Protein AF-0000000072435986 (afdb_homodimer)

Structure (mmCIF, N/CA/C/O backbone):
data_AF-0000000072435986-model_v1
#
loop_
_entity.id
_entity.type
_entity.pdbx_description
1 polymer '(raccoon dog) hypothetical protein'
#
loop_
_atom_site.group_PDB
_atom_site.id
_atom_site.type_symbol
_atom_site.label_atom_id
_atom_site.label_alt_id
_atom_site.label_comp_id
_atom_site.label_asym_id
_atom_site.label_entity_id
_atom_site.label_seq_id
_atom_site.pdbx_PDB_ins_code
_atom_site.Cartn_x
_atom_site.Cartn_y
_atom_site.Cartn_z
_atom_site.occupancy
_atom_site.B_iso_or_equiv
_atom_site.auth_seq_id
_atom_site.auth_comp_id
_atom_site.auth_asym_id
_atom_site.auth_atom_id
_atom_site.pdbx_PDB_model_num
ATOM 1 N N . MET A 1 1 ? -17.438 6.223 0.539 1 31.19 1 MET A N 1
ATOM 2 C CA . MET A 1 1 ? -16.438 7.23 0.202 1 31.19 1 MET A CA 1
ATOM 3 C C . MET A 1 1 ? -15.023 6.672 0.371 1 31.19 1 MET A C 1
ATOM 5 O O . MET A 1 1 ? -14.047 7.422 0.327 1 31.19 1 MET A O 1
ATOM 9 N N . LYS A 1 2 ? -14.875 5.578 1.225 1 42.78 2 LYS A N 1
ATOM 10 C CA . LYS A 1 2 ? -13.727 4.992 1.916 1 42.78 2 LYS A CA 1
ATOM 11 C C . LYS A 1 2 ? -12.797 4.285 0.936 1 42.78 2 LYS A C 1
ATOM 13 O O . LYS A 1 2 ? -11.617 4.082 1.229 1 42.78 2 LYS A O 1
ATOM 18 N N . PRO A 1 3 ? -13.461 3.576 -0.083 1 47.75 3 PRO A N 1
ATOM 19 C CA . PRO A 1 3 ? -12.664 2.635 -0.87 1 47.75 3 PRO A CA 1
ATOM 20 C C . PRO A 1 3 ? -11.68 3.332 -1.807 1 47.75 3 PRO A C 1
ATOM 22 O O . PRO A 1 3 ? -10.602 2.805 -2.078 1 47.75 3 PRO A O 1
ATOM 25 N N . ILE A 1 4 ? -11.969 4.602 -2.184 1 46.16 4 ILE A N 1
ATOM 26 C CA . ILE A 1 4 ? -11.289 5.328 -3.248 1 46.16 4 ILE A CA 1
ATOM 27 C C . ILE A 1 4 ? -9.906 5.773 -2.768 1 46.16 4 ILE A C 1
ATOM 29 O O . ILE A 1 4 ? -8.93 5.715 -3.52 1 46.16 4 ILE A O 1
ATOM 33 N N . PHE A 1 5 ? -9.828 5.969 -1.49 1 55.53 5 PHE A N 1
ATOM 34 C CA . PHE A 1 5 ? -8.594 6.555 -0.978 1 55.53 5 PHE A CA 1
ATOM 35 C C . PHE A 1 5 ? -7.48 5.52 -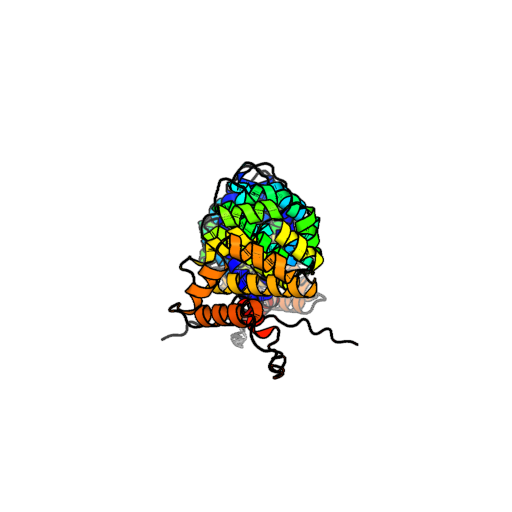0.934 1 55.53 5 PHE A C 1
ATOM 37 O O . PHE A 1 5 ? -6.324 5.828 -1.241 1 55.53 5 PHE A O 1
ATOM 44 N N . CYS A 1 6 ? -7.867 4.34 -0.837 1 69.44 6 CYS A N 1
ATOM 45 C CA . CYS A 1 6 ? -6.863 3.281 -0.776 1 69.44 6 CYS A CA 1
ATOM 46 C C . CYS A 1 6 ? -6.258 3.023 -2.15 1 69.44 6 CYS A C 1
ATOM 48 O O . CYS A 1 6 ? -5.043 2.889 -2.283 1 69.44 6 CYS A O 1
ATOM 50 N N . LYS A 1 7 ? -7.113 3.246 -3.098 1 76.5 7 LYS A N 1
ATOM 51 C CA . LYS A 1 7 ? -6.637 2.998 -4.457 1 76.5 7 LYS A CA 1
ATOM 52 C C . LYS A 1 7 ? -5.621 4.055 -4.883 1 76.5 7 LYS A C 1
ATOM 54 O O . LYS A 1 7 ? -4.625 3.738 -5.535 1 76.5 7 LYS A O 1
ATOM 59 N N . THR A 1 8 ? -5.91 5.195 -4.414 1 82.75 8 THR A N 1
ATOM 60 C CA . THR A 1 8 ? -5.031 6.297 -4.789 1 82.75 8 THR A CA 1
ATOM 61 C C . THR A 1 8 ? -3.674 6.168 -4.102 1 82.75 8 THR A C 1
ATOM 63 O O . THR A 1 8 ? -2.631 6.367 -4.727 1 82.75 8 THR A O 1
ATOM 66 N N . ALA A 1 9 ? -3.699 5.785 -2.879 1 85.81 9 ALA A N 1
ATOM 67 C CA . ALA A 1 9 ? -2.453 5.637 -2.135 1 85.81 9 ALA A CA 1
ATOM 68 C C . ALA A 1 9 ? -1.572 4.551 -2.75 1 85.81 9 ALA A C 1
ATOM 70 O O . ALA A 1 9 ? -0.362 4.738 -2.898 1 85.81 9 ALA A O 1
ATOM 71 N N . VAL A 1 10 ? -2.217 3.541 -3.146 1 85.31 10 VAL A N 1
ATOM 72 C CA . VAL A 1 10 ? -1.484 2.42 -3.725 1 85.31 10 VAL A CA 1
ATOM 73 C C . VAL A 1 10 ? -0.877 2.832 -5.062 1 85.31 10 VAL A C 1
ATOM 75 O O . VAL A 1 10 ? 0.292 2.547 -5.336 1 85.31 10 VAL A O 1
ATOM 78 N N . LYS A 1 11 ? -1.699 3.512 -5.758 1 87.62 11 LYS A N 1
ATOM 79 C CA . LYS A 1 11 ? -1.223 3.965 -7.062 1 87.62 11 LYS A CA 1
ATOM 80 C C . LYS A 1 11 ? -0.014 4.887 -6.918 1 87.62 11 LYS A C 1
ATOM 82 O O . LYS A 1 11 ? 0.936 4.801 -7.699 1 87.62 11 LYS A O 1
ATOM 87 N N . GLN A 1 12 ? -0.041 5.641 -5.965 1 90.69 12 GLN A N 1
ATOM 88 C CA . GLN A 1 12 ? 1.029 6.613 -5.766 1 90.69 12 GLN A CA 1
ATOM 89 C C . GLN A 1 12 ? 2.283 5.941 -5.215 1 90.69 12 GLN A C 1
ATOM 91 O O . GLN A 1 12 ? 3.398 6.414 -5.441 1 90.69 12 GLN A O 1
ATOM 96 N N . MET A 1 13 ? 2.117 4.816 -4.621 1 92.5 13 MET A N 1
ATOM 97 C CA . MET A 1 13 ? 3.24 4.133 -3.98 1 92.5 13 MET A CA 1
ATOM 98 C C . MET A 1 13 ? 4.004 3.277 -4.984 1 92.5 13 MET A C 1
ATOM 100 O O . MET A 1 13 ? 5.168 2.949 -4.766 1 92.5 13 MET A O 1
ATOM 104 N N . LEU A 1 14 ? 3.395 2.93 -6.02 1 94.44 14 LEU A N 1
ATOM 105 C CA . LEU A 1 14 ? 3.943 1.939 -6.941 1 94.44 14 LEU A CA 1
ATOM 106 C C . LEU A 1 14 ? 5.242 2.439 -7.566 1 9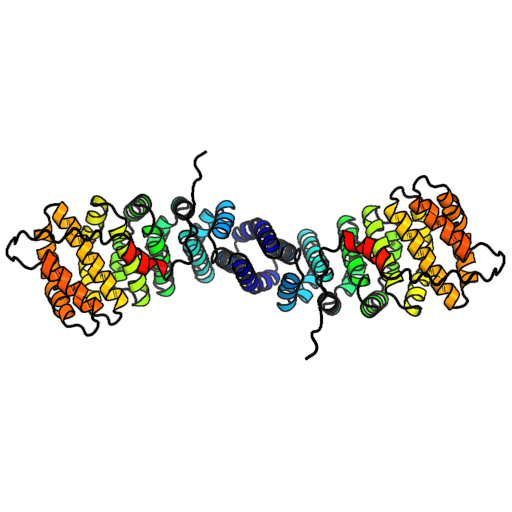4.44 14 LEU A C 1
ATOM 108 O O . LEU A 1 14 ? 6.219 1.692 -7.656 1 94.44 14 LEU A O 1
ATOM 112 N N . PRO A 1 15 ? 5.227 3.73 -7.984 1 94.31 15 PRO A N 1
ATOM 113 C CA . PRO A 1 15 ? 6.508 4.223 -8.5 1 94.31 15 PRO A CA 1
ATOM 114 C C . PRO A 1 15 ? 7.633 4.137 -7.469 1 94.31 15 PRO A C 1
ATOM 116 O O . PRO A 1 15 ? 8.781 3.861 -7.824 1 94.31 15 PRO A O 1
ATOM 119 N N . VAL A 1 16 ? 7.305 4.359 -6.242 1 94.62 16 VAL A N 1
ATOM 120 C CA . VAL A 1 16 ? 8.273 4.285 -5.148 1 94.62 16 VAL A CA 1
ATOM 121 C C . VAL A 1 16 ? 8.773 2.854 -5 1 94.62 16 VAL A C 1
ATOM 123 O O . VAL A 1 16 ? 9.984 2.621 -4.914 1 94.62 16 VAL A O 1
ATOM 126 N N . LEU A 1 17 ? 7.914 1.916 -5.027 1 95.69 17 LEU A N 1
ATOM 127 C CA . LEU A 1 17 ? 8.281 0.509 -4.918 1 95.69 17 LEU A CA 1
ATOM 128 C C . LEU A 1 17 ? 9.102 0.068 -6.125 1 95.69 17 LEU A C 1
ATOM 130 O O . LEU A 1 17 ? 10.047 -0.716 -5.988 1 95.69 17 LEU A O 1
ATOM 134 N N . SER A 1 18 ? 8.719 0.556 -7.309 1 96.38 18 SER A N 1
ATOM 135 C CA . SER A 1 18 ? 9.477 0.26 -8.516 1 96.38 18 SER A CA 1
ATOM 136 C C . SER A 1 18 ? 10.922 0.731 -8.398 1 96.38 18 SER A C 1
ATOM 138 O O . SER A 1 18 ? 11.844 0.037 -8.82 1 96.38 18 SER A O 1
ATOM 140 N N . HIS A 1 19 ? 11.062 1.858 -7.781 1 96.31 19 HIS A N 1
ATOM 141 C CA . HIS A 1 19 ? 12.406 2.389 -7.59 1 96.31 19 HIS A CA 1
ATOM 142 C C . HIS A 1 19 ? 13.195 1.546 -6.59 1 96.31 19 HIS A C 1
ATOM 144 O O . HIS A 1 19 ? 14.367 1.243 -6.812 1 96.31 19 HIS A O 1
ATOM 150 N N . LEU A 1 20 ? 12.594 1.167 -5.516 1 96.5 20 LEU A N 1
ATOM 151 C CA . LEU A 1 20 ? 13.227 0.346 -4.492 1 96.5 20 LEU A CA 1
ATOM 152 C C . LEU A 1 20 ? 13.641 -1.008 -5.062 1 96.5 20 LEU A C 1
ATOM 154 O O . LEU A 1 20 ? 14.648 -1.583 -4.641 1 96.5 20 LEU A O 1
ATOM 158 N N . LEU A 1 21 ? 12.922 -1.448 -6.062 1 97.19 21 LEU A N 1
ATOM 159 C CA . LEU A 1 21 ? 13.156 -2.752 -6.676 1 97.19 21 LEU A CA 1
ATOM 160 C C . LEU A 1 21 ? 14.453 -2.748 -7.484 1 97.19 21 LEU A C 1
ATOM 162 O O . LEU A 1 21 ? 14.961 -3.809 -7.844 1 97.19 21 LEU A O 1
ATOM 166 N N . GLN A 1 22 ? 14.922 -1.607 -7.781 1 95.81 22 GLN A N 1
ATOM 167 C CA . GLN A 1 22 ? 16.156 -1.509 -8.555 1 95.81 22 GLN A CA 1
ATOM 168 C C . GLN A 1 22 ? 17.375 -1.512 -7.637 1 95.81 22 GLN A C 1
ATOM 170 O O . GLN A 1 22 ? 18.516 -1.536 -8.109 1 95.81 22 GLN A O 1
ATOM 175 N N . HIS A 1 23 ? 17.141 -1.467 -6.328 1 94.44 23 HIS A N 1
ATOM 176 C CA . HIS A 1 23 ? 18.234 -1.399 -5.371 1 94.44 23 HIS A CA 1
ATOM 177 C C . HIS A 1 23 ? 19.062 -2.682 -5.391 1 94.44 23 HIS A C 1
ATOM 179 O O . HIS A 1 23 ? 18.625 -3.703 -5.918 1 94.44 23 HIS A O 1
ATOM 185 N N . GLN A 1 24 ? 20.266 -2.629 -4.809 1 93.88 24 GLN A N 1
ATOM 186 C CA . GLN A 1 24 ? 21.156 -3.783 -4.867 1 93.88 24 GLN A CA 1
ATOM 187 C C . GLN A 1 24 ? 21.125 -4.562 -3.553 1 93.88 24 GLN A C 1
ATOM 189 O O . GLN A 1 24 ? 21.469 -5.746 -3.521 1 93.88 24 GLN A O 1
ATOM 194 N N . ASP A 1 25 ? 20.672 -3.936 -2.492 1 95.62 25 ASP A N 1
ATOM 195 C CA . ASP A 1 25 ? 20.672 -4.562 -1.176 1 95.62 25 ASP A CA 1
ATOM 196 C C . ASP A 1 25 ? 19.609 -5.66 -1.096 1 95.62 25 ASP A C 1
ATOM 198 O O . ASP A 1 25 ? 18.438 -5.418 -1.385 1 95.62 25 ASP A O 1
ATOM 202 N N . SER A 1 26 ? 19.969 -6.789 -0.658 1 96.75 26 SER A N 1
ATOM 203 C CA . SER A 1 26 ? 19.109 -7.973 -0.653 1 96.75 26 SER A CA 1
ATOM 204 C C . SER A 1 26 ? 17.922 -7.785 0.282 1 96.75 26 SER A C 1
ATOM 206 O O . SER A 1 26 ? 16.812 -8.258 -0.007 1 96.75 26 SER A O 1
ATOM 208 N N . GLU A 1 27 ? 18.172 -7.133 1.377 1 95.81 27 GLU A N 1
ATOM 209 C CA . GLU A 1 27 ? 17.094 -6.91 2.33 1 95.81 27 GLU A CA 1
ATOM 210 C C . GLU A 1 27 ? 16.047 -5.941 1.768 1 95.81 27 GLU A C 1
ATOM 212 O O . GLU A 1 27 ? 14.852 -6.125 1.972 1 95.81 27 GLU A O 1
ATOM 217 N N . VAL A 1 28 ? 16.516 -4.945 1.069 1 96.94 28 VAL A N 1
ATOM 218 C CA . VAL A 1 28 ? 15.633 -3.984 0.43 1 96.94 28 VAL A CA 1
ATOM 219 C C . VAL A 1 28 ? 14.805 -4.684 -0.649 1 96.94 28 VAL A C 1
ATOM 221 O O . VAL A 1 28 ? 13.586 -4.496 -0.726 1 96.94 28 VAL A O 1
ATOM 224 N N . LEU A 1 29 ? 15.5 -5.477 -1.405 1 98.12 29 LEU A N 1
ATOM 225 C CA . LEU A 1 29 ? 14.812 -6.215 -2.461 1 98.12 29 LEU A CA 1
ATOM 226 C C . LEU A 1 29 ? 13.773 -7.164 -1.874 1 98.12 29 LEU A C 1
ATOM 228 O O . LEU A 1 29 ? 12.648 -7.246 -2.371 1 98.12 29 LEU A O 1
ATOM 232 N N . SER A 1 30 ? 14.172 -7.84 -0.853 1 98.12 30 SER A N 1
ATOM 233 C CA . SER A 1 30 ? 13.258 -8.75 -0.168 1 98.12 30 SER A CA 1
ATOM 234 C C . SER A 1 30 ? 12.008 -8.031 0.304 1 98.12 30 SER A C 1
ATOM 236 O O . SER A 1 30 ? 10.891 -8.422 -0.037 1 98.12 30 SER A O 1
ATOM 238 N N . ASP A 1 31 ? 12.18 -6.969 1.03 1 97.25 31 ASP A N 1
ATOM 239 C CA . ASP A 1 31 ? 11.07 -6.207 1.588 1 97.25 31 ASP A CA 1
ATOM 240 C C . ASP A 1 31 ? 10.195 -5.617 0.481 1 97.25 31 ASP A C 1
ATOM 242 O O . ASP A 1 31 ? 8.969 -5.617 0.583 1 97.25 31 ASP A O 1
ATOM 246 N N . THR A 1 32 ? 10.797 -5.098 -0.535 1 97.88 32 THR A N 1
ATOM 247 C CA . THR A 1 32 ? 10.055 -4.516 -1.652 1 97.88 32 THR A CA 1
ATOM 248 C C . THR A 1 32 ? 9.219 -5.574 -2.357 1 97.88 32 THR A C 1
ATOM 250 O O . THR A 1 32 ? 8.047 -5.34 -2.676 1 97.88 32 THR A O 1
ATOM 253 N N . CYS A 1 33 ? 9.75 -6.715 -2.531 1 98.25 33 CYS A N 1
ATOM 254 C CA . CYS A 1 33 ? 9.023 -7.801 -3.178 1 98.25 33 CYS A CA 1
ATOM 255 C C . CYS A 1 33 ? 7.867 -8.273 -2.309 1 98.25 33 CYS A C 1
ATOM 257 O O . CYS A 1 33 ? 6.789 -8.594 -2.82 1 98.25 33 CYS A O 1
ATOM 259 N N . TRP A 1 34 ? 8.094 -8.359 -1.024 1 97.19 34 TRP A N 1
ATOM 260 C CA . TRP A 1 34 ? 6.992 -8.711 -0.135 1 97.19 34 TRP A CA 1
ATOM 261 C C . TRP A 1 34 ? 5.875 -7.676 -0.216 1 97.19 34 TRP A C 1
ATOM 263 O O . TRP A 1 34 ? 4.695 -8.031 -0.246 1 97.19 34 TRP A O 1
ATOM 273 N N . ALA A 1 35 ? 6.238 -6.43 -0.214 1 95.69 35 ALA A N 1
ATOM 274 C CA . ALA A 1 35 ? 5.227 -5.391 -0.364 1 95.69 35 ALA A CA 1
ATOM 275 C C . ALA A 1 35 ? 4.414 -5.594 -1.641 1 95.69 35 ALA A C 1
ATOM 277 O O . ALA A 1 35 ? 3.184 -5.547 -1.616 1 95.69 35 ALA A O 1
ATOM 278 N N . LEU A 1 36 ? 5.086 -5.871 -2.723 1 96.5 36 LEU A N 1
ATOM 279 C CA . LEU A 1 36 ? 4.426 -6.086 -4.004 1 96.5 36 LEU A CA 1
ATOM 280 C C . LEU A 1 36 ? 3.562 -7.34 -3.969 1 96.5 36 LEU A C 1
ATOM 282 O O . LEU A 1 36 ? 2.504 -7.391 -4.598 1 96.5 36 LEU A O 1
ATOM 286 N N . SER A 1 37 ? 4.016 -8.336 -3.256 1 97.12 37 SER A N 1
ATOM 287 C CA . SER A 1 37 ? 3.232 -9.562 -3.156 1 97.12 37 SER A CA 1
ATOM 288 C C . SER A 1 37 ? 1.91 -9.32 -2.436 1 97.12 37 SER A C 1
ATOM 290 O O . SER A 1 37 ? 0.882 -9.891 -2.805 1 97.12 37 SER A O 1
ATOM 292 N N . TYR A 1 38 ? 1.942 -8.461 -1.439 1 94.12 38 TYR A N 1
ATOM 293 C CA . TYR A 1 38 ? 0.713 -8.141 -0.724 1 94.12 38 TYR A CA 1
ATOM 294 C C . TYR A 1 38 ? -0.228 -7.324 -1.601 1 94.12 38 TYR A C 1
ATOM 296 O O . TYR A 1 38 ? -1.449 -7.48 -1.527 1 94.12 38 TYR A O 1
ATOM 304 N N . LEU A 1 39 ? 0.314 -6.48 -2.379 1 92.5 39 LEU A N 1
ATOM 305 C CA . LEU A 1 39 ? -0.494 -5.656 -3.271 1 92.5 39 LEU A CA 1
ATOM 306 C C . LEU A 1 39 ? -1.137 -6.504 -4.363 1 92.5 39 LEU A C 1
ATOM 308 O O . LEU A 1 39 ? -2.26 -6.227 -4.793 1 92.5 39 LEU A O 1
ATOM 312 N N . THR A 1 40 ? -0.486 -7.562 -4.75 1 94.81 40 THR A N 1
ATOM 313 C CA . THR A 1 40 ? -0.959 -8.367 -5.871 1 94.81 40 THR A CA 1
ATOM 314 C C . THR A 1 40 ? -1.802 -9.539 -5.383 1 94.81 40 THR A C 1
ATOM 316 O O . THR A 1 40 ? -2.373 -10.281 -6.188 1 94.81 40 THR A O 1
ATOM 319 N N . ASP A 1 41 ? -1.81 -9.711 -4.023 1 91.38 41 ASP A N 1
ATOM 320 C CA . ASP A 1 41 ? -2.682 -10.719 -3.436 1 91.38 41 ASP A CA 1
ATOM 321 C C . ASP A 1 41 ? -4.105 -10.188 -3.277 1 91.38 41 ASP A C 1
ATOM 323 O O . ASP A 1 41 ? -4.602 -10.055 -2.156 1 91.38 41 ASP A O 1
ATOM 327 N N . SER A 1 42 ? -4.602 -9.742 -4.359 1 79.88 42 SER A N 1
ATOM 328 C CA . SER A 1 42 ? -5.891 -9.062 -4.301 1 79.88 42 SER A CA 1
ATOM 329 C C . SER A 1 42 ? -6.688 -9.273 -5.586 1 79.88 42 SER A C 1
ATOM 331 O O . SER A 1 42 ? -6.695 -10.367 -6.145 1 79.88 42 SER A O 1
ATOM 333 N N . CYS A 1 43 ? -7.254 -8.18 -6.105 1 85.19 43 CYS A N 1
ATOM 334 C CA . CYS A 1 43 ? -8.117 -8.242 -7.277 1 85.19 43 CYS A CA 1
ATOM 335 C C . CYS A 1 43 ? -7.344 -7.902 -8.547 1 85.19 43 CYS A C 1
ATOM 337 O O . CYS A 1 43 ? -6.223 -7.398 -8.477 1 85.19 43 CYS A O 1
ATOM 339 N N . ASN A 1 44 ? -7.934 -8.211 -9.602 1 93 44 ASN A N 1
ATOM 340 C CA . ASN A 1 44 ? -7.305 -8.016 -10.906 1 93 44 ASN A CA 1
ATOM 341 C C . ASN A 1 44 ? -6.91 -6.559 -11.125 1 93 44 ASN A C 1
ATOM 343 O O . ASN A 1 44 ? -5.914 -6.277 -11.797 1 93 44 ASN A O 1
ATOM 347 N N . GLU A 1 45 ? -7.645 -5.684 -10.562 1 91.31 45 GLU A N 1
ATOM 348 C CA . GLU A 1 45 ? -7.348 -4.262 -10.711 1 91.31 45 GLU A CA 1
ATOM 349 C C . GLU A 1 45 ? -5.984 -3.916 -10.117 1 91.31 45 GLU A C 1
ATOM 351 O O . GLU A 1 45 ? -5.184 -3.223 -10.742 1 91.31 45 GLU A O 1
ATOM 356 N N . ARG A 1 46 ? -5.738 -4.402 -9 1 91.88 46 ARG A N 1
ATOM 357 C CA . ARG A 1 46 ? -4.469 -4.148 -8.328 1 91.88 46 ARG A CA 1
ATOM 358 C C . ARG A 1 46 ? -3.316 -4.828 -9.055 1 91.88 46 ARG A C 1
ATOM 360 O O . ARG A 1 46 ? -2.238 -4.246 -9.195 1 91.88 46 ARG A O 1
ATOM 367 N N . ILE A 1 47 ? -3.576 -6.062 -9.445 1 95.88 47 ILE A N 1
ATOM 368 C CA . ILE A 1 47 ? -2.58 -6.746 -10.266 1 95.88 47 ILE A CA 1
ATOM 369 C C . ILE A 1 47 ? -2.24 -5.891 -11.484 1 95.88 47 ILE A C 1
ATOM 371 O O . ILE A 1 47 ? -1.066 -5.707 -11.812 1 95.88 47 ILE A O 1
ATOM 375 N N . GLY A 1 48 ? -3.316 -5.363 -12.086 1 96.19 48 GLY A N 1
ATOM 376 C CA . GLY A 1 48 ? -3.111 -4.52 -13.25 1 96.19 48 GLY A CA 1
ATOM 377 C C . GLY A 1 48 ? -2.268 -3.293 -12.961 1 96.19 48 GLY A C 1
ATOM 378 O O . GLY A 1 48 ? -1.414 -2.914 -13.766 1 96.19 48 GLY A O 1
ATOM 379 N N . GLN A 1 49 ? -2.463 -2.668 -11.844 1 93.62 49 GLN A N 1
ATOM 380 C CA . GLN A 1 49 ? -1.69 -1.492 -11.453 1 93.62 49 GLN A CA 1
ATOM 381 C C . GLN A 1 49 ? -0.208 -1.829 -11.32 1 93.62 49 GLN A C 1
ATOM 383 O O . GLN A 1 49 ? 0.651 -1.059 -11.75 1 93.62 49 GLN A O 1
ATOM 388 N N . VAL A 1 50 ? 0.094 -2.939 -10.734 1 96 50 VAL A N 1
ATOM 389 C CA . VAL A 1 50 ? 1.478 -3.365 -10.547 1 96 50 VAL A CA 1
ATOM 390 C C . VAL A 1 50 ? 2.102 -3.688 -11.906 1 96 50 VAL A C 1
ATOM 392 O O . VAL A 1 50 ? 3.207 -3.236 -12.211 1 96 50 VAL A O 1
ATOM 395 N N . VAL A 1 51 ? 1.374 -4.418 -12.75 1 97.38 51 VAL A N 1
ATOM 396 C CA . VAL A 1 51 ? 1.854 -4.824 -14.062 1 97.38 51 VAL A CA 1
ATOM 397 C C . VAL A 1 51 ? 2.154 -3.588 -14.906 1 97.38 51 VAL A C 1
ATOM 399 O O . VAL A 1 51 ? 3.172 -3.533 -15.602 1 97.38 51 VAL A O 1
ATOM 402 N N . ASN A 1 52 ? 1.344 -2.557 -14.766 1 95.75 52 ASN A N 1
ATOM 403 C CA . ASN A 1 52 ? 1.446 -1.347 -15.578 1 95.75 52 ASN A CA 1
ATOM 404 C C . ASN A 1 52 ? 2.666 -0.515 -15.188 1 95.75 52 ASN A C 1
ATOM 406 O O . ASN A 1 52 ? 3.086 0.365 -15.945 1 95.75 52 ASN A O 1
ATOM 410 N N . THR A 1 53 ? 3.215 -0.792 -14.039 1 95.31 53 THR A N 1
ATOM 411 C CA . THR A 1 53 ? 4.402 -0.052 -13.625 1 95.31 53 THR A CA 1
ATOM 412 C C . THR A 1 53 ? 5.625 -0.515 -14.414 1 95.31 53 THR A C 1
ATOM 414 O O . THR A 1 53 ? 6.656 0.163 -14.422 1 95.31 53 THR A O 1
ATOM 417 N N . GLY A 1 54 ? 5.594 -1.717 -14.992 1 96.81 54 GLY A N 1
ATOM 418 C CA . GLY A 1 54 ? 6.703 -2.248 -15.773 1 96.81 54 GLY A CA 1
ATOM 419 C C . GLY A 1 54 ? 7.719 -2.998 -14.93 1 96.81 54 GLY A C 1
ATOM 420 O O . GLY A 1 54 ? 8.867 -3.172 -15.344 1 96.81 54 GLY A O 1
ATOM 421 N N . VAL A 1 55 ? 7.305 -3.488 -13.781 1 97.75 55 VAL A N 1
ATOM 422 C CA . VAL A 1 55 ? 8.266 -4.074 -12.852 1 97.75 55 VAL A CA 1
ATOM 423 C C . VAL A 1 55 ? 8.453 -5.559 -13.172 1 97.75 55 VAL A C 1
ATOM 425 O O . VAL A 1 55 ? 9.328 -6.215 -12.602 1 97.75 55 VAL A O 1
ATOM 428 N N . LEU A 1 56 ? 7.742 -6.145 -14.07 1 98.56 56 LEU A N 1
ATOM 429 C CA . LEU A 1 56 ? 7.688 -7.586 -14.273 1 98.56 56 LEU A CA 1
ATOM 430 C C . LEU A 1 56 ? 9.047 -8.133 -14.688 1 98.56 56 LEU A C 1
ATOM 432 O O . LEU A 1 56 ? 9.531 -9.117 -14.125 1 98.56 56 LEU A O 1
ATOM 436 N N . PRO A 1 57 ? 9.742 -7.465 -15.625 1 98.56 57 PRO A N 1
ATOM 437 C CA . PRO A 1 57 ? 11.047 -8.016 -15.992 1 98.56 57 PRO A CA 1
ATOM 438 C C . PRO A 1 57 ? 12.016 -8.094 -14.812 1 98.56 57 PRO A C 1
ATOM 440 O O . PRO A 1 57 ? 12.734 -9.086 -14.664 1 98.56 57 PRO A O 1
ATOM 443 N N . ARG A 1 58 ? 11.984 -7.051 -13.992 1 98.56 58 ARG A N 1
ATOM 444 C CA . ARG A 1 58 ? 12.859 -7.039 -12.82 1 98.56 58 ARG A CA 1
ATOM 445 C C . ARG A 1 58 ? 12.453 -8.125 -11.828 1 98.56 58 ARG A C 1
ATOM 447 O O . ARG A 1 58 ? 13.305 -8.797 -11.258 1 98.56 58 ARG A O 1
ATOM 454 N N . LEU A 1 59 ? 11.195 -8.273 -11.602 1 98.62 59 LEU A N 1
ATOM 455 C CA . LEU A 1 59 ? 10.703 -9.312 -10.703 1 98.62 59 LEU A CA 1
ATOM 456 C C . LEU A 1 59 ? 11.125 -10.695 -11.18 1 98.62 59 LEU A C 1
ATOM 458 O O . LEU A 1 59 ? 11.555 -11.531 -10.383 1 98.62 59 LEU A O 1
ATOM 462 N N . VAL A 1 60 ? 11.008 -10.93 -12.469 1 98.75 60 VAL A N 1
ATOM 463 C CA . VAL A 1 60 ? 11.391 -12.211 -13.039 1 98.75 60 VAL A CA 1
ATOM 464 C C . VAL A 1 60 ? 12.883 -12.453 -12.836 1 98.75 60 VAL A C 1
ATOM 466 O O . VAL A 1 60 ? 13.305 -13.562 -12.5 1 98.75 60 VAL A O 1
ATOM 469 N N . GLN A 1 61 ? 13.625 -11.438 -13.062 1 98.44 61 GLN A N 1
ATOM 470 C CA . GLN A 1 61 ? 15.055 -11.531 -12.82 1 98.44 61 GLN A CA 1
ATOM 471 C C . GLN A 1 61 ? 15.336 -11.945 -11.375 1 98.44 61 GLN A C 1
ATOM 473 O O . GLN A 1 61 ? 16.203 -12.781 -11.125 1 98.44 61 GLN A O 1
ATOM 478 N N . LEU A 1 62 ? 14.609 -11.391 -10.445 1 98.5 62 LEU A N 1
ATOM 479 C CA . LEU A 1 62 ? 14.836 -11.633 -9.023 1 98.5 62 LEU A CA 1
ATOM 480 C C . LEU A 1 62 ? 14.414 -13.047 -8.633 1 98.5 62 LEU A C 1
ATOM 482 O O . LEU A 1 62 ? 14.875 -13.578 -7.625 1 98.5 62 LEU A O 1
ATOM 486 N N . MET A 1 63 ? 13.594 -13.695 -9.406 1 98.19 63 MET A N 1
ATOM 487 C CA . MET A 1 63 ? 13.195 -15.086 -9.188 1 98.19 63 MET A CA 1
ATOM 488 C C . MET A 1 63 ? 14.398 -16.016 -9.312 1 98.19 63 MET A C 1
ATOM 490 O O . MET A 1 63 ? 14.359 -17.156 -8.82 1 98.19 63 MET A O 1
ATOM 494 N N . SER A 1 64 ? 15.367 -15.547 -10.023 1 97.19 64 SER A N 1
ATOM 495 C CA . SER A 1 64 ? 16.562 -16.359 -10.227 1 97.19 64 SER A CA 1
ATOM 496 C C . SER A 1 64 ? 17.641 -16 -9.203 1 97.19 64 SER A C 1
ATOM 498 O O . SER A 1 64 ? 18.797 -16.406 -9.352 1 97.19 64 SER A O 1
ATOM 500 N N . SER A 1 65 ? 17.312 -15.219 -8.25 1 97.5 65 SER A N 1
ATOM 501 C CA . SER A 1 65 ? 18.281 -14.82 -7.234 1 97.5 65 SER A CA 1
ATOM 502 C C . SER A 1 65 ? 18.797 -16.031 -6.457 1 97.5 65 SER A C 1
ATOM 504 O O . SER A 1 65 ? 18.047 -16.953 -6.152 1 97.5 65 SER A O 1
ATOM 506 N N . SER A 1 66 ? 20.109 -15.969 -6.121 1 96.88 66 SER A N 1
ATOM 507 C CA . SER A 1 66 ? 20.688 -17.016 -5.285 1 96.88 66 SER A CA 1
ATOM 508 C C . SER A 1 66 ? 20.25 -16.859 -3.83 1 96.88 66 SER A C 1
ATOM 510 O O . SER A 1 66 ? 20.438 -17.781 -3.025 1 96.88 66 SER A O 1
ATOM 512 N N . GLU A 1 67 ? 19.766 -15.719 -3.498 1 97.56 67 GLU A N 1
ATOM 513 C CA . GLU A 1 67 ? 19.312 -15.461 -2.137 1 97.56 67 GLU A CA 1
ATOM 514 C C . GLU A 1 67 ? 17.828 -15.82 -1.976 1 97.56 67 GLU A C 1
ATOM 516 O O . GLU A 1 67 ? 16.969 -15.195 -2.592 1 97.56 67 GLU A O 1
ATOM 521 N N . LEU A 1 68 ? 17.562 -16.672 -1.104 1 97.94 68 LEU A N 1
ATOM 522 C CA . LEU A 1 68 ? 16.219 -17.188 -0.914 1 97.94 68 LEU A CA 1
ATOM 523 C C . LEU A 1 68 ? 15.273 -16.078 -0.466 1 97.94 68 LEU A C 1
ATOM 525 O O . LEU A 1 68 ? 14.094 -16.078 -0.824 1 97.94 68 LEU A O 1
ATOM 529 N N . ASN A 1 69 ? 15.766 -15.156 0.358 1 97.81 69 ASN A N 1
ATOM 530 C CA . ASN A 1 69 ? 14.938 -14.078 0.879 1 97.81 69 ASN A CA 1
ATOM 531 C C . ASN A 1 69 ? 14.469 -13.141 -0.232 1 97.81 69 ASN A C 1
ATOM 533 O O . ASN A 1 69 ? 13.516 -12.383 -0.053 1 97.81 69 ASN A O 1
ATOM 537 N N . VAL A 1 70 ? 15.117 -13.125 -1.343 1 98.5 70 VAL A N 1
ATOM 538 C CA . VAL A 1 70 ? 14.711 -12.344 -2.502 1 98.5 70 VAL A CA 1
ATOM 539 C C . VAL A 1 70 ? 13.891 -13.211 -3.455 1 98.5 70 VAL A C 1
ATOM 541 O O . VAL A 1 70 ? 12.82 -12.797 -3.914 1 98.5 70 VAL A O 1
ATOM 544 N N . LEU A 1 71 ? 14.336 -14.375 -3.703 1 98.81 71 LEU A N 1
ATOM 545 C CA . LEU A 1 71 ? 13.703 -15.305 -4.629 1 98.81 71 LEU A CA 1
ATOM 546 C C . LEU A 1 71 ? 12.266 -15.602 -4.203 1 98.81 71 LEU A C 1
ATOM 548 O O . LEU A 1 71 ? 11.344 -15.531 -5.016 1 98.81 71 LEU A O 1
ATOM 552 N N . THR A 1 72 ? 12.062 -15.852 -2.957 1 98.62 72 THR A N 1
ATOM 553 C CA . THR A 1 72 ? 10.781 -16.328 -2.445 1 98.62 72 THR A CA 1
ATOM 554 C C . THR A 1 72 ? 9.688 -15.289 -2.67 1 98.62 72 THR A C 1
ATOM 556 O O . THR A 1 72 ? 8.672 -15.57 -3.303 1 98.62 72 THR A O 1
ATOM 559 N N . PRO A 1 73 ? 9.898 -14.07 -2.17 1 98.56 73 PRO A N 1
ATOM 560 C CA . PRO A 1 73 ? 8.82 -13.094 -2.383 1 98.56 73 PRO A CA 1
ATOM 561 C C . PRO A 1 73 ? 8.672 -12.695 -3.85 1 98.56 73 PRO A C 1
ATOM 563 O O . PRO A 1 73 ? 7.57 -12.359 -4.289 1 98.56 73 PRO A O 1
ATOM 566 N N . SER A 1 74 ? 9.727 -12.688 -4.676 1 98.81 74 SER A N 1
ATOM 567 C CA . SER A 1 74 ? 9.602 -12.383 -6.098 1 98.81 74 SER A CA 1
ATOM 568 C C . SER A 1 74 ? 8.758 -13.43 -6.812 1 98.81 74 SER A C 1
ATOM 570 O O . SER A 1 74 ? 7.871 -13.086 -7.605 1 98.81 74 SER A O 1
ATOM 572 N N . LEU A 1 75 ? 8.992 -14.641 -6.453 1 98.88 75 LEU A N 1
ATOM 573 C CA . LEU A 1 75 ? 8.211 -15.742 -7.008 1 98.88 75 LEU A CA 1
ATOM 574 C C . LEU A 1 75 ? 6.758 -15.656 -6.555 1 98.88 75 LEU A C 1
ATOM 576 O O . LEU A 1 75 ? 5.844 -15.875 -7.352 1 98.88 75 LEU A O 1
ATOM 580 N N . ARG A 1 76 ? 6.586 -15.367 -5.281 1 98.56 76 ARG A N 1
ATOM 581 C CA . ARG A 1 76 ? 5.234 -15.188 -4.754 1 98.56 76 ARG A CA 1
ATOM 582 C C . ARG A 1 76 ? 4.496 -14.086 -5.504 1 98.56 76 ARG A C 1
ATOM 584 O O . ARG A 1 76 ? 3.316 -14.242 -5.836 1 98.56 76 ARG A O 1
ATOM 591 N N . THR A 1 77 ? 5.184 -13.008 -5.754 1 98.5 77 THR A N 1
ATOM 592 C CA . THR A 1 77 ? 4.578 -11.875 -6.449 1 98.5 77 THR A CA 1
ATOM 593 C C . THR A 1 77 ? 4.168 -12.266 -7.863 1 98.5 77 THR A C 1
ATOM 595 O O . THR A 1 77 ? 3.035 -12.016 -8.281 1 98.5 77 THR A O 1
ATOM 598 N N . ILE A 1 78 ? 5.051 -12.891 -8.617 1 98.81 78 ILE A N 1
ATOM 599 C CA . ILE A 1 78 ? 4.758 -13.328 -9.977 1 98.81 78 ILE A CA 1
ATOM 600 C C . ILE A 1 78 ? 3.625 -14.352 -9.953 1 98.81 78 ILE A C 1
ATOM 602 O O . ILE A 1 78 ? 2.736 -14.328 -10.812 1 98.81 78 ILE A O 1
ATOM 606 N N . GLY A 1 79 ? 3.705 -15.227 -8.961 1 98.69 79 GLY A N 1
ATOM 607 C CA . GLY A 1 79 ? 2.625 -16.188 -8.797 1 98.69 79 GLY A CA 1
ATOM 608 C C . GLY A 1 79 ? 1.268 -15.539 -8.617 1 98.69 79 GLY A C 1
ATOM 609 O O . GLY A 1 79 ? 0.263 -16.031 -9.133 1 98.69 79 GLY A O 1
ATOM 610 N N . ASN A 1 80 ? 1.213 -14.477 -7.859 1 98.06 80 ASN A N 1
ATOM 611 C CA . ASN A 1 80 ? -0.025 -13.727 -7.695 1 98.06 80 ASN A CA 1
ATOM 612 C C . ASN A 1 80 ? -0.48 -13.094 -9.008 1 98.06 80 ASN A C 1
ATOM 614 O O . ASN A 1 80 ? -1.673 -13.086 -9.32 1 98.06 80 ASN A O 1
ATOM 618 N N . ILE A 1 81 ? 0.405 -12.594 -9.742 1 98.31 81 ILE A N 1
ATOM 619 C CA . ILE A 1 81 ? 0.098 -11.859 -10.969 1 98.31 81 ILE A CA 1
ATOM 620 C C . ILE A 1 81 ? -0.554 -12.797 -11.984 1 98.31 81 ILE A C 1
ATOM 622 O O . ILE A 1 81 ? -1.52 -12.422 -12.648 1 98.31 81 ILE A O 1
ATOM 626 N N . VAL A 1 82 ? -0.145 -14.031 -12.016 1 98.56 82 VAL A N 1
ATOM 627 C CA . VAL A 1 82 ? -0.657 -14.953 -13.023 1 98.56 82 VAL A CA 1
ATOM 628 C C . VAL A 1 82 ? -1.973 -15.562 -12.547 1 98.56 82 VAL A C 1
ATOM 630 O O . VAL A 1 82 ? -2.562 -16.391 -13.242 1 98.56 82 VAL A O 1
ATOM 633 N N . THR A 1 83 ? -2.469 -15.211 -11.406 1 98.06 83 THR A N 1
ATOM 634 C CA . THR A 1 83 ? -3.83 -15.555 -11.008 1 98.06 83 THR A CA 1
ATOM 635 C C . THR A 1 83 ? -4.836 -14.586 -11.625 1 98.06 83 THR A C 1
ATOM 637 O O . THR A 1 83 ? -6.047 -14.797 -11.531 1 98.06 83 THR A O 1
ATOM 640 N N . GLY A 1 84 ? -4.293 -13.523 -12.227 1 97.5 84 GLY A N 1
ATOM 641 C CA . GLY A 1 84 ? -5.148 -12.477 -12.773 1 97.5 84 GLY A CA 1
ATOM 642 C C . GLY A 1 84 ? -5.727 -12.828 -14.133 1 97.5 84 GLY A C 1
ATOM 643 O O . GLY A 1 84 ? -6.035 -13.984 -14.398 1 97.5 84 GLY A O 1
ATOM 644 N N . THR A 1 85 ? -5.965 -11.805 -14.969 1 97.88 85 THR A N 1
ATOM 645 C CA . THR A 1 85 ? -6.555 -12 -16.281 1 97.88 85 THR A CA 1
ATOM 646 C C . THR A 1 85 ? -5.551 -12.648 -17.234 1 97.88 85 THR A C 1
ATOM 648 O O . THR A 1 85 ? -4.352 -12.672 -16.953 1 97.88 85 THR A O 1
ATOM 651 N N . ASP A 1 86 ? -6.102 -13.109 -18.344 1 98.19 86 ASP A N 1
ATOM 652 C CA . ASP A 1 86 ? -5.234 -13.695 -19.359 1 98.19 86 ASP A CA 1
ATOM 653 C C . ASP A 1 86 ? -4.195 -12.68 -19.844 1 98.19 86 ASP A C 1
ATOM 655 O O . ASP A 1 86 ? -3.053 -13.047 -20.125 1 98.19 86 ASP A O 1
ATOM 659 N N . TYR A 1 87 ? -4.629 -11.477 -19.938 1 98.12 87 TYR A N 1
ATOM 660 C CA . TYR A 1 87 ? -3.713 -10.43 -20.359 1 98.12 87 TYR A CA 1
ATOM 661 C C . TYR A 1 87 ? -2.57 -10.258 -19.375 1 98.12 87 TYR A C 1
ATOM 663 O O . TYR A 1 87 ? -1.405 -10.164 -19.766 1 98.12 87 TYR A O 1
ATOM 671 N N . GLN A 1 88 ? -2.895 -10.234 -18.094 1 98 88 GLN A N 1
ATOM 672 C CA . GLN A 1 88 ? -1.893 -10.062 -17.047 1 98 88 GLN A CA 1
ATOM 673 C C . GLN A 1 88 ? -0.935 -11.25 -17 1 98 88 GLN A C 1
ATOM 675 O O . GLN A 1 88 ? 0.273 -11.078 -16.828 1 98 88 GLN A O 1
ATOM 680 N N . THR A 1 89 ? -1.448 -12.445 -17.172 1 98.62 89 THR A N 1
ATOM 681 C CA . THR A 1 89 ? -0.625 -13.648 -17.281 1 98.62 89 THR A CA 1
ATOM 682 C C . THR A 1 89 ? 0.297 -13.555 -18.5 1 98.62 89 THR A C 1
ATOM 684 O O . THR A 1 89 ? 1.484 -13.883 -18.406 1 98.62 89 THR A O 1
ATOM 687 N N . GLN A 1 90 ? -0.243 -13.062 -19.609 1 98.62 90 GLN A N 1
ATOM 688 C CA . GLN A 1 90 ? 0.567 -12.906 -20.812 1 98.62 90 GLN A CA 1
ATOM 689 C C . GLN A 1 90 ? 1.728 -11.945 -20.562 1 98.62 90 GLN A C 1
ATOM 691 O O . GLN A 1 90 ? 2.834 -12.164 -21.062 1 98.62 90 GLN A O 1
ATOM 696 N N . MET A 1 91 ? 1.53 -10.914 -19.797 1 98.62 91 MET A N 1
ATOM 697 C CA . MET A 1 91 ? 2.584 -9.953 -19.5 1 98.62 91 MET A CA 1
ATOM 698 C C . MET A 1 91 ? 3.715 -10.609 -18.719 1 98.62 91 MET A C 1
ATOM 700 O O . MET A 1 91 ? 4.891 -10.32 -18.953 1 98.62 91 MET A O 1
ATOM 704 N N . ALA A 1 92 ? 3.357 -11.461 -17.797 1 98.69 92 ALA A N 1
ATOM 705 C CA . ALA A 1 92 ? 4.363 -12.188 -17.031 1 98.69 92 ALA A CA 1
ATOM 706 C C . ALA A 1 92 ? 5.16 -13.141 -17.922 1 98.69 92 ALA A C 1
ATOM 708 O O . ALA A 1 92 ? 6.379 -13.258 -17.781 1 98.69 92 ALA A O 1
ATOM 709 N N . ILE A 1 93 ? 4.457 -13.812 -18.844 1 98.75 93 ILE A N 1
ATOM 710 C CA . ILE A 1 93 ? 5.113 -14.711 -19.781 1 98.75 93 ILE A CA 1
ATOM 711 C C . ILE A 1 93 ? 6.078 -13.922 -20.656 1 98.75 93 ILE A C 1
ATOM 713 O O . ILE A 1 93 ? 7.227 -14.336 -20.859 1 98.75 93 ILE A O 1
ATOM 717 N N . ASP A 1 94 ? 5.586 -12.758 -21.156 1 98.56 94 ASP A N 1
ATOM 718 C CA . ASP A 1 94 ? 6.41 -11.914 -22.016 1 98.56 94 ASP A CA 1
ATOM 719 C C . ASP A 1 94 ? 7.637 -11.398 -21.266 1 98.56 94 ASP A C 1
ATOM 721 O O . ASP A 1 94 ? 8.68 -11.141 -21.875 1 98.56 94 ASP A O 1
ATOM 725 N N . ALA A 1 95 ? 7.5 -11.289 -19.969 1 98.56 95 ALA A N 1
ATOM 726 C CA . ALA A 1 95 ? 8.609 -10.812 -19.141 1 98.56 95 ALA A CA 1
ATOM 727 C C . ALA A 1 95 ? 9.648 -11.914 -18.938 1 98.56 95 ALA A C 1
ATOM 729 O O . ALA A 1 95 ? 10.719 -11.664 -18.375 1 98.56 95 ALA A O 1
ATOM 730 N N . GLY A 1 96 ? 9.305 -13.148 -19.297 1 98.44 96 GLY A N 1
ATOM 731 C CA . GLY A 1 96 ? 10.281 -14.227 -19.297 1 98.44 96 GLY A CA 1
ATOM 732 C C . GLY A 1 96 ? 10.109 -15.188 -18.141 1 98.44 96 GLY A C 1
ATOM 733 O O . GLY A 1 96 ? 11.023 -15.938 -17.812 1 98.44 96 GLY A O 1
ATOM 734 N N . MET A 1 97 ? 8.961 -15.195 -17.469 1 98.56 97 MET A N 1
ATOM 735 C CA . MET A 1 97 ? 8.789 -16.016 -16.281 1 98.56 97 MET A CA 1
ATOM 736 C C . MET A 1 97 ? 9.008 -17.484 -16.609 1 98.56 97 MET A C 1
ATOM 738 O O . MET A 1 97 ? 9.555 -18.234 -15.789 1 98.56 97 MET A O 1
ATOM 742 N N . LEU A 1 98 ? 8.602 -17.922 -17.797 1 98.62 98 LEU A N 1
ATOM 743 C CA . LEU A 1 98 ? 8.648 -19.344 -18.141 1 98.62 98 LEU A CA 1
ATOM 744 C C . LEU A 1 98 ? 10.078 -19.781 -18.422 1 98.62 98 LEU A C 1
ATOM 746 O O . LEU A 1 98 ? 10.367 -20.984 -18.422 1 98.62 98 LEU A O 1
ATOM 750 N N . ASN A 1 99 ? 10.953 -18.875 -18.625 1 97.81 99 ASN A N 1
ATOM 751 C CA . ASN A 1 99 ? 12.359 -19.219 -18.812 1 97.81 99 ASN A CA 1
ATOM 752 C C . ASN A 1 99 ? 13.047 -19.516 -17.484 1 97.81 99 ASN A C 1
ATOM 754 O O . ASN A 1 99 ? 14.078 -20.188 -17.453 1 97.81 99 ASN A O 1
ATOM 758 N N . VAL A 1 100 ? 12.461 -19.047 -16.438 1 97.94 100 VAL A N 1
ATOM 759 C CA . VAL A 1 100 ? 13.086 -19.172 -15.117 1 97.94 100 VAL A CA 1
ATOM 760 C C . VAL A 1 100 ? 12.422 -20.312 -14.344 1 97.94 100 VAL A C 1
ATOM 762 O O . VAL A 1 100 ? 13.039 -20.922 -13.469 1 97.94 100 VAL A O 1
ATOM 765 N N . LEU A 1 101 ? 11.227 -20.688 -14.656 1 98.25 101 LEU A N 1
ATOM 766 C CA . LEU A 1 101 ? 10.406 -21.609 -13.867 1 98.25 101 LEU A CA 1
ATOM 767 C C . LEU A 1 101 ? 11 -23.016 -13.875 1 98.25 101 LEU A C 1
ATOM 769 O O . LEU A 1 101 ? 10.945 -23.719 -12.867 1 98.25 101 LEU A O 1
ATOM 773 N N . PRO A 1 102 ? 11.602 -23.406 -15.023 1 97.12 102 PRO A N 1
ATOM 774 C CA . PRO A 1 102 ? 12.141 -24.781 -15.016 1 97.12 102 PRO A CA 1
ATOM 775 C C . PRO A 1 102 ? 13.125 -25.016 -13.875 1 97.12 102 PRO A C 1
ATOM 777 O O . PRO A 1 102 ? 13.07 -26.062 -13.219 1 97.12 102 PRO A O 1
ATOM 780 N N . GLN A 1 103 ? 13.961 -24.062 -13.617 1 96.94 103 GLN A N 1
ATOM 781 C CA . GLN A 1 103 ? 14.93 -24.203 -12.539 1 96.94 103 GLN A CA 1
ATOM 782 C C . GLN A 1 103 ? 14.25 -24.172 -11.172 1 96.94 103 GLN A C 1
ATOM 784 O O . GLN A 1 103 ? 14.672 -24.859 -10.242 1 96.94 103 GLN A O 1
ATOM 789 N N . LEU A 1 104 ? 13.234 -23.422 -11.055 1 98.44 104 LEU A N 1
ATOM 790 C CA . LEU A 1 104 ? 12.531 -23.297 -9.789 1 98.44 104 LEU A CA 1
ATOM 791 C C . LEU A 1 104 ? 11.711 -24.547 -9.477 1 98.44 104 LEU A C 1
ATOM 793 O O . LEU A 1 104 ? 11.57 -24.922 -8.32 1 98.44 104 LEU A O 1
ATOM 797 N N . LEU A 1 105 ? 11.203 -25.188 -10.484 1 98.19 105 LEU A N 1
ATOM 798 C CA . LEU A 1 105 ? 10.477 -26.453 -10.312 1 98.19 105 LEU A CA 1
ATOM 799 C C . LEU A 1 105 ? 11.406 -27.547 -9.805 1 98.19 105 LEU A C 1
ATOM 801 O O . LEU A 1 105 ? 10.961 -28.484 -9.133 1 98.19 105 LEU A O 1
ATOM 805 N N . MET A 1 106 ? 12.641 -27.359 -10.125 1 96.75 106 MET A N 1
ATOM 806 C CA . MET A 1 106 ? 13.625 -28.359 -9.719 1 96.75 106 MET A CA 1
ATOM 807 C C . MET A 1 106 ? 14.445 -27.859 -8.531 1 96.75 106 MET A C 1
ATOM 809 O O . MET A 1 106 ? 15.508 -28.406 -8.234 1 96.75 106 MET A O 1
ATOM 813 N N . HIS A 1 107 ? 14.07 -26.859 -7.906 1 97.69 107 HIS A N 1
ATOM 814 C CA . HIS A 1 107 ? 14.789 -26.281 -6.781 1 97.69 107 HIS A CA 1
ATOM 815 C C . HIS A 1 107 ? 14.867 -27.25 -5.609 1 97.69 107 HIS A C 1
ATOM 817 O O . HIS A 1 107 ? 13.93 -28.016 -5.375 1 97.69 107 HIS A O 1
ATOM 823 N N . PRO A 1 108 ? 15.922 -27.234 -4.895 1 97.06 108 PRO A N 1
ATOM 824 C CA . PRO A 1 108 ? 16.062 -28.172 -3.771 1 97.06 108 PRO A CA 1
ATOM 825 C C . PRO A 1 108 ? 15.023 -27.922 -2.676 1 97.06 108 PRO A C 1
ATOM 827 O O . PRO A 1 108 ? 14.672 -28.859 -1.942 1 97.06 108 PRO A O 1
ATOM 830 N N . LYS A 1 109 ? 14.57 -26.719 -2.516 1 97.5 109 LYS A N 1
ATOM 831 C CA . LYS A 1 109 ? 13.57 -26.406 -1.497 1 97.5 109 LYS A CA 1
ATOM 832 C C . LYS A 1 109 ? 12.156 -26.703 -1.999 1 97.5 109 LYS A C 1
ATOM 834 O O . LYS A 1 109 ? 11.727 -26.156 -3.018 1 97.5 109 LYS A O 1
ATOM 839 N N . SER A 1 110 ? 11.422 -27.422 -1.216 1 98.06 110 SER A N 1
ATOM 840 C CA . SER A 1 110 ? 10.086 -27.859 -1.598 1 98.06 110 SER A CA 1
ATOM 841 C C . SER A 1 110 ? 9.117 -26.688 -1.664 1 98.06 110 SER A C 1
ATOM 843 O O . SER A 1 110 ? 8.211 -26.672 -2.494 1 98.06 110 SER A O 1
ATOM 845 N N . SER A 1 111 ? 9.367 -25.719 -0.756 1 98.12 111 SER A N 1
ATOM 846 C CA . SER A 1 111 ? 8.484 -24.562 -0.747 1 98.12 111 SER A CA 1
ATOM 847 C C . SER A 1 111 ? 8.594 -23.766 -2.051 1 98.12 111 SER A C 1
ATOM 849 O O . SER A 1 111 ? 7.602 -23.234 -2.541 1 98.12 111 SER A O 1
ATOM 851 N N . ILE A 1 112 ? 9.758 -23.703 -2.619 1 98.62 112 ILE A N 1
ATOM 852 C CA . ILE A 1 112 ? 9.984 -23.031 -3.891 1 98.62 112 ILE A CA 1
ATOM 853 C C . ILE A 1 112 ? 9.352 -23.828 -5.023 1 98.62 112 ILE A C 1
ATOM 855 O O . ILE A 1 112 ? 8.688 -23.266 -5.895 1 98.62 112 ILE A O 1
ATOM 859 N N . GLN A 1 113 ? 9.516 -25.109 -4.961 1 98.62 113 GLN A N 1
ATOM 860 C CA . GLN A 1 113 ? 8.883 -25.969 -5.953 1 98.62 113 GLN A CA 1
ATOM 861 C C . GLN A 1 113 ? 7.371 -25.781 -5.969 1 98.62 113 GLN A C 1
ATOM 863 O O . GLN A 1 113 ? 6.766 -25.672 -7.035 1 98.62 113 GLN A O 1
ATOM 868 N N . LYS A 1 114 ? 6.832 -25.734 -4.789 1 98.69 114 LYS A N 1
ATOM 869 C CA . LYS A 1 114 ? 5.383 -25.609 -4.656 1 98.69 114 LYS A CA 1
ATOM 870 C C . LYS A 1 114 ? 4.883 -24.312 -5.266 1 98.69 114 LYS A C 1
ATOM 872 O O . LYS A 1 114 ? 3.908 -24.297 -6.023 1 98.69 114 LYS A O 1
ATOM 877 N N . GLU A 1 115 ? 5.578 -23.219 -4.914 1 98.62 115 GLU A N 1
ATOM 878 C CA . GLU A 1 115 ? 5.172 -21.906 -5.43 1 98.62 115 GLU A CA 1
ATOM 879 C C . GLU A 1 115 ? 5.332 -21.844 -6.945 1 98.62 115 GLU A C 1
ATOM 881 O O . GLU A 1 115 ? 4.508 -21.25 -7.637 1 98.62 115 GLU A O 1
ATOM 886 N N . ALA A 1 116 ? 6.379 -22.438 -7.402 1 98.75 116 ALA A N 1
ATOM 887 C CA . ALA A 1 116 ? 6.613 -22.469 -8.844 1 98.75 116 ALA A CA 1
ATOM 888 C C . ALA A 1 116 ? 5.539 -23.281 -9.555 1 98.75 116 ALA A C 1
ATOM 890 O O . ALA A 1 116 ? 5.012 -22.859 -10.586 1 98.75 116 ALA A O 1
ATOM 891 N N . ALA A 1 117 ? 5.219 -24.391 -9.008 1 98.75 117 ALA A N 1
ATOM 892 C CA . ALA A 1 117 ? 4.188 -25.234 -9.594 1 98.75 117 ALA A CA 1
ATOM 893 C C . ALA A 1 117 ? 2.822 -24.562 -9.547 1 98.75 117 ALA A C 1
ATOM 895 O O . ALA A 1 117 ? 2.027 -24.672 -10.477 1 98.75 117 ALA A O 1
ATOM 896 N N . TRP A 1 118 ? 2.617 -23.875 -8.43 1 98.75 118 TRP A N 1
ATOM 897 C CA . TRP A 1 118 ? 1.373 -23.141 -8.289 1 98.75 118 TRP A CA 1
ATOM 898 C C . TRP A 1 118 ? 1.265 -22.047 -9.359 1 98.75 118 TRP A C 1
ATOM 900 O O . TRP A 1 118 ? 0.211 -21.891 -9.984 1 98.75 118 TRP A O 1
ATOM 910 N N . ALA A 1 119 ? 2.33 -21.344 -9.555 1 98.75 119 ALA A N 1
ATOM 911 C CA . ALA A 1 119 ? 2.344 -20.344 -10.617 1 98.75 119 ALA A CA 1
ATOM 912 C C . ALA A 1 119 ? 2.078 -20.984 -11.977 1 98.75 119 ALA A C 1
ATOM 914 O O . ALA A 1 119 ? 1.301 -20.453 -12.781 1 98.75 119 ALA A O 1
ATOM 915 N N . LEU A 1 120 ? 2.678 -22.078 -12.188 1 98.75 120 LEU A N 1
ATOM 916 C CA . LEU A 1 120 ? 2.543 -22.797 -13.461 1 98.75 120 LEU A CA 1
ATOM 917 C C . LEU A 1 120 ? 1.104 -23.25 -13.672 1 98.75 120 LEU A C 1
ATOM 919 O O . LEU A 1 120 ? 0.595 -23.203 -14.797 1 98.75 120 LEU A O 1
ATOM 923 N N . SER A 1 121 ? 0.497 -23.672 -12.625 1 98.56 121 SER A N 1
ATOM 924 C CA . SER A 1 121 ? -0.887 -24.125 -12.742 1 98.56 121 SER A CA 1
ATOM 925 C C . SER A 1 121 ? -1.802 -22.984 -13.172 1 98.56 121 SER A C 1
ATOM 927 O O . SER A 1 121 ? -2.766 -23.203 -13.914 1 98.56 121 SER A O 1
ATOM 929 N N . ASN A 1 122 ? -1.461 -21.844 -12.75 1 98.19 122 ASN A N 1
ATOM 930 C CA . ASN A 1 122 ? -2.256 -20.688 -13.148 1 98.19 122 ASN A CA 1
ATOM 931 C C . ASN A 1 122 ? -1.977 -20.297 -14.594 1 98.19 122 ASN A C 1
ATOM 933 O O . ASN A 1 122 ? -2.869 -19.812 -15.297 1 98.19 122 ASN A O 1
ATOM 937 N N . VAL A 1 123 ? -0.826 -20.5 -15.078 1 98.62 123 VAL A N 1
ATOM 938 C CA . VAL A 1 123 ? -0.489 -20.25 -16.469 1 98.62 123 VAL A CA 1
ATOM 939 C C . VAL A 1 123 ? -1.282 -21.203 -17.375 1 98.62 123 VAL A C 1
ATOM 941 O O . VAL A 1 123 ? -1.859 -20.766 -18.375 1 98.62 123 VAL A O 1
ATOM 944 N N . THR A 1 124 ? -1.411 -22.438 -16.938 1 98.62 124 THR A N 1
ATOM 945 C CA . THR A 1 124 ? -2.057 -23.453 -17.781 1 98.62 124 THR A CA 1
ATOM 946 C C . THR A 1 124 ? -3.576 -23.312 -17.719 1 98.62 124 THR A C 1
ATOM 948 O O . THR A 1 124 ? -4.293 -23.922 -18.516 1 98.62 124 THR A O 1
ATOM 951 N N . ALA A 1 125 ? -4.047 -22.516 -16.766 1 98.06 125 ALA A N 1
ATOM 952 C CA . ALA A 1 125 ? -5.477 -22.234 -16.719 1 98.06 125 ALA A CA 1
ATOM 953 C C . ALA A 1 125 ? -5.879 -21.234 -17.797 1 98.06 125 ALA A C 1
ATOM 955 O O . ALA A 1 125 ? -7.07 -21.047 -18.062 1 98.06 125 ALA A O 1
ATOM 956 N N . GLY A 1 126 ? -4.844 -20.688 -18.422 1 97.56 126 GLY A N 1
ATOM 957 C CA . GLY A 1 126 ? -5.086 -19.719 -19.484 1 97.56 126 GLY A CA 1
ATOM 958 C C . GLY A 1 126 ? -5.309 -20.359 -20.844 1 97.56 126 GLY A C 1
ATOM 959 O O . GLY A 1 126 ? -5.617 -21.547 -20.922 1 97.56 126 GLY A O 1
ATOM 960 N N . PRO A 1 127 ? -5.324 -19.547 -21.922 1 97.88 127 PRO A N 1
ATOM 961 C CA . PRO A 1 127 ? -5.559 -20.078 -23.266 1 97.88 127 PRO A CA 1
ATOM 962 C C . PRO A 1 127 ? -4.441 -21 -23.75 1 97.88 127 PRO A C 1
ATOM 964 O O . PRO A 1 127 ? -3.363 -21.031 -23.141 1 97.88 127 PRO A O 1
ATOM 967 N N . CYS A 1 128 ? -4.715 -21.656 -24.828 1 98.19 128 CYS A N 1
ATOM 968 C CA . CYS A 1 128 ? -3.787 -22.656 -25.344 1 98.19 128 CYS A CA 1
ATOM 969 C C . CYS A 1 128 ? -2.471 -22.016 -25.766 1 98.19 128 CYS A C 1
ATOM 971 O O . CYS A 1 128 ? -1.428 -22.672 -25.766 1 98.19 128 CYS A O 1
ATOM 973 N N . GLN A 1 129 ? -2.523 -20.703 -26.016 1 98.31 129 GLN A N 1
ATOM 974 C CA . GLN A 1 129 ? -1.293 -20 -26.359 1 98.31 129 GLN A CA 1
ATOM 975 C C . GLN A 1 129 ? -0.318 -19.984 -25.172 1 98.31 129 GLN A C 1
ATOM 977 O O . GLN A 1 129 ? 0.896 -20.094 -25.375 1 98.31 129 GLN A O 1
ATOM 982 N N . HIS A 1 130 ? -0.873 -19.859 -24 1 98.62 130 HIS A N 1
ATOM 983 C CA . HIS A 1 130 ? -0.035 -19.938 -22.812 1 98.62 130 HIS A CA 1
ATOM 984 C C . HIS A 1 130 ? 0.583 -21.328 -22.672 1 98.62 130 HIS A C 1
ATOM 986 O O . HIS A 1 130 ? 1.767 -21.453 -22.344 1 98.62 130 HIS A O 1
ATOM 992 N N . ILE A 1 131 ? -0.194 -22.344 -22.922 1 98.62 131 ILE A N 1
ATOM 993 C CA . ILE A 1 131 ? 0.254 -23.734 -22.859 1 98.62 131 ILE A CA 1
ATOM 994 C C . ILE A 1 131 ? 1.347 -23.969 -23.891 1 98.62 131 ILE A C 1
ATOM 996 O O . ILE A 1 131 ? 2.35 -24.625 -23.609 1 98.62 131 ILE A O 1
ATOM 1000 N N . GLN A 1 132 ? 1.128 -23.375 -25.078 1 98.56 132 GLN A N 1
ATOM 1001 C CA . GLN A 1 132 ? 2.135 -23.516 -26.125 1 98.56 132 GLN A CA 1
ATOM 1002 C C . GLN A 1 132 ? 3.48 -22.953 -25.672 1 98.56 132 GLN A C 1
ATOM 1004 O O . GLN A 1 132 ? 4.527 -23.547 -25.938 1 98.56 132 GLN A O 1
ATOM 1009 N N . ARG A 1 133 ? 3.473 -21.797 -25.031 1 98.38 133 ARG A N 1
ATOM 1010 C CA . ARG A 1 133 ? 4.699 -21.172 -24.547 1 98.38 133 ARG A CA 1
ATOM 1011 C C . ARG A 1 133 ? 5.367 -22.031 -23.469 1 98.38 133 ARG A C 1
ATOM 1013 O O . ARG A 1 133 ? 6.594 -22.125 -23.438 1 98.38 133 ARG A O 1
ATOM 1020 N N . LEU A 1 134 ? 4.574 -22.578 -22.641 1 98.19 134 LEU A N 1
ATOM 1021 C CA . LEU A 1 134 ? 5.059 -23.5 -21.609 1 98.19 134 LEU A CA 1
ATOM 1022 C C . LEU A 1 134 ? 5.812 -24.656 -22.234 1 98.19 134 LEU A C 1
ATOM 1024 O O . LEU A 1 134 ? 6.902 -25.016 -21.781 1 98.19 134 LEU A O 1
ATOM 1028 N N . ILE A 1 135 ? 5.254 -25.266 -23.312 1 98.06 135 ILE A N 1
ATOM 1029 C CA . ILE A 1 135 ? 5.883 -26.375 -24.016 1 98.06 135 ILE A CA 1
ATOM 1030 C C . ILE A 1 135 ? 7.199 -25.922 -24.641 1 98.06 135 ILE A C 1
ATOM 1032 O O . ILE A 1 135 ? 8.227 -26.594 -24.5 1 98.06 135 ILE A O 1
ATOM 1036 N N . ALA A 1 136 ? 7.16 -24.75 -25.219 1 97.81 136 ALA A N 1
ATOM 1037 C CA . ALA A 1 136 ? 8.32 -24.219 -25.938 1 97.81 136 ALA A CA 1
ATOM 1038 C C . ALA A 1 136 ? 9.477 -23.953 -24.969 1 97.81 136 ALA A C 1
ATOM 1040 O O . ALA A 1 136 ? 10.641 -24.062 -25.344 1 97.81 136 ALA A O 1
ATOM 1041 N N . CYS A 1 137 ? 9.172 -23.719 -23.688 1 97.12 137 CYS A N 1
ATOM 1042 C CA . CYS A 1 137 ? 10.188 -23.375 -22.703 1 97.12 137 CYS A CA 1
ATOM 1043 C C . CYS A 1 137 ? 10.664 -24.625 -21.969 1 97.12 137 CYS A C 1
ATOM 1045 O O . CYS A 1 137 ? 11.422 -24.516 -21 1 97.12 137 CYS A O 1
ATOM 1047 N N . GLY A 1 138 ? 10.203 -25.797 -22.359 1 96.12 138 GLY A N 1
ATOM 1048 C CA . GLY A 1 138 ? 10.703 -27.047 -21.828 1 96.12 138 GLY A CA 1
ATOM 1049 C C . GLY A 1 138 ? 10.203 -27.344 -20.422 1 96.12 138 GLY A C 1
ATOM 1050 O O . GLY A 1 138 ? 10.945 -27.859 -19.594 1 96.12 138 GLY A O 1
ATOM 1051 N N . MET A 1 139 ? 8.953 -27.047 -20.172 1 97.25 139 MET A N 1
ATOM 1052 C CA . MET A 1 139 ? 8.422 -27.156 -18.812 1 97.25 139 MET A CA 1
ATOM 1053 C C . MET A 1 139 ? 7.914 -28.562 -18.531 1 97.25 139 MET A C 1
ATOM 1055 O O . MET A 1 139 ? 7.711 -28.938 -17.375 1 97.25 139 MET A O 1
ATOM 1059 N N . LEU A 1 140 ? 7.734 -29.406 -19.531 1 98.12 140 LEU A N 1
ATOM 1060 C CA . LEU A 1 140 ? 7.043 -30.672 -19.375 1 98.12 140 LEU A CA 1
ATOM 1061 C C . LEU A 1 140 ? 7.895 -31.656 -18.578 1 98.12 140 LEU A C 1
ATOM 1063 O O . LEU A 1 140 ? 7.387 -32.344 -17.672 1 98.12 140 LEU A O 1
ATOM 1067 N N . LEU A 1 141 ? 9.18 -31.672 -18.844 1 97.75 141 LEU A N 1
ATOM 1068 C CA . LEU A 1 141 ? 10.031 -32.625 -18.156 1 97.75 141 LEU A CA 1
ATOM 1069 C C . LEU A 1 141 ? 10.133 -32.281 -16.672 1 97.75 141 LEU A C 1
ATOM 1071 O O . LEU A 1 141 ? 9.953 -33.156 -15.82 1 97.75 141 LEU A O 1
ATOM 1075 N N . PRO A 1 142 ? 10.406 -31.031 -16.375 1 98.25 142 PRO A N 1
ATOM 1076 C CA . PRO A 1 142 ? 10.391 -30.688 -14.953 1 98.25 142 PRO A CA 1
ATOM 1077 C C . PRO A 1 142 ? 9.047 -30.969 -14.289 1 98.25 142 PRO A C 1
ATOM 1079 O O . PRO A 1 142 ? 9 -31.359 -13.117 1 98.25 142 PRO A O 1
ATOM 1082 N N . LEU A 1 143 ? 7.984 -30.75 -14.953 1 98.38 143 LEU A N 1
ATOM 1083 C CA . LEU A 1 143 ? 6.652 -31.031 -14.43 1 98.38 143 LEU A CA 1
ATOM 1084 C C . LEU A 1 143 ? 6.5 -32.5 -14.102 1 98.38 143 LEU A C 1
ATOM 1086 O O . LEU A 1 143 ? 6.016 -32.875 -13.016 1 98.38 143 LEU A O 1
ATOM 1090 N N . VAL A 1 144 ? 6.926 -33.344 -15 1 98.38 144 VAL A N 1
ATOM 1091 C CA . VAL A 1 144 ? 6.855 -34.781 -14.797 1 98.38 144 VAL A CA 1
ATOM 1092 C C . VAL A 1 144 ? 7.719 -35.188 -13.594 1 98.38 144 VAL A C 1
ATOM 1094 O O . VAL A 1 144 ? 7.316 -36 -12.789 1 98.38 144 VAL A O 1
ATOM 1097 N N . ALA A 1 145 ? 8.852 -34.594 -13.531 1 98.06 145 ALA A N 1
ATOM 1098 C CA . ALA A 1 145 ? 9.742 -34.875 -12.406 1 98.06 145 ALA A CA 1
ATOM 1099 C C . ALA A 1 145 ? 9.078 -34.531 -11.078 1 98.06 145 ALA A C 1
ATOM 1101 O O . ALA A 1 145 ? 9.234 -35.25 -10.086 1 98.06 145 ALA A O 1
ATOM 1102 N N . LEU A 1 146 ? 8.359 -33.438 -10.984 1 98 146 LEU A N 1
ATOM 1103 C CA . LEU A 1 146 ? 7.656 -33.031 -9.773 1 98 146 LEU A CA 1
ATOM 1104 C C . LEU A 1 146 ? 6.582 -34.062 -9.414 1 98 146 LEU A C 1
ATOM 1106 O O . LEU A 1 146 ? 6.383 -34.375 -8.234 1 98 146 LEU A O 1
ATOM 1110 N N . LEU A 1 147 ? 5.887 -34.531 -10.406 1 98.31 147 LEU A N 1
ATOM 1111 C CA . LEU A 1 147 ? 4.848 -35.531 -10.188 1 98.31 147 LEU A CA 1
ATOM 1112 C C . LEU A 1 147 ? 5.441 -36.812 -9.617 1 98.31 147 LEU A C 1
ATOM 1114 O O . LEU A 1 147 ? 4.828 -37.469 -8.766 1 98.31 147 LEU A O 1
ATOM 1118 N N . LYS A 1 148 ? 6.586 -37.094 -10.039 1 97.38 148 LYS A N 1
ATOM 1119 C CA . LYS A 1 148 ? 7.227 -38.375 -9.672 1 97.38 148 LYS A CA 1
ATOM 1120 C C . LYS A 1 148 ? 7.887 -38.25 -8.297 1 97.38 148 LYS A C 1
ATOM 1122 O O . LYS A 1 148 ? 7.781 -39.188 -7.488 1 97.38 148 LYS A O 1
ATOM 1127 N N . ASN A 1 149 ? 8.523 -37.094 -8.094 1 96.19 149 ASN A N 1
ATOM 1128 C CA . ASN A 1 149 ? 9.469 -37.062 -6.977 1 96.19 149 ASN A CA 1
ATOM 1129 C C . ASN A 1 149 ? 9.094 -35.969 -5.969 1 96.19 149 ASN A C 1
ATOM 1131 O O . ASN A 1 149 ? 9.688 -35.906 -4.891 1 96.19 149 ASN A O 1
ATOM 1135 N N . GLY A 1 150 ? 8.195 -35.156 -6.258 1 96.56 150 GLY A N 1
ATOM 1136 C CA . GLY A 1 150 ? 7.875 -34.031 -5.391 1 96.56 150 GLY A CA 1
ATOM 1137 C C . GLY A 1 150 ? 7.195 -34.469 -4.102 1 96.56 150 GLY A C 1
ATOM 1138 O O . GLY A 1 150 ? 6.645 -35.562 -4.012 1 96.56 150 GLY A O 1
ATOM 1139 N N . GLU A 1 151 ? 7.297 -33.531 -3.121 1 97.44 151 GLU A N 1
ATOM 1140 C CA . GLU A 1 151 ? 6.461 -33.719 -1.937 1 97.44 151 GLU A CA 1
ATOM 1141 C C . GLU A 1 151 ? 4.98 -33.625 -2.287 1 97.44 151 GLU A C 1
ATOM 1143 O O . GLU A 1 151 ? 4.605 -33.031 -3.287 1 97.44 151 GLU A O 1
ATOM 1148 N N . PHE A 1 152 ? 4.219 -34.156 -1.438 1 96.69 152 PHE A N 1
ATOM 1149 C CA . PHE A 1 152 ? 2.799 -34.312 -1.732 1 96.69 152 PHE A CA 1
ATOM 1150 C C . PHE A 1 152 ? 2.168 -32.969 -2.078 1 96.69 152 PHE A C 1
ATOM 1152 O O . PHE A 1 152 ? 1.389 -32.875 -3.029 1 96.69 152 PHE A O 1
ATOM 1159 N N . LYS A 1 153 ? 2.479 -31.938 -1.312 1 97.25 153 LYS A N 1
ATOM 1160 C CA . LYS A 1 153 ? 1.911 -30.625 -1.558 1 97.25 153 LYS A CA 1
ATOM 1161 C C . LYS A 1 153 ? 2.318 -30.094 -2.932 1 97.25 153 LYS A C 1
ATOM 1163 O O . LYS A 1 153 ? 1.54 -29.406 -3.592 1 97.25 153 LYS A O 1
ATOM 1168 N N . VAL A 1 154 ? 3.494 -30.391 -3.344 1 98.25 154 VAL A N 1
ATOM 1169 C CA . VAL A 1 154 ? 4.012 -29.984 -4.645 1 98.25 154 VAL A CA 1
ATOM 1170 C C . VAL A 1 154 ? 3.338 -30.812 -5.746 1 98.25 154 VAL A C 1
ATOM 1172 O O . VAL A 1 154 ? 2.947 -30.266 -6.781 1 98.25 154 VAL A O 1
ATOM 1175 N N . GLN A 1 155 ? 3.217 -32.062 -5.484 1 98.38 155 GLN A N 1
ATOM 1176 C CA . GLN A 1 155 ? 2.557 -32.938 -6.441 1 98.38 155 GLN A CA 1
ATOM 1177 C C . GLN A 1 155 ? 1.132 -32.469 -6.723 1 98.38 155 GLN A C 1
ATOM 1179 O O . GLN A 1 155 ? 0.661 -32.562 -7.859 1 98.38 155 GLN A O 1
ATOM 1184 N N . LYS A 1 156 ? 0.47 -32.031 -5.703 1 98.12 156 LYS A N 1
ATOM 1185 C CA . LYS A 1 156 ? -0.897 -31.562 -5.871 1 98.12 156 LYS A CA 1
ATOM 1186 C C . LYS A 1 156 ? -0.955 -30.422 -6.887 1 98.12 156 LYS A C 1
ATOM 1188 O O . LYS A 1 156 ? -1.817 -30.406 -7.766 1 98.12 156 LYS A O 1
ATOM 1193 N N . GLU A 1 157 ? -0.006 -29.453 -6.73 1 98.31 157 GLU A N 1
ATOM 1194 C CA . GLU A 1 157 ? 0.038 -28.344 -7.668 1 98.31 157 GLU A CA 1
ATOM 1195 C C . GLU A 1 157 ? 0.386 -28.812 -9.078 1 98.31 157 GLU A C 1
ATOM 1197 O O . GLU A 1 157 ? -0.133 -28.281 -10.062 1 98.31 157 GLU A O 1
ATOM 1202 N N . ALA A 1 158 ? 1.271 -29.75 -9.133 1 98.62 158 ALA A N 1
ATOM 1203 C CA . ALA A 1 158 ? 1.642 -30.312 -10.43 1 98.62 158 ALA A CA 1
ATOM 1204 C C . ALA A 1 158 ? 0.449 -30.984 -11.094 1 98.62 158 ALA A C 1
ATOM 1206 O O . ALA A 1 158 ? 0.239 -30.859 -12.297 1 98.62 158 ALA A O 1
ATOM 1207 N N . VAL A 1 159 ? -0.323 -31.688 -10.297 1 98.75 159 VAL A N 1
ATOM 1208 C CA . VAL A 1 159 ? -1.521 -32.344 -10.82 1 98.75 159 VAL A CA 1
ATOM 1209 C C . VAL A 1 159 ? -2.49 -31.281 -11.344 1 98.75 159 VAL A C 1
ATOM 1211 O O . VAL A 1 159 ? -3.074 -31.453 -12.422 1 98.75 159 VAL A O 1
ATOM 1214 N N . TRP A 1 160 ? -2.594 -30.203 -10.602 1 98.56 160 TRP A N 1
ATOM 1215 C CA . TRP A 1 160 ? -3.463 -29.125 -11.039 1 98.56 160 TRP A CA 1
ATOM 1216 C C . TRP A 1 160 ? -2.98 -28.531 -12.367 1 98.56 160 TRP A C 1
ATOM 1218 O O . TRP A 1 160 ? -3.789 -28.172 -13.219 1 98.56 160 TRP A O 1
ATOM 1228 N N . THR A 1 161 ? -1.722 -28.406 -12.508 1 98.81 161 THR A N 1
ATOM 1229 C CA . THR A 1 161 ? -1.14 -27.922 -13.758 1 98.81 161 THR A CA 1
ATOM 1230 C C . THR A 1 161 ? -1.531 -28.828 -14.922 1 98.81 161 THR A C 1
ATOM 1232 O O . THR A 1 161 ? -1.967 -28.344 -15.969 1 98.81 161 THR A O 1
ATOM 1235 N N . VAL A 1 162 ? -1.438 -30.125 -14.727 1 98.75 162 VAL A N 1
ATOM 1236 C CA . VAL A 1 162 ? -1.762 -31.094 -15.773 1 98.75 162 VAL A CA 1
ATOM 1237 C C . VAL A 1 162 ? -3.26 -31.047 -16.062 1 98.75 162 VAL A C 1
ATOM 1239 O O . VAL A 1 162 ? -3.678 -31.141 -17.219 1 98.75 162 VAL A O 1
ATOM 1242 N N . ALA A 1 163 ? -3.998 -30.938 -15 1 98.56 163 ALA A N 1
ATOM 1243 C CA . ALA A 1 163 ? -5.445 -30.844 -15.18 1 98.56 163 ALA A CA 1
ATOM 1244 C C . ALA A 1 163 ? -5.824 -29.656 -16.062 1 98.56 163 ALA A C 1
ATOM 1246 O O . ALA A 1 163 ? -6.574 -29.812 -17.031 1 98.56 163 ALA A O 1
ATOM 1247 N N . ASN A 1 164 ? -5.301 -28.531 -15.703 1 98.38 164 ASN A N 1
ATOM 1248 C CA . ASN A 1 164 ? -5.57 -27.328 -16.484 1 98.38 164 ASN A CA 1
ATOM 1249 C C . ASN A 1 164 ? -5.039 -27.469 -17.922 1 98.38 164 ASN A C 1
ATOM 1251 O O . ASN A 1 164 ? -5.691 -27.047 -18.875 1 98.38 164 ASN A O 1
ATOM 1255 N N . PHE A 1 165 ? -3.881 -28.078 -18.078 1 98.31 165 PHE A N 1
ATOM 1256 C CA . PHE A 1 165 ? -3.275 -28.344 -19.375 1 98.31 165 PHE A CA 1
ATOM 1257 C C . PHE A 1 165 ? -4.203 -29.203 -20.234 1 98.31 165 PHE A C 1
ATOM 1259 O O . PHE A 1 165 ? -4.449 -28.875 -21.406 1 98.31 165 PHE A O 1
ATOM 1266 N N . THR A 1 166 ? -4.758 -30.234 -19.672 1 97.44 166 THR A N 1
ATOM 1267 C CA . THR A 1 166 ? -5.562 -31.188 -20.422 1 97.44 166 THR A CA 1
ATOM 1268 C C . THR A 1 166 ? -6.91 -30.594 -20.812 1 97.44 166 THR A C 1
ATOM 1270 O O . THR A 1 166 ? -7.457 -30.906 -21.859 1 97.44 166 THR A O 1
ATOM 1273 N N . THR A 1 167 ? -7.406 -29.734 -20 1 95.44 167 THR A N 1
ATOM 1274 C CA . THR A 1 167 ? -8.703 -29.109 -20.266 1 95.44 167 THR A CA 1
ATOM 1275 C C . THR A 1 167 ? -8.562 -27.969 -21.266 1 95.44 167 THR A C 1
ATOM 1277 O O . THR A 1 167 ? -9.445 -27.75 -22.094 1 95.44 167 THR A O 1
ATOM 1280 N N . GLY A 1 168 ? -7.512 -27.266 -21.219 1 95.88 168 GLY A N 1
ATOM 1281 C CA . GLY A 1 168 ? -7.359 -26.078 -22.016 1 95.88 168 GLY A CA 1
ATOM 1282 C C . GLY A 1 168 ? -6.5 -26.281 -23.25 1 95.88 168 GLY A C 1
ATOM 1283 O O . GLY A 1 168 ? -6.504 -25.453 -24.172 1 95.88 168 GLY A O 1
ATOM 1284 N N . GLY A 1 169 ? -5.785 -27.391 -23.375 1 96.69 169 GLY A N 1
ATOM 1285 C CA . GLY A 1 169 ? -4.824 -27.609 -24.438 1 96.69 169 GLY A CA 1
ATOM 1286 C C . GLY A 1 169 ? -5.457 -28.156 -25.703 1 96.69 169 GLY A C 1
ATOM 1287 O O . GLY A 1 169 ? -6.57 -28.688 -25.672 1 96.69 169 GLY A O 1
ATOM 1288 N N . THR A 1 170 ? -4.793 -27.969 -26.797 1 96.5 170 THR A N 1
ATOM 1289 C CA . THR A 1 170 ? -5.172 -28.578 -28.062 1 96.5 170 THR A CA 1
ATOM 1290 C C . THR A 1 170 ? -4.738 -30.031 -28.109 1 96.5 170 THR A C 1
ATOM 1292 O O . THR A 1 170 ? -3.951 -30.484 -27.281 1 96.5 170 THR A O 1
ATOM 1295 N N . ILE A 1 171 ? -5.242 -30.719 -29.078 1 94.75 171 ILE A N 1
ATOM 1296 C CA . ILE A 1 171 ? -4.906 -32.125 -29.25 1 94.75 171 ILE A CA 1
ATOM 1297 C C . ILE A 1 171 ? -3.404 -32.281 -29.469 1 94.75 171 ILE A C 1
ATOM 1299 O O . ILE A 1 171 ? -2.773 -33.188 -28.891 1 94.75 171 ILE A O 1
ATOM 1303 N N . ASP A 1 172 ? -2.846 -31.422 -30.312 1 95.31 172 ASP A N 1
ATOM 1304 C CA . ASP A 1 172 ? -1.411 -31.453 -30.562 1 95.31 172 ASP A CA 1
ATOM 1305 C C . ASP A 1 172 ? -0.61 -31.25 -29.281 1 95.31 172 ASP A C 1
ATOM 1307 O O . ASP A 1 172 ? 0.399 -31.922 -29.062 1 95.31 172 ASP A O 1
ATOM 1311 N N . GLN A 1 173 ? -1.044 -30.375 -28.453 1 97.25 173 GLN A N 1
ATOM 1312 C CA . GLN A 1 173 ? -0.366 -30.078 -27.203 1 97.25 173 GLN A CA 1
ATOM 1313 C C . GLN A 1 173 ? -0.502 -31.25 -26.219 1 97.25 173 GLN A C 1
ATOM 1315 O O . GLN A 1 173 ? 0.447 -31.578 -25.516 1 97.25 173 GLN A O 1
ATOM 1320 N N . LEU A 1 174 ? -1.691 -31.875 -26.219 1 96.5 174 LEU A N 1
ATOM 1321 C CA . LEU A 1 174 ? -1.912 -33.062 -25.391 1 96.5 174 LEU A CA 1
ATOM 1322 C C . LEU A 1 174 ? -0.981 -34.188 -25.781 1 96.5 174 LEU A C 1
ATOM 1324 O O . LEU A 1 174 ? -0.525 -34.969 -24.938 1 96.5 174 LEU A O 1
ATOM 1328 N N . ILE A 1 175 ? -0.734 -34.281 -27.047 1 94.62 175 ILE A N 1
ATOM 1329 C CA . ILE A 1 175 ? 0.192 -35.312 -27.547 1 94.62 175 ILE A CA 1
ATOM 1330 C C . ILE A 1 175 ? 1.567 -35.094 -26.906 1 94.62 175 ILE A C 1
ATOM 1332 O O . ILE A 1 175 ? 2.199 -36.062 -26.453 1 94.62 175 ILE A O 1
ATOM 1336 N N . HIS A 1 176 ? 2.029 -33.844 -26.875 1 96.12 176 HIS A N 1
ATOM 1337 C CA . HIS A 1 176 ? 3.305 -33.5 -26.234 1 96.12 176 HIS A CA 1
ATOM 1338 C C . HIS A 1 176 ? 3.301 -33.906 -24.766 1 96.12 176 HIS A C 1
ATOM 1340 O O . HIS A 1 176 ? 4.297 -34.406 -24.25 1 96.12 176 HIS A O 1
ATOM 1346 N N . LEU A 1 177 ? 2.201 -33.625 -24.141 1 97.5 177 LEU A N 1
ATOM 1347 C CA . LEU A 1 177 ? 2.07 -33.969 -22.719 1 97.5 177 LEU A CA 1
ATOM 1348 C C . LEU A 1 177 ? 2.205 -35.469 -22.5 1 97.5 177 LEU A C 1
ATOM 1350 O O . LEU A 1 177 ? 2.957 -35.906 -21.625 1 97.5 177 LEU A O 1
ATOM 1354 N N . VAL A 1 178 ? 1.54 -36.25 -23.312 1 95.38 178 VAL A N 1
ATOM 1355 C CA . VAL A 1 178 ? 1.555 -37.688 -23.188 1 95.38 178 VAL A CA 1
ATOM 1356 C C . VAL A 1 178 ? 2.955 -38.219 -23.484 1 95.38 178 VAL A C 1
ATOM 1358 O O . VAL A 1 178 ? 3.463 -39.094 -22.766 1 95.38 178 VAL A O 1
ATOM 1361 N N . HIS A 1 179 ? 3.562 -37.656 -24.453 1 95 179 HIS A N 1
ATOM 1362 C CA . HIS A 1 179 ? 4.895 -38.094 -24.844 1 95 179 HIS A CA 1
ATOM 1363 C C . HIS A 1 179 ? 5.926 -37.75 -23.766 1 95 179 HIS A C 1
ATOM 1365 O O . HIS A 1 179 ? 6.984 -38.406 -23.703 1 95 179 HIS A O 1
ATOM 1371 N N . SER A 1 180 ? 5.625 -36.812 -22.938 1 96.56 180 SER A N 1
ATOM 1372 C CA . SER A 1 180 ? 6.562 -36.438 -21.891 1 96.56 180 SER A CA 1
ATOM 1373 C C . SER A 1 180 ? 6.594 -37.469 -20.766 1 96.56 180 SER A C 1
ATOM 1375 O O . SER A 1 180 ? 7.488 -37.438 -19.922 1 96.56 180 SER A O 1
ATOM 1377 N N . GLY A 1 181 ? 5.633 -38.375 -20.703 1 96.19 181 GLY A N 1
ATOM 1378 C CA . GLY A 1 181 ? 5.617 -39.438 -19.719 1 96.19 181 GLY A CA 1
ATOM 1379 C C . GLY A 1 181 ? 4.832 -39.094 -18.469 1 96.19 181 GLY A C 1
ATOM 1380 O O . GLY A 1 181 ? 5.16 -39.562 -17.375 1 96.19 181 GLY A O 1
ATOM 1381 N N . VAL A 1 182 ? 3.764 -38.312 -18.625 1 97.44 182 VAL A N 1
ATOM 1382 C CA . VAL A 1 182 ? 3.012 -37.812 -17.484 1 97.44 182 VAL A CA 1
ATOM 1383 C C . VAL A 1 182 ? 2.143 -38.938 -16.906 1 97.44 182 VAL A C 1
ATOM 1385 O O . VAL A 1 182 ? 1.779 -38.906 -15.727 1 97.44 182 VAL A O 1
ATOM 1388 N N . GLN A 1 183 ? 1.883 -39.938 -17.688 1 95.69 183 GLN A N 1
ATOM 1389 C CA . GLN A 1 183 ? 0.897 -40.969 -17.328 1 95.69 183 GLN A CA 1
ATOM 1390 C C . GLN A 1 183 ? 1.36 -41.781 -16.125 1 95.69 183 GLN A C 1
ATOM 1392 O O . GLN A 1 183 ? 0.577 -42.031 -15.211 1 95.69 183 GLN A O 1
ATOM 1397 N N . GLU A 1 184 ? 2.611 -42.188 -16.125 1 97 184 GLU A N 1
ATOM 1398 C CA . GLU A 1 184 ? 3.104 -43.094 -15.078 1 97 184 GLU A CA 1
ATOM 1399 C C . GLU A 1 184 ? 3.027 -42.406 -13.703 1 97 184 GLU A C 1
ATOM 1401 O O . GLU A 1 184 ? 2.447 -42.969 -12.773 1 97 184 GLU A O 1
ATOM 1406 N N . PRO A 1 185 ? 3.613 -41.25 -13.609 1 98.31 185 PRO A N 1
ATOM 1407 C CA . PRO A 1 185 ? 3.504 -40.625 -12.289 1 98.31 185 PRO A CA 1
ATOM 1408 C C . PRO A 1 185 ? 2.057 -40.344 -11.883 1 98.31 185 PRO A C 1
ATOM 1410 O O . PRO A 1 185 ? 1.718 -40.438 -10.695 1 98.31 185 PRO A O 1
ATOM 1413 N N . LEU A 1 186 ? 1.162 -40 -12.766 1 98.44 186 LEU A N 1
ATOM 1414 C CA . LEU A 1 186 ? -0.246 -39.812 -12.445 1 98.44 186 LEU A CA 1
ATOM 1415 C C . LEU A 1 186 ? -0.885 -41.094 -11.922 1 98.44 186 LEU A C 1
ATOM 1417 O O . LEU A 1 186 ? -1.581 -41.062 -10.898 1 98.44 186 LEU A O 1
ATOM 1421 N N . VAL A 1 187 ? -0.625 -42.156 -12.602 1 97.75 187 VAL A N 1
ATOM 1422 C CA . VAL A 1 187 ? -1.172 -43.469 -12.203 1 97.75 187 VAL A CA 1
ATOM 1423 C C . VAL A 1 187 ? -0.65 -43.844 -10.82 1 97.75 187 VAL A C 1
ATOM 1425 O O . VAL A 1 187 ? -1.398 -44.344 -9.992 1 97.75 187 VAL A O 1
ATOM 1428 N N . ASN A 1 188 ? 0.593 -43.594 -10.602 1 97.75 188 ASN A N 1
ATOM 1429 C CA . ASN A 1 188 ? 1.191 -43.906 -9.305 1 97.75 188 ASN A CA 1
ATOM 1430 C C . ASN A 1 188 ? 0.55 -43.094 -8.18 1 97.75 188 ASN A C 1
ATOM 1432 O O . ASN A 1 188 ? 0.509 -43.562 -7.035 1 97.75 188 ASN A O 1
ATOM 1436 N N . LEU A 1 189 ? -0.018 -41.938 -8.469 1 98 189 LEU A N 1
ATOM 1437 C CA . LEU A 1 189 ? -0.609 -41.062 -7.469 1 98 189 LEU A CA 1
ATOM 1438 C C . LEU A 1 189 ? -2.057 -41.469 -7.191 1 98 189 LEU A C 1
ATOM 1440 O O . LEU A 1 189 ? -2.699 -40.875 -6.305 1 98 189 LEU A O 1
ATOM 1444 N N . LEU A 1 190 ? -2.572 -42.438 -7.859 1 97.62 190 LEU A N 1
ATOM 1445 C CA . LEU A 1 190 ? -3.951 -42.875 -7.664 1 97.62 190 LEU A CA 1
ATOM 1446 C C . LEU A 1 190 ? -4.117 -43.562 -6.32 1 97.62 190 LEU A C 1
ATOM 1448 O O . LEU A 1 190 ? -5.242 -43.781 -5.855 1 97.62 190 LEU A O 1
ATOM 1452 N N . THR A 1 191 ? -3.045 -43.906 -5.652 1 95.06 191 THR A N 1
ATOM 1453 C CA . THR A 1 191 ? -3.109 -44.656 -4.402 1 95.06 191 THR A CA 1
ATOM 1454 C C . THR A 1 191 ? -3.043 -43.688 -3.203 1 95.06 191 THR A C 1
ATOM 1456 O O . THR A 1 191 ? -3.055 -44.156 -2.055 1 95.06 191 THR A O 1
ATOM 1459 N N . ILE A 1 192 ? -2.947 -42.406 -3.49 1 95 192 ILE A N 1
ATOM 1460 C CA . ILE A 1 192 ? -2.834 -41.469 -2.383 1 95 192 ILE A CA 1
ATOM 1461 C C . ILE A 1 192 ? -4.184 -41.344 -1.684 1 95 192 ILE A C 1
ATOM 1463 O O . ILE A 1 192 ? -5.215 -41.75 -2.219 1 95 192 ILE A O 1
ATOM 1467 N N . GLN A 1 193 ? -4.176 -40.719 -0.523 1 94.31 193 GLN A N 1
ATOM 1468 C CA . GLN A 1 193 ? -5.371 -40.656 0.309 1 94.31 193 GLN A CA 1
ATOM 1469 C C . GLN A 1 193 ? -6.246 -39.469 -0.071 1 94.31 193 GLN A C 1
ATOM 1471 O O . GLN A 1 193 ? -7.453 -39.5 0.165 1 94.31 193 GLN A O 1
ATOM 1476 N N . ASP A 1 194 ? -5.793 -38.5 -0.662 1 96.94 194 ASP A N 1
ATOM 1477 C CA . ASP A 1 194 ? -6.539 -37.281 -1.026 1 96.94 194 ASP A CA 1
ATOM 1478 C C . ASP A 1 194 ? -7.516 -37.562 -2.164 1 96.94 194 ASP A C 1
ATOM 1480 O O . ASP A 1 194 ? -7.141 -37.531 -3.336 1 96.94 194 ASP A O 1
ATOM 1484 N N . THR A 1 195 ? -8.758 -37.656 -1.832 1 97.38 195 THR A N 1
ATOM 1485 C CA . THR A 1 195 ? -9.758 -38.125 -2.783 1 97.38 195 THR A CA 1
ATOM 1486 C C . THR A 1 195 ? -9.984 -37.062 -3.877 1 97.38 195 THR A C 1
ATOM 1488 O O . THR A 1 195 ? -10.297 -37.406 -5.016 1 97.38 195 THR A O 1
ATOM 1491 N N . LYS A 1 196 ? -9.867 -35.812 -3.467 1 97.44 196 LYS A N 1
ATOM 1492 C CA . LYS A 1 196 ? -10.047 -34.75 -4.465 1 97.44 196 LYS A CA 1
ATOM 1493 C C . LYS A 1 196 ? -9 -34.875 -5.574 1 97.44 196 LYS A C 1
ATOM 1495 O O . LYS A 1 196 ? -9.336 -34.781 -6.758 1 97.44 196 LYS A O 1
ATOM 1500 N N . ILE A 1 197 ? -7.805 -35.094 -5.176 1 98 197 ILE A N 1
ATOM 1501 C CA . ILE A 1 197 ? -6.707 -35.188 -6.129 1 98 197 ILE A CA 1
ATOM 1502 C C . ILE A 1 197 ? -6.875 -36.469 -6.965 1 98 197 ILE A C 1
ATOM 1504 O O . ILE A 1 197 ? -6.605 -36.438 -8.172 1 98 197 ILE A O 1
ATOM 1508 N N . VAL A 1 198 ? -7.316 -37.5 -6.367 1 98.25 198 VAL A N 1
ATOM 1509 C CA . VAL A 1 198 ? -7.539 -38.75 -7.07 1 98.25 198 VAL A CA 1
ATOM 1510 C C . VAL A 1 198 ? -8.586 -38.562 -8.164 1 98.25 198 VAL A C 1
ATOM 1512 O O . VAL A 1 198 ? -8.406 -39.031 -9.297 1 98.25 198 VAL A O 1
ATOM 1515 N N . ILE A 1 199 ? -9.609 -37.875 -7.809 1 98.19 199 ILE A N 1
ATOM 1516 C CA . ILE A 1 199 ? -10.68 -37.625 -8.766 1 98.19 199 ILE A CA 1
ATOM 1517 C C . ILE A 1 199 ? -10.148 -36.812 -9.938 1 98.19 199 ILE A C 1
ATOM 1519 O O . ILE A 1 199 ? -10.445 -37.125 -11.102 1 98.19 199 ILE A O 1
ATOM 1523 N N . ILE A 1 200 ? -9.359 -35.812 -9.609 1 98.44 200 ILE A N 1
ATOM 1524 C CA . ILE A 1 200 ? -8.781 -34.969 -10.641 1 98.44 200 ILE A CA 1
ATOM 1525 C C . ILE A 1 200 ? -7.895 -35.812 -11.57 1 98.44 200 ILE A C 1
ATOM 1527 O O . ILE A 1 200 ? -7.938 -35.625 -12.789 1 98.44 200 ILE A O 1
ATOM 1531 N N . ILE A 1 201 ? -7.113 -36.688 -11.016 1 98.56 201 ILE A N 1
ATOM 1532 C CA . ILE A 1 201 ? -6.223 -37.531 -11.805 1 98.56 201 ILE A CA 1
ATOM 1533 C C . ILE A 1 201 ? -7.047 -38.438 -12.711 1 98.56 201 ILE A C 1
ATOM 1535 O O . ILE A 1 201 ? -6.723 -38.625 -13.883 1 98.56 201 ILE A O 1
ATOM 1539 N N . LEU A 1 202 ? -8.078 -39 -12.164 1 98.25 202 LEU A N 1
ATOM 1540 C CA . LEU A 1 202 ? -8.961 -39.812 -12.961 1 98.25 202 LEU A CA 1
ATOM 1541 C C . LEU A 1 202 ? -9.547 -39.031 -14.133 1 98.25 202 LEU A C 1
ATOM 1543 O O . LEU A 1 202 ? -9.609 -39.531 -15.258 1 98.25 202 LEU A O 1
ATOM 1547 N N . ASP A 1 203 ? -9.914 -37.906 -13.875 1 97.38 203 ASP A N 1
ATOM 1548 C CA . ASP A 1 203 ? -10.445 -37.031 -14.938 1 97.38 203 ASP A CA 1
ATOM 1549 C C . ASP A 1 203 ? -9.391 -36.781 -16 1 97.38 203 ASP A C 1
ATOM 1551 O O . ASP A 1 203 ? -9.688 -36.781 -17.203 1 97.38 203 ASP A O 1
ATOM 1555 N N . ILE A 1 204 ? -8.234 -36.438 -15.578 1 98.06 204 ILE A N 1
ATOM 1556 C CA . ILE A 1 204 ? -7.125 -36.219 -16.5 1 98.06 204 ILE A CA 1
ATOM 1557 C C . ILE A 1 204 ? -6.965 -37.438 -17.406 1 98.06 204 ILE A C 1
ATOM 1559 O O . ILE A 1 204 ? -6.879 -37.312 -18.641 1 98.06 204 ILE A O 1
ATOM 1563 N N . ILE A 1 205 ? -6.93 -38.594 -16.812 1 96.5 205 ILE A N 1
ATOM 1564 C CA . ILE A 1 205 ? -6.758 -39.844 -17.562 1 96.5 205 ILE A CA 1
ATOM 1565 C C . ILE A 1 205 ? -7.906 -40 -18.562 1 96.5 205 ILE A C 1
ATOM 1567 O O . ILE A 1 205 ? -7.684 -40.344 -19.719 1 96.5 205 ILE A O 1
ATOM 1571 N N . SER A 1 206 ? -9.086 -39.781 -18.094 1 95 206 SER A N 1
ATOM 1572 C CA . SER A 1 206 ? -10.258 -39.844 -18.969 1 95 206 SER A CA 1
ATOM 1573 C C . SER A 1 206 ? -10.117 -38.906 -20.172 1 95 206 SER A C 1
ATOM 1575 O O . SER A 1 206 ? -10.414 -39.312 -21.297 1 95 206 SER A O 1
ATOM 1577 N N . PHE A 1 207 ? -9.648 -37.719 -19.938 1 94.19 207 PHE A N 1
ATOM 1578 C CA . PHE A 1 207 ? -9.492 -36.719 -21 1 94.19 207 PHE A CA 1
ATOM 1579 C C . PHE A 1 207 ? -8.422 -37.156 -22 1 94.19 207 PHE A C 1
ATOM 1581 O O . PHE A 1 207 ? -8.586 -37 -23.203 1 94.19 207 PHE A O 1
ATOM 1588 N N . ILE A 1 208 ? -7.371 -37.688 -21.484 1 95.12 208 ILE A N 1
ATOM 1589 C CA . ILE A 1 208 ? -6.277 -38.156 -22.328 1 95.12 208 ILE A CA 1
ATOM 1590 C C . ILE A 1 208 ? -6.75 -39.312 -23.203 1 95.12 208 ILE A C 1
ATOM 1592 O O . ILE A 1 208 ? -6.434 -39.375 -24.391 1 95.12 208 ILE A O 1
ATOM 1596 N N . LEU A 1 209 ? -7.539 -40.219 -22.609 1 93.5 209 LEU A N 1
ATOM 1597 C CA . LEU A 1 209 ? -8.078 -41.344 -23.359 1 93.5 209 LEU A CA 1
ATOM 1598 C C . LEU A 1 209 ? -9.047 -40.875 -24.438 1 93.5 209 LEU A C 1
ATOM 1600 O O . LEU A 1 209 ? -9.031 -41.406 -25.547 1 93.5 209 LEU A O 1
ATOM 1604 N N . GLN A 1 210 ? -9.797 -39.938 -24.125 1 92.62 210 GLN A N 1
ATOM 1605 C CA . GLN A 1 210 ? -10.719 -39.375 -25.109 1 92.62 210 GLN A CA 1
ATOM 1606 C C . GLN A 1 210 ? -9.969 -38.75 -26.281 1 92.62 210 GLN A C 1
ATOM 1608 O O . GLN A 1 210 ? -10.359 -38.906 -27.438 1 92.62 210 GLN A O 1
ATOM 1613 N N . ALA A 1 211 ? -8.977 -38 -25.969 1 91.69 211 ALA A N 1
ATOM 1614 C CA . ALA A 1 211 ? -8.156 -37.375 -27 1 91.69 211 ALA A CA 1
ATOM 1615 C C . ALA A 1 211 ? -7.492 -38.438 -27.891 1 91.69 211 ALA A C 1
ATOM 1617 O O . ALA A 1 211 ? -7.41 -38.281 -29.109 1 91.69 211 ALA A O 1
ATOM 1618 N N . ALA A 1 212 ? -6.992 -39.469 -27.281 1 91.88 212 ALA A N 1
ATOM 1619 C CA . ALA A 1 212 ? -6.355 -40.562 -28.016 1 91.88 212 ALA A CA 1
ATOM 1620 C C . ALA A 1 212 ? -7.348 -41.219 -28.969 1 91.88 212 ALA A C 1
ATOM 1622 O O . ALA A 1 212 ? -6.977 -41.656 -30.062 1 91.88 212 ALA A O 1
ATOM 1623 N N . GLU A 1 213 ? -8.602 -41.344 -28.516 1 90.5 213 GLU A N 1
ATOM 1624 C CA . GLU A 1 213 ? -9.648 -41.906 -29.359 1 90.5 213 GLU A CA 1
ATOM 1625 C C . GLU A 1 213 ? -9.844 -41.094 -30.625 1 90.5 213 GLU A C 1
ATOM 1627 O O . GLU A 1 213 ? -9.984 -41.656 -31.719 1 90.5 213 GLU A O 1
ATOM 1632 N N . LYS A 1 214 ? -9.781 -39.875 -30.5 1 90.56 214 LYS A N 1
ATOM 1633 C CA . LYS A 1 214 ? -9.961 -38.969 -31.641 1 90.56 214 LYS A CA 1
ATOM 1634 C C . LYS A 1 214 ? -8.797 -39.094 -32.625 1 90.56 214 LYS A C 1
ATOM 1636 O O . LYS A 1 214 ? -8.953 -38.875 -33.812 1 90.56 214 LYS A O 1
ATOM 1641 N N . LEU A 1 215 ? -7.68 -39.531 -32.156 1 90.94 215 LEU A N 1
ATOM 1642 C CA . LEU A 1 215 ? -6.484 -39.625 -32.969 1 90.94 215 LEU A CA 1
ATOM 1643 C C . LEU A 1 215 ? -6.27 -41.094 -33.406 1 90.94 215 LEU A C 1
ATOM 1645 O O . LEU A 1 215 ? -5.238 -41.406 -34 1 90.94 215 LEU A O 1
ATOM 1649 N N . SER A 1 216 ? -7.18 -42 -33.125 1 88.94 216 SER A N 1
ATOM 1650 C CA . SER A 1 216 ? -7.094 -43.406 -33.406 1 88.94 216 SER A CA 1
ATOM 1651 C C . SER A 1 216 ? -5.867 -44.031 -32.781 1 88.94 216 SER A C 1
ATOM 1653 O O . SER A 1 216 ? -5.195 -44.875 -33.375 1 88.94 216 SER A O 1
ATOM 1655 N N . GLU A 1 217 ? -5.523 -43.5 -31.641 1 88.94 217 GLU A N 1
ATOM 1656 C CA . GLU A 1 217 ? -4.379 -44 -30.891 1 88.94 217 GLU A CA 1
ATOM 1657 C C . GLU A 1 217 ? -4.812 -44.562 -29.531 1 88.94 217 GLU A C 1
ATOM 1659 O O . GLU A 1 217 ? -4 -44.688 -28.609 1 88.94 217 GLU A O 1
ATOM 1664 N N . LYS A 1 218 ? -6.055 -44.812 -29.406 1 87.69 218 LYS A N 1
ATOM 1665 C CA . LYS A 1 218 ? -6.625 -45.281 -28.156 1 87.69 218 LYS A CA 1
ATOM 1666 C C . LYS A 1 218 ? -5.984 -46.594 -27.703 1 87.69 218 LYS A C 1
ATOM 1668 O O . LYS A 1 218 ? -5.656 -46.75 -26.531 1 87.69 218 LYS A O 1
ATOM 1673 N N . GLU A 1 219 ? -5.82 -47.469 -28.688 1 87.44 219 GLU A N 1
ATOM 1674 C CA . GLU A 1 219 ? -5.281 -48.781 -28.359 1 87.44 219 GLU A CA 1
ATOM 1675 C C . GLU A 1 219 ? -3.861 -48.656 -27.812 1 87.44 219 GLU A C 1
ATOM 1677 O O . GLU A 1 219 ? -3.514 -49.344 -26.844 1 87.44 219 GLU A O 1
ATOM 1682 N N . ASN A 1 220 ? -3.084 -47.875 -28.406 1 90.31 220 ASN A N 1
ATOM 1683 C CA . ASN A 1 220 ? -1.715 -47.656 -27.938 1 90.31 220 ASN A CA 1
ATOM 1684 C C . ASN A 1 220 ? -1.679 -47.094 -26.531 1 90.31 220 ASN A C 1
ATOM 1686 O O . ASN A 1 220 ? -0.867 -47.531 -25.703 1 90.31 220 ASN A O 1
ATOM 1690 N N . LEU A 1 221 ? -2.533 -46.156 -26.328 1 91.19 221 LEU A N 1
ATOM 1691 C CA . LEU A 1 221 ? -2.592 -45.562 -25 1 91.19 221 LEU A CA 1
ATOM 1692 C C . LEU A 1 221 ? -3.088 -46.562 -23.969 1 91.19 221 LEU A C 1
ATOM 1694 O O . LEU A 1 221 ? -2.615 -46.562 -22.828 1 91.19 221 LEU A O 1
ATOM 1698 N N . TYR A 1 222 ? -4.043 -47.281 -24.406 1 88.94 222 TYR A N 1
ATOM 1699 C CA . TYR A 1 222 ? -4.555 -48.344 -23.547 1 88.94 222 TYR A CA 1
ATOM 1700 C C . TYR A 1 222 ? -3.43 -49.281 -23.094 1 88.94 222 TYR A C 1
ATOM 1702 O O . TYR A 1 222 ? -3.311 -49.594 -21.922 1 88.94 222 TYR A O 1
ATOM 1710 N N . LEU A 1 223 ? -2.678 -49.719 -24 1 90.69 223 LEU A N 1
ATOM 1711 C CA . LEU A 1 223 ? -1.574 -50.625 -23.719 1 90.69 223 LEU A CA 1
ATOM 1712 C C . LEU A 1 223 ? -0.571 -50 -22.766 1 90.69 223 LEU A C 1
ATOM 1714 O O . LEU A 1 223 ? -0.06 -50.656 -21.859 1 90.69 223 LEU A O 1
ATOM 1718 N N . LEU A 1 224 ? -0.335 -48.812 -22.953 1 91.81 224 LEU A N 1
ATOM 1719 C CA . LEU A 1 224 ? 0.604 -48.062 -22.109 1 91.81 224 LEU A CA 1
ATOM 1720 C C . LEU A 1 224 ? 0.096 -48 -20.672 1 91.81 224 LEU A C 1
ATOM 1722 O O . LEU A 1 224 ? 0.848 -48.25 -19.734 1 91.81 224 LEU A O 1
ATOM 1726 N N . ILE A 1 225 ? -1.146 -47.656 -20.5 1 94.19 225 ILE A N 1
ATOM 1727 C CA . ILE A 1 225 ? -1.743 -47.531 -19.172 1 94.19 225 ILE A CA 1
ATOM 1728 C C . ILE A 1 225 ? -1.759 -48.906 -18.484 1 94.19 225 ILE A C 1
ATOM 1730 O O . ILE A 1 225 ? -1.517 -49 -17.281 1 94.19 225 ILE A O 1
ATOM 1734 N N . GLU A 1 226 ? -2.018 -49.875 -19.234 1 92.69 226 GLU A N 1
ATOM 1735 C CA . GLU A 1 226 ? -2.006 -51.25 -18.719 1 92.69 226 GLU A CA 1
ATOM 1736 C C . GLU A 1 226 ? -0.611 -51.656 -18.25 1 92.69 226 GLU A C 1
ATOM 1738 O O . GLU A 1 226 ? -0.454 -52.219 -17.156 1 92.69 226 GLU A O 1
ATOM 1743 N N . GLU A 1 227 ? 0.305 -51.375 -19.016 1 94.75 227 GLU A N 1
ATOM 1744 C CA . GLU A 1 227 ? 1.688 -51.75 -18.719 1 94.75 227 GLU A CA 1
ATOM 1745 C C . GLU A 1 227 ? 2.162 -51.094 -17.422 1 94.75 227 GLU A C 1
ATOM 1747 O O . GLU A 1 227 ? 2.947 -51.688 -16.672 1 94.75 227 GLU A O 1
ATOM 1752 N N . ILE A 1 228 ? 1.696 -49.969 -17.125 1 94.75 228 ILE A N 1
ATOM 1753 C CA . ILE A 1 228 ? 2.172 -49.281 -15.938 1 94.75 228 ILE A CA 1
ATOM 1754 C C . ILE A 1 228 ? 1.25 -49.562 -14.758 1 94.75 228 ILE A C 1
ATOM 1756 O O . ILE A 1 228 ? 1.376 -48.969 -13.695 1 94.75 228 ILE A O 1
ATOM 1760 N N . GLY A 1 229 ? 0.311 -50.469 -14.969 1 95 229 GLY A N 1
ATOM 1761 C CA . GLY A 1 229 ? -0.57 -50.906 -13.906 1 95 229 GLY A CA 1
ATOM 1762 C C . GLY A 1 229 ? -1.751 -50 -13.672 1 95 229 GLY A C 1
ATOM 1763 O O . GLY A 1 229 ? -2.365 -50.031 -12.602 1 95 229 GLY A O 1
ATOM 1764 N N . GLY A 1 230 ? -1.981 -49.188 -14.625 1 96.75 230 GLY A N 1
ATOM 1765 C CA . GLY A 1 230 ? -3.021 -48.156 -14.461 1 96.75 230 GLY A CA 1
ATOM 1766 C C . GLY A 1 230 ? -4.418 -48.75 -14.438 1 96.75 230 GLY A C 1
ATOM 1767 O O . GLY A 1 230 ? -5.262 -48.344 -13.641 1 96.75 230 GLY A O 1
ATOM 1768 N N . ILE A 1 231 ? -4.707 -49.75 -15.242 1 95.12 231 ILE A N 1
ATOM 1769 C CA . ILE A 1 231 ? -6.035 -50.344 -15.336 1 95.12 231 ILE A CA 1
ATOM 1770 C C . ILE A 1 231 ? -6.391 -51 -14.008 1 95.12 231 ILE A C 1
ATOM 1772 O O . ILE A 1 231 ? -7.496 -50.812 -13.492 1 95.12 231 ILE A O 1
ATOM 1776 N N . ASP A 1 232 ? -5.465 -51.75 -13.469 1 96.12 232 ASP A N 1
ATOM 1777 C CA . ASP A 1 232 ? -5.695 -52.438 -12.195 1 96.12 232 ASP A CA 1
ATOM 1778 C C . ASP A 1 232 ? -6.016 -51.406 -11.094 1 96.12 232 ASP A C 1
ATOM 1780 O O . ASP A 1 232 ? -6.922 -51.656 -10.281 1 96.12 232 ASP A O 1
ATOM 1784 N N . LYS A 1 233 ? -5.262 -50.375 -11.102 1 97.31 233 LYS A N 1
ATOM 1785 C CA . LYS A 1 233 ? -5.461 -49.375 -10.07 1 97.31 233 LYS A CA 1
ATOM 1786 C C . LYS A 1 233 ? -6.816 -48.688 -10.227 1 97.31 233 LYS A C 1
ATOM 1788 O O . LYS A 1 233 ? -7.504 -48.438 -9.234 1 97.31 233 LYS A O 1
ATOM 1793 N N . ILE A 1 234 ? -7.156 -48.344 -11.445 1 97.5 234 ILE A N 1
ATOM 1794 C CA . ILE A 1 234 ? -8.438 -47.688 -11.695 1 97.5 234 ILE A CA 1
ATOM 1795 C C . ILE A 1 234 ? -9.578 -48.625 -11.344 1 97.5 234 ILE A C 1
ATOM 1797 O O . ILE A 1 234 ? -10.578 -48.219 -10.75 1 97.5 234 ILE A O 1
ATOM 1801 N N . GLU A 1 235 ? -9.414 -49.906 -11.641 1 96.06 235 GLU A N 1
ATOM 1802 C CA . GLU A 1 235 ? -10.422 -50.906 -11.297 1 96.06 235 GLU A CA 1
ATOM 1803 C C . GLU A 1 235 ? -10.594 -51.031 -9.789 1 96.06 235 GLU A C 1
ATOM 1805 O O . GLU A 1 235 ? -11.719 -51.156 -9.297 1 96.06 235 GLU A O 1
ATOM 1810 N N . ALA A 1 236 ? -9.539 -51.031 -9.164 1 96.69 236 ALA A N 1
ATOM 1811 C CA . ALA A 1 236 ? -9.586 -51.125 -7.703 1 96.69 236 ALA A CA 1
ATOM 1812 C C . ALA A 1 236 ? -1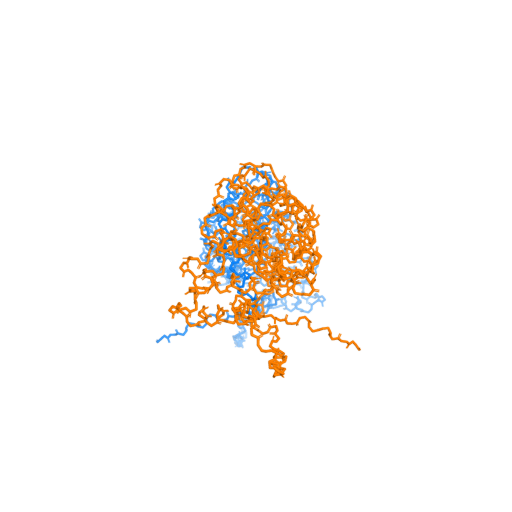0.344 -49.938 -7.105 1 96.69 236 ALA A C 1
ATOM 1814 O O . ALA A 1 236 ? -11.023 -50.062 -6.086 1 96.69 236 ALA A O 1
ATOM 1815 N N . LEU A 1 237 ? -10.273 -48.781 -7.73 1 97.62 237 LEU A N 1
ATOM 1816 C CA . LEU A 1 237 ? -10.875 -47.562 -7.219 1 97.62 237 LEU A CA 1
ATOM 1817 C C . LEU A 1 237 ? -12.391 -47.625 -7.367 1 97.62 237 LEU A C 1
ATOM 1819 O O . LEU A 1 237 ? -13.102 -46.812 -6.75 1 97.62 237 LEU A O 1
ATOM 1823 N N . GLN A 1 238 ? -12.914 -48.531 -8.133 1 96.25 238 GLN A N 1
ATOM 1824 C CA . GLN A 1 238 ? -14.359 -48.688 -8.266 1 96.25 238 GLN A CA 1
ATOM 1825 C C . GLN A 1 238 ? -14.992 -49.094 -6.934 1 96.25 238 GLN A C 1
ATOM 1827 O O . GLN A 1 238 ? -16.188 -48.875 -6.719 1 96.25 238 GLN A O 1
ATOM 1832 N N . LEU A 1 239 ? -14.164 -49.688 -6.117 1 95.5 239 LEU A N 1
ATOM 1833 C CA . LEU A 1 239 ? -14.633 -50.156 -4.816 1 95.5 239 LEU A CA 1
ATOM 1834 C C . LEU A 1 239 ? -14.234 -49.156 -3.719 1 95.5 239 LEU A C 1
ATOM 1836 O O . LEU A 1 239 ? -14.305 -49.5 -2.533 1 95.5 239 LEU A O 1
ATOM 1840 N N . HIS A 1 240 ? -13.789 -48.062 -4.031 1 95.5 240 HIS A N 1
ATOM 1841 C CA . HIS A 1 240 ? -13.328 -47.094 -3.061 1 95.5 240 HIS A CA 1
ATOM 1842 C C . HIS A 1 240 ? -14.477 -46.625 -2.158 1 95.5 240 HIS A C 1
ATOM 1844 O O . HIS A 1 240 ? -15.625 -46.562 -2.596 1 95.5 240 HIS A O 1
ATOM 1850 N N . GLU A 1 241 ? -14.148 -46.281 -1.007 1 96.06 241 GLU A N 1
ATOM 1851 C CA . GLU A 1 241 ? -15.148 -45.844 -0.03 1 96.06 241 GLU A CA 1
ATOM 1852 C C . GLU A 1 241 ? -15.805 -44.531 -0.438 1 96.06 241 GLU A C 1
ATOM 1854 O O . GLU A 1 241 ? -16.984 -44.312 -0.161 1 96.06 241 GLU A O 1
ATOM 1859 N N . ASN A 1 242 ? -15.094 -43.688 -1.069 1 96.81 242 ASN A N 1
ATOM 1860 C CA . ASN A 1 242 ? -15.656 -42.438 -1.576 1 96.81 242 ASN A CA 1
ATOM 1861 C C . ASN A 1 242 ? -16.469 -42.656 -2.844 1 96.81 242 ASN A C 1
ATOM 1863 O O . ASN A 1 242 ? -15.938 -43.094 -3.867 1 96.81 242 ASN A O 1
ATOM 1867 N N . PRO A 1 243 ? -17.672 -42.312 -2.852 1 96.75 243 PRO A N 1
ATOM 1868 C CA . PRO A 1 243 ? -18.547 -42.625 -3.977 1 96.75 243 PRO A CA 1
ATOM 1869 C C . PRO A 1 243 ? -18.141 -41.938 -5.266 1 96.75 243 PRO A C 1
ATOM 1871 O O . PRO A 1 243 ? -18.297 -42.5 -6.355 1 96.75 243 PRO A O 1
ATOM 1874 N N . GLN A 1 244 ? -17.719 -40.719 -5.117 1 97.31 244 GLN A N 1
ATOM 1875 C CA . GLN A 1 244 ? -17.344 -39.969 -6.316 1 97.31 244 GLN A CA 1
ATOM 1876 C C . GLN A 1 244 ? -16.125 -40.594 -6.98 1 97.31 244 GLN A C 1
ATOM 1878 O O . GLN A 1 244 ? -16.031 -40.656 -8.211 1 97.31 244 GLN A O 1
ATOM 1883 N N . VAL A 1 245 ? -15.164 -41 -6.172 1 97.81 245 VAL A N 1
ATOM 1884 C CA . VAL A 1 245 ? -14 -41.688 -6.699 1 97.81 245 VAL A CA 1
ATOM 1885 C C . VAL A 1 245 ? -14.438 -42.969 -7.402 1 97.81 245 VAL A C 1
ATOM 1887 O O . VAL A 1 245 ? -14.023 -43.25 -8.531 1 97.81 245 VAL A O 1
ATOM 1890 N N . ALA A 1 246 ? -15.266 -43.688 -6.699 1 97.44 246 ALA A N 1
ATOM 1891 C CA . ALA A 1 246 ? -15.75 -44.969 -7.227 1 97.44 246 ALA A CA 1
ATOM 1892 C C . ALA A 1 246 ? -16.5 -44.781 -8.547 1 97.44 246 ALA A C 1
ATOM 1894 O O . ALA A 1 246 ? -16.266 -45.531 -9.508 1 97.44 246 ALA A O 1
ATOM 1895 N N . LEU A 1 247 ? -17.312 -43.812 -8.578 1 97.56 247 LEU A N 1
ATOM 1896 C CA . LEU A 1 247 ? -18.125 -43.562 -9.758 1 97.56 247 LEU A CA 1
ATOM 1897 C C . LEU A 1 247 ? -17.25 -43.125 -10.93 1 97.56 247 LEU A C 1
ATOM 1899 O O . LEU A 1 247 ? -17.453 -43.562 -12.062 1 97.56 247 LEU A O 1
ATOM 1903 N N . THR A 1 248 ? -16.328 -42.219 -10.711 1 97.5 248 THR A N 1
ATOM 1904 C CA . THR A 1 248 ? -15.438 -41.75 -11.773 1 97.5 248 THR A CA 1
ATOM 1905 C C . THR A 1 248 ? -14.625 -42.906 -12.344 1 97.5 248 THR A C 1
ATOM 1907 O O . THR A 1 248 ? -14.453 -43 -13.562 1 97.5 248 THR A O 1
ATOM 1910 N N . ALA A 1 249 ? -14.117 -43.75 -11.461 1 97.69 249 ALA A N 1
ATOM 1911 C CA . ALA A 1 249 ? -13.367 -44.938 -11.891 1 97.69 249 ALA A CA 1
ATOM 1912 C C . ALA A 1 249 ? -14.234 -45.875 -12.727 1 97.69 249 ALA A C 1
ATOM 1914 O O . ALA A 1 249 ? -13.805 -46.344 -13.781 1 97.69 249 ALA A O 1
ATOM 1915 N N . LEU A 1 250 ? -15.406 -46.031 -12.258 1 96.56 250 LEU A N 1
ATOM 1916 C CA . LEU A 1 250 ? -16.344 -46.906 -12.969 1 96.56 250 LEU A CA 1
ATOM 1917 C C . LEU A 1 250 ? -16.609 -46.344 -14.375 1 96.56 250 LEU A C 1
ATOM 1919 O O . LEU A 1 250 ? -16.656 -47.125 -15.336 1 96.56 250 LEU A O 1
ATOM 1923 N N . ASN A 1 251 ? -16.812 -45.156 -14.477 1 95.94 251 ASN A N 1
ATOM 1924 C CA . ASN A 1 251 ? -17.109 -44.5 -15.758 1 95.94 251 ASN A CA 1
ATOM 1925 C C . ASN A 1 251 ? -15.938 -44.656 -16.734 1 95.94 251 ASN A C 1
ATOM 1927 O O . ASN A 1 251 ? -16.141 -44.875 -17.922 1 95.94 251 ASN A O 1
ATOM 1931 N N . ILE A 1 252 ? -14.805 -44.531 -16.25 1 95.56 252 ILE A N 1
ATOM 1932 C CA . ILE A 1 252 ? -13.617 -44.688 -17.094 1 95.56 252 ILE A CA 1
ATOM 1933 C C . ILE A 1 252 ? -13.539 -46.094 -17.641 1 95.56 252 ILE A C 1
ATOM 1935 O O . ILE A 1 252 ? -13.312 -46.312 -18.844 1 95.56 252 ILE A O 1
ATOM 1939 N N . ILE A 1 253 ? -13.734 -47.094 -16.781 1 93.81 253 ILE A N 1
ATOM 1940 C CA . ILE A 1 253 ? -13.641 -48.5 -17.172 1 93.81 253 ILE A CA 1
ATOM 1941 C C . ILE A 1 253 ? -14.734 -48.812 -18.188 1 93.81 253 ILE A C 1
ATOM 1943 O O . ILE A 1 253 ? -14.469 -49.438 -19.219 1 93.81 253 ILE A O 1
ATOM 1947 N N . LYS A 1 254 ? -15.891 -48.312 -17.984 1 92.94 254 LYS A N 1
ATOM 1948 C CA . LYS A 1 254 ? -17.031 -48.562 -18.859 1 92.94 254 LYS A CA 1
ATOM 1949 C C . LYS A 1 254 ? -16.859 -47.906 -20.219 1 92.94 254 LYS A C 1
ATOM 1951 O O . LYS A 1 254 ? -17.125 -48.531 -21.25 1 92.94 254 LYS A O 1
ATOM 1956 N N . ASN A 1 255 ? -16.344 -46.781 -20.234 1 91.56 255 ASN A N 1
ATOM 1957 C CA . ASN A 1 255 ? -16.297 -45.969 -21.453 1 91.56 255 ASN A CA 1
ATOM 1958 C C . ASN A 1 255 ? -15.047 -46.281 -22.281 1 91.56 255 ASN A C 1
ATOM 1960 O O . ASN A 1 255 ? -15.062 -46.125 -23.5 1 91.56 255 ASN A O 1
ATOM 1964 N N . HIS A 1 256 ? -14.039 -46.75 -21.562 1 89.94 256 HIS A N 1
ATOM 1965 C CA . HIS A 1 256 ? -12.781 -46.812 -22.312 1 89.94 256 HIS A CA 1
ATOM 1966 C C . HIS A 1 256 ? -12.188 -48.188 -22.328 1 89.94 256 HIS A C 1
ATOM 1968 O O . HIS A 1 256 ? -11.352 -48.531 -23.172 1 89.94 256 HIS A O 1
ATOM 1974 N N . PHE A 1 257 ? -12.539 -49.094 -21.453 1 84.12 257 PHE A N 1
ATOM 1975 C CA . PHE A 1 257 ? -11.82 -50.344 -21.359 1 84.12 257 PHE A CA 1
ATOM 1976 C C . PHE A 1 257 ? -12.773 -51.531 -21.531 1 84.12 257 PHE A C 1
ATOM 1978 O O . PHE A 1 257 ? -12.336 -52.688 -21.625 1 84.12 257 PHE A O 1
ATOM 1985 N N . CYS A 1 258 ? -14.016 -51.5 -21.344 1 74.19 258 CYS A N 1
ATOM 1986 C CA . CYS A 1 258 ? -14.961 -52.594 -21.547 1 74.19 258 CYS A CA 1
ATOM 1987 C C . CYS A 1 258 ? -15.297 -52.75 -23.016 1 74.19 258 CYS A C 1
ATOM 1989 O O . CYS A 1 258 ? -15.391 -51.781 -23.75 1 74.19 258 CYS A O 1
ATOM 1991 N N . GLU A 1 259 ? -14.742 -53.844 -23.703 1 59.31 259 GLU A N 1
ATOM 1992 C CA . GLU A 1 259 ? -15.047 -54.219 -25.078 1 59.31 259 GLU A CA 1
ATOM 1993 C C . GLU A 1 259 ? -16.547 -54.156 -25.344 1 59.31 259 GLU A C 1
ATOM 1995 O O . GLU A 1 259 ? -17.016 -54.625 -26.391 1 59.31 259 GLU A O 1
ATOM 2000 N N . GLY A 1 260 ? -17.438 -54.062 -24.391 1 47.75 260 GLY A N 1
ATOM 2001 C CA . GLY A 1 260 ? -18.797 -54.5 -24.703 1 47.75 260 GLY A CA 1
ATOM 2002 C C . GLY A 1 260 ? -19.297 -53.938 -26.031 1 47.75 260 GLY A C 1
ATOM 2003 O O . GLY A 1 260 ? -18.672 -53.062 -26.625 1 47.75 260 GLY A O 1
ATOM 2004 N N . GLU A 1 261 ? -20.734 -54.5 -26.359 1 41.5 261 GLU A N 1
ATOM 2005 C CA . GLU A 1 261 ? -21.859 -54.406 -27.281 1 41.5 261 GLU A CA 1
ATOM 2006 C C . GLU A 1 261 ? -22.141 -52.938 -27.609 1 41.5 261 GLU A C 1
ATOM 2008 O O . GLU A 1 261 ? -22.266 -52.094 -26.719 1 41.5 261 GLU A O 1
ATOM 2013 N N . GLU A 1 262 ? -21.875 -52.438 -28.734 1 39.56 262 GLU A N 1
ATOM 2014 C CA . GLU A 1 262 ? -22.438 -51.281 -29.422 1 39.56 262 GLU A CA 1
ATOM 2015 C C . GLU A 1 262 ? -23.891 -51.062 -29.016 1 39.56 262 GLU A C 1
ATOM 2017 O O . GLU A 1 262 ? -24.812 -51.375 -29.781 1 39.56 262 GLU A O 1
ATOM 2022 N N . SER A 1 263 ? -24.453 -51.625 -27.969 1 35.88 263 SER A N 1
ATOM 2023 C CA . SER A 1 263 ? -25.859 -51.219 -27.938 1 35.88 263 SER A CA 1
ATOM 2024 C C . SER A 1 263 ? -26 -49.75 -28.203 1 35.88 263 SER A C 1
ATOM 2026 O O . SER A 1 263 ? -25.188 -48.938 -27.75 1 35.88 263 SER A O 1
ATOM 2028 N N . GLY A 1 264 ? -26.766 -49.344 -29.25 1 34.38 264 GLY A N 1
ATOM 2029 C CA . GLY A 1 264 ? -27.266 -48.094 -29.828 1 34.38 264 GLY A CA 1
ATOM 2030 C C . GLY A 1 264 ? -27.594 -47.062 -28.781 1 34.38 264 GLY A C 1
ATOM 2031 O O . GLY A 1 264 ? -28.281 -46.062 -29.078 1 34.38 264 GLY A O 1
ATOM 2032 N N . ALA A 1 265 ? -27.875 -47.469 -27.625 1 33.38 265 ALA A N 1
ATOM 2033 C CA . ALA A 1 265 ? -28.453 -46.344 -26.906 1 33.38 265 ALA A CA 1
ATOM 2034 C C . ALA A 1 265 ? -27.438 -45.188 -26.781 1 33.38 265 ALA A C 1
ATOM 2036 O O . ALA A 1 265 ? -26.344 -45.375 -26.219 1 33.38 265 ALA A O 1
ATOM 2037 N N . ILE A 1 266 ? -27.484 -44.312 -27.781 1 31.56 266 ILE A N 1
ATOM 2038 C CA . ILE A 1 266 ? -26.938 -42.938 -27.719 1 31.56 266 ILE A CA 1
ATOM 2039 C C . ILE A 1 266 ? -27.016 -42.438 -26.281 1 31.56 266 ILE A C 1
ATOM 2041 O O . ILE A 1 266 ? -28.094 -42.281 -25.719 1 31.56 266 ILE A O 1
ATOM 2045 N N . LEU A 1 267 ? -26.25 -42.875 -25.406 1 30.77 267 LEU A N 1
ATOM 2046 C CA . LEU A 1 267 ? -26.266 -42.062 -24.203 1 30.77 267 LEU A CA 1
ATOM 2047 C C . LEU A 1 267 ? -26.406 -40.594 -24.547 1 30.77 267 LEU A C 1
ATOM 2049 O O . LEU A 1 267 ? -25.719 -40.094 -25.438 1 30.77 267 LEU A O 1
ATOM 2053 N N . PRO A 1 268 ? -27.641 -40.094 -24.391 1 30.33 268 PRO A N 1
ATOM 2054 C CA . PRO A 1 268 ? -27.688 -38.656 -24.688 1 30.33 268 PRO A CA 1
ATOM 2055 C C . PRO A 1 268 ? -26.406 -37.906 -24.312 1 30.33 268 PRO A C 1
ATOM 2057 O O . PRO A 1 268 ? -25.75 -38.281 -23.344 1 30.33 268 PRO A O 1
ATOM 2060 N N . ALA A 1 269 ? -25.672 -37.5 -25.297 1 31.38 269 ALA A N 1
ATOM 2061 C CA . ALA A 1 269 ? -24.672 -36.438 -25.062 1 31.38 269 ALA A CA 1
ATOM 2062 C C . ALA A 1 269 ? -25.016 -35.625 -23.812 1 31.38 269 ALA A C 1
ATOM 2064 O O . ALA A 1 269 ? -25.969 -34.844 -23.828 1 31.38 269 ALA A O 1
ATOM 2065 N N . LEU A 1 270 ? -25.125 -36.312 -22.703 1 28.69 270 LEU A N 1
ATOM 2066 C CA . LEU A 1 270 ? -25.266 -35.344 -21.609 1 28.69 270 LEU A CA 1
ATOM 2067 C C . LEU A 1 270 ? -24.406 -34.094 -21.844 1 28.69 270 LEU A C 1
ATOM 2069 O O . LEU A 1 270 ? -23.203 -34.219 -22.062 1 28.69 270 LEU A O 1
ATOM 2073 N N . ASP A 1 271 ? -24.891 -33.156 -22.531 1 29.81 271 ASP A N 1
ATOM 2074 C CA . ASP A 1 271 ? -24.5 -31.766 -22.453 1 29.81 271 ASP A CA 1
ATOM 2075 C C . ASP A 1 271 ? -23.891 -31.438 -21.094 1 29.81 271 ASP A C 1
ATOM 2077 O O . ASP A 1 271 ? -24.453 -30.672 -20.312 1 29.81 271 ASP A O 1
ATOM 2081 N N . GLN A 1 272 ? -23.578 -32.438 -20.422 1 30.69 272 GLN A N 1
ATOM 2082 C CA . GLN A 1 272 ? -22.984 -32.156 -19.125 1 30.69 272 GLN A CA 1
ATOM 2083 C C . GLN A 1 272 ? -21.828 -31.172 -19.281 1 30.69 272 GLN A C 1
ATOM 2085 O O . GLN A 1 272 ? -20.734 -31.562 -19.688 1 30.69 272 GLN A O 1
ATOM 2090 N N . ASP A 1 273 ? -22.047 -29.969 -19.672 1 29.16 273 ASP A N 1
ATOM 2091 C CA . ASP A 1 273 ? -21.359 -28.688 -19.75 1 29.16 273 ASP A CA 1
ATOM 2092 C C . ASP A 1 273 ? -20.234 -28.594 -18.719 1 29.16 273 ASP A C 1
ATOM 2094 O O . ASP A 1 273 ? -20.234 -29.344 -17.734 1 29.16 273 ASP A O 1
ATOM 2098 N N . ASN A 1 274 ? -19.453 -27.453 -18.875 1 31.89 274 ASN A N 1
ATOM 2099 C CA . ASN A 1 274 ? -18.469 -26.625 -18.188 1 31.89 274 ASN A CA 1
ATOM 2100 C C . ASN A 1 274 ? -18.797 -26.484 -16.703 1 31.89 274 ASN A C 1
ATOM 2102 O O . ASN A 1 274 ? -18.156 -25.703 -15.984 1 31.89 274 ASN A O 1
ATOM 2106 N N . GLU A 1 275 ? -19.984 -27.031 -16.312 1 33.06 275 GLU A N 1
ATOM 2107 C CA . GLU A 1 275 ? -20.422 -26.719 -14.953 1 33.06 275 GLU A CA 1
ATOM 2108 C C . GLU A 1 275 ? -19.562 -27.422 -13.914 1 33.06 275 GLU A C 1
ATOM 2110 O O . GLU A 1 275 ? -19.328 -26.891 -12.828 1 33.06 275 GLU A O 1
ATOM 2115 N N . PHE A 1 276 ? -19.344 -28.703 -14.195 1 30.47 276 PHE A N 1
ATOM 2116 C CA . PHE A 1 276 ? -18.625 -29.391 -13.133 1 30.47 276 PHE A CA 1
ATOM 2117 C C . PHE A 1 276 ? -17.219 -28.812 -12.977 1 30.47 276 PHE A C 1
ATOM 2119 O O . PHE A 1 276 ? -16.766 -28.578 -11.859 1 30.47 276 PHE A O 1
ATOM 2126 N N . LEU A 1 277 ? -16.516 -28.703 -14.07 1 32.88 277 LEU A N 1
ATOM 2127 C CA . LEU A 1 277 ? -15.25 -28 -13.969 1 32.88 277 LEU A CA 1
ATOM 2128 C C . LEU A 1 277 ? -15.445 -26.609 -13.367 1 32.88 277 LEU A C 1
ATOM 2130 O O . LEU A 1 277 ? -14.578 -26.109 -12.641 1 32.88 277 LEU A O 1
ATOM 2134 N N . ASN A 1 278 ? -16.672 -25.969 -13.688 1 36.97 278 ASN A N 1
ATOM 2135 C CA . ASN A 1 278 ? -17.016 -24.703 -13.047 1 36.97 278 ASN A CA 1
ATOM 2136 C C . ASN A 1 278 ? -17.188 -24.859 -11.531 1 36.97 278 ASN A C 1
ATOM 2138 O O . ASN A 1 278 ? -16.891 -23.938 -10.773 1 36.97 278 ASN A O 1
ATOM 2142 N N . ARG A 1 279 ? -17.641 -26 -11.172 1 36.47 279 ARG A N 1
ATOM 2143 C CA . ARG A 1 279 ? -17.828 -26.188 -9.742 1 36.47 279 ARG A CA 1
ATOM 2144 C C . ARG A 1 279 ? -16.484 -26.344 -9.031 1 36.47 279 ARG A C 1
ATOM 2146 O O . ARG A 1 279 ? -16.344 -25.953 -7.875 1 36.47 279 ARG A O 1
ATOM 2153 N N . LEU A 1 280 ? -15.672 -27.031 -9.617 1 35.69 280 LEU A N 1
ATOM 2154 C CA . LEU A 1 280 ? -14.383 -27.188 -8.945 1 35.69 280 LEU A CA 1
ATOM 2155 C C . LEU A 1 280 ? -13.617 -25.875 -8.938 1 35.69 280 LEU A C 1
ATOM 2157 O O . LEU A 1 280 ? -12.867 -25.594 -7.996 1 35.69 280 LEU A O 1
ATOM 2161 N N . THR A 1 281 ? -13.789 -25.109 -10.023 1 32.03 281 THR A N 1
ATOM 2162 C CA . THR A 1 281 ? -13.07 -23.844 -10.094 1 32.03 281 THR A CA 1
ATOM 2163 C C . THR A 1 281 ? -13.797 -22.766 -9.289 1 32.03 281 THR A C 1
ATOM 2165 O O . THR A 1 281 ? -13.195 -21.75 -8.906 1 32.03 281 THR A O 1
ATOM 2168 N N . LYS A 1 282 ? -15.227 -22.875 -9.328 1 35.78 282 LYS A N 1
ATOM 2169 C CA . LYS A 1 282 ? -15.938 -21.797 -8.633 1 35.78 282 LYS A CA 1
ATOM 2170 C C . LYS A 1 282 ? -15.609 -21.812 -7.145 1 35.78 282 LYS A C 1
ATOM 2172 O O . LYS A 1 282 ? -15.898 -20.828 -6.441 1 35.78 282 LYS A O 1
ATOM 2177 N N . LYS A 1 283 ? -15.562 -22.984 -6.645 1 35.25 283 LYS A N 1
ATOM 2178 C CA . LYS A 1 283 ? -15.445 -22.797 -5.199 1 35.25 283 LYS A CA 1
ATOM 2179 C C . LYS A 1 283 ? -14.188 -22 -4.848 1 35.25 283 LYS A C 1
ATOM 2181 O O . LYS A 1 283 ? -14.016 -21.594 -3.701 1 35.25 283 LYS A O 1
ATOM 2186 N N . HIS A 1 284 ? -13.133 -22.156 -5.566 1 31.77 284 HIS A N 1
ATOM 2187 C CA . HIS A 1 284 ? -12.039 -21.25 -5.207 1 31.77 284 HIS A CA 1
ATOM 2188 C C . HIS A 1 284 ? -12.148 -19.922 -5.941 1 31.77 284 HIS A C 1
ATOM 2190 O O . HIS A 1 284 ? -11.266 -19.078 -5.828 1 31.77 284 HIS A O 1
ATOM 2196 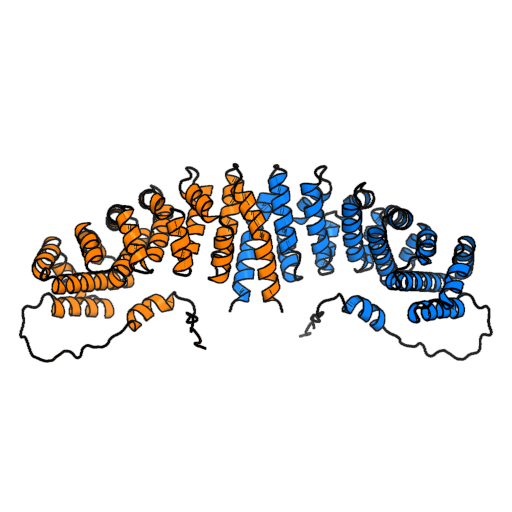N N . GLN A 1 285 ? -12.945 -19.891 -7.133 1 30.14 285 GLN A N 1
ATOM 2197 C CA . GLN A 1 285 ? -12.969 -18.578 -7.75 1 30.14 285 GLN A CA 1
ATOM 2198 C C . GLN A 1 285 ? -13.945 -17.641 -7.023 1 30.14 285 GLN A C 1
ATOM 2200 O O . GLN A 1 285 ? -15.07 -18.047 -6.707 1 30.14 285 GLN A O 1
ATOM 2205 N N . GLY A 1 286 ? -13.516 -16.672 -6.258 1 30.28 286 GLY A N 1
ATOM 2206 C CA . GLY A 1 286 ? -14.383 -15.57 -5.867 1 30.28 286 GLY A CA 1
ATOM 2207 C C . GLY A 1 286 ? -15.305 -15.109 -6.984 1 30.28 286 GLY A C 1
ATOM 2208 O O . GLY A 1 286 ? -15.148 -15.531 -8.133 1 30.28 286 GLY A O 1
ATOM 2209 N N . PRO A 1 287 ? -16.5 -14.523 -6.801 1 31.05 287 PRO A N 1
ATOM 2210 C CA . PRO A 1 287 ? -17.562 -14.148 -7.738 1 31.05 287 PRO A CA 1
ATOM 2211 C C . PRO A 1 287 ? -17.016 -13.555 -9.039 1 31.05 287 PRO A C 1
ATOM 2213 O O . PRO A 1 287 ? -16.172 -12.656 -9 1 31.05 287 PRO A O 1
ATOM 2216 N N . MET A 1 288 ? -16.906 -14.273 -10.109 1 30.39 288 MET A N 1
ATOM 2217 C CA . MET A 1 288 ? -16.562 -13.914 -11.484 1 30.39 288 MET A CA 1
ATOM 2218 C C . MET A 1 288 ? -17.469 -12.82 -12.008 1 30.39 288 MET A C 1
ATOM 2220 O O . MET A 1 288 ? -18.688 -13.023 -12.125 1 30.39 288 MET A O 1
ATOM 2224 N N . THR A 1 289 ? -17.391 -11.492 -11.664 1 30.17 289 THR A N 1
ATOM 2225 C CA . THR A 1 289 ? -18.062 -10.398 -12.352 1 30.17 289 THR A CA 1
ATOM 2226 C C . THR A 1 289 ? -17.844 -10.484 -13.859 1 30.17 289 THR A C 1
ATOM 2228 O O . THR A 1 289 ? -16.703 -10.555 -14.32 1 30.17 289 THR A O 1
ATOM 2231 N N . SER A 1 290 ? -18.781 -11.039 -14.586 1 29.64 290 SER A N 1
ATOM 2232 C CA . SER A 1 290 ? -18.906 -11.188 -16.031 1 29.64 290 SER A CA 1
ATOM 2233 C C . SER A 1 290 ? -18.688 -9.859 -16.75 1 29.64 290 SER A C 1
ATOM 2235 O O . SER A 1 290 ? -19.312 -8.852 -16.391 1 29.64 290 SER A O 1
ATOM 2237 N N . LYS A 1 291 ? -17.547 -9.648 -17.422 1 28.69 291 LYS A N 1
ATOM 2238 C CA . LYS A 1 291 ? -17.25 -8.516 -18.297 1 28.69 291 LYS A CA 1
ATOM 2239 C C . LYS A 1 291 ? -18.234 -8.438 -19.453 1 28.69 291 LYS A C 1
ATOM 2241 O O . LYS A 1 291 ? -18.219 -9.281 -20.344 1 28.69 291 LYS A O 1
ATOM 2246 N N . GLN A 1 292 ? -19.672 -7.984 -19.281 1 23.3 292 GLN A N 1
ATOM 2247 C CA . GLN A 1 292 ? -20.641 -7.832 -20.359 1 23.3 292 GLN A CA 1
ATOM 2248 C C . GLN A 1 292 ? -20.266 -6.664 -21.266 1 23.3 292 GLN A C 1
ATOM 2250 O O . GLN A 1 292 ? -20.172 -5.523 -20.812 1 23.3 292 GLN A O 1
ATOM 2255 N N . ARG A 1 293 ? -19.625 -6.848 -22.391 1 22.3 293 ARG A N 1
ATOM 2256 C CA . ARG A 1 293 ? -19.344 -5.941 -23.5 1 22.3 293 ARG A CA 1
ATOM 2257 C C . ARG A 1 293 ? -20.625 -5.492 -24.188 1 22.3 293 ARG A C 1
ATOM 2259 O O . ARG A 1 293 ? -21.359 -6.312 -24.734 1 22.3 293 ARG A O 1
ATOM 2266 N N . THR A 1 294 ? -21.203 -4.457 -23.547 1 20.95 294 THR A N 1
ATOM 2267 C CA . THR A 1 294 ? -22.312 -3.842 -24.25 1 20.95 294 THR A CA 1
ATOM 2268 C C . THR A 1 294 ? -21.875 -3.363 -25.641 1 20.95 294 THR A C 1
ATOM 2270 O O . THR A 1 294 ? -20.875 -2.656 -25.766 1 20.95 294 THR A O 1
ATOM 2273 N N . LYS A 1 295 ? -22.219 -4.109 -26.656 1 24.47 295 LYS A N 1
ATOM 2274 C CA . LYS A 1 295 ? -22.234 -3.652 -28.047 1 24.47 295 LYS A CA 1
ATOM 2275 C C . LYS A 1 295 ? -23.016 -2.354 -28.188 1 24.47 295 LYS A C 1
ATOM 2277 O O . LYS A 1 295 ? -24.156 -2.258 -27.734 1 24.47 295 LYS A O 1
ATOM 2282 N N . PRO A 1 296 ? -22.312 -1.277 -28.609 1 22.94 296 PRO A N 1
ATOM 2283 C CA . PRO A 1 296 ? -23.125 -0.161 -29.109 1 22.94 296 PRO A CA 1
ATOM 2284 C C . PRO A 1 296 ? -23.922 -0.524 -30.359 1 22.94 296 PRO A C 1
ATOM 2286 O O . PRO A 1 296 ? -23.531 -1.43 -31.109 1 22.94 296 PRO A O 1
ATOM 2289 N N . MET B 1 1 ? -17.438 -5.625 -2.246 1 31.25 1 MET B N 1
ATOM 2290 C CA . MET B 1 1 ? -16.5 -6.656 -1.813 1 31.25 1 MET B CA 1
ATOM 2291 C C . MET B 1 1 ? -15.07 -6.141 -1.866 1 31.25 1 MET B C 1
ATOM 2293 O O . MET B 1 1 ? -14.125 -6.918 -1.745 1 31.25 1 MET B O 1
ATOM 2297 N N . LYS B 1 2 ? -14.828 -5.062 -2.717 1 42.75 2 LYS B N 1
ATOM 2298 C CA . LYS B 1 2 ? -13.609 -4.523 -3.324 1 42.75 2 LYS B CA 1
ATOM 2299 C C . LYS B 1 2 ? -12.742 -3.824 -2.283 1 42.75 2 LYS B C 1
ATOM 2301 O O . LYS B 1 2 ? -11.539 -3.643 -2.492 1 42.75 2 LYS B O 1
ATOM 2306 N N . PRO B 1 3 ? -13.469 -3.072 -1.326 1 47.59 3 PRO B N 1
ATOM 2307 C CA . PRO B 1 3 ? -12.719 -2.143 -0.484 1 47.59 3 PRO B CA 1
ATOM 2308 C C . PRO B 1 3 ? -11.836 -2.855 0.541 1 47.59 3 PRO B C 1
ATOM 2310 O O . PRO B 1 3 ? -10.766 -2.355 0.897 1 47.59 3 PRO B O 1
ATOM 2313 N N . ILE B 1 4 ? -12.172 -4.117 0.905 1 46.34 4 ILE B N 1
ATOM 2314 C CA . ILE B 1 4 ? -11.602 -4.855 2.025 1 46.34 4 ILE B CA 1
ATOM 2315 C C . ILE B 1 4 ? -10.195 -5.336 1.664 1 46.34 4 ILE B C 1
ATOM 2317 O O . ILE B 1 4 ? -9.289 -5.297 2.496 1 46.34 4 ILE B O 1
ATOM 2321 N N . PHE B 1 5 ? -10.023 -5.531 0.392 1 55.56 5 PHE B N 1
ATOM 2322 C CA . PHE B 1 5 ? -8.766 -6.148 -0.009 1 55.56 5 PHE B CA 1
ATOM 2323 C C . PHE B 1 5 ? -7.629 -5.137 0.039 1 55.56 5 PHE B C 1
ATOM 2325 O O . PHE B 1 5 ? -6.512 -5.469 0.442 1 55.56 5 PHE B O 1
ATOM 2332 N N . CYS B 1 6 ? -7.977 -3.951 -0.099 1 69.31 6 CYS B N 1
ATOM 2333 C CA . CYS B 1 6 ? -6.949 -2.918 -0.077 1 69.31 6 CYS B CA 1
ATOM 2334 C C . CYS B 1 6 ? -6.457 -2.67 1.344 1 69.31 6 CYS B C 1
ATOM 2336 O O . CYS B 1 6 ? -5.25 -2.561 1.577 1 69.31 6 CYS B O 1
ATOM 2338 N N . LYS B 1 7 ? -7.391 -2.85 2.215 1 76.44 7 LYS B N 1
ATOM 2339 C CA . LYS B 1 7 ? -7.023 -2.607 3.607 1 76.44 7 LYS B CA 1
ATOM 2340 C C . LYS B 1 7 ? -6.078 -3.688 4.121 1 76.44 7 LYS B C 1
ATOM 2342 O O . LYS B 1 7 ? -5.129 -3.393 4.855 1 76.44 7 LYS B O 1
ATOM 2347 N N . THR B 1 8 ? -6.355 -4.828 3.625 1 82.62 8 THR B N 1
ATOM 2348 C CA . THR B 1 8 ? -5.539 -5.945 4.074 1 82.62 8 THR B CA 1
ATOM 2349 C C . THR B 1 8 ? -4.125 -5.848 3.506 1 82.62 8 THR B C 1
ATOM 2351 O O . THR B 1 8 ? -3.145 -6.066 4.219 1 82.62 8 THR B O 1
ATOM 2354 N N . ALA B 1 9 ? -4.039 -5.461 2.291 1 85.81 9 ALA B N 1
ATOM 2355 C CA . ALA B 1 9 ? -2.732 -5.344 1.653 1 85.81 9 ALA B CA 1
ATOM 2356 C C . ALA B 1 9 ? -1.881 -4.277 2.338 1 85.81 9 ALA B C 1
ATOM 2358 O O . ALA B 1 9 ? -0.692 -4.492 2.59 1 85.81 9 ALA B O 1
ATOM 2359 N N . VAL B 1 10 ? -2.529 -3.254 2.668 1 85.44 10 VAL B N 1
ATOM 2360 C CA . VAL B 1 10 ? -1.823 -2.146 3.305 1 85.44 10 VAL B CA 1
ATOM 2361 C C . VAL B 1 10 ? -1.343 -2.568 4.691 1 85.44 10 VAL B C 1
ATOM 2363 O O . VAL B 1 10 ? -0.195 -2.312 5.062 1 85.44 10 VAL B O 1
ATOM 2366 N N . LYS B 1 11 ? -2.234 -3.223 5.316 1 87.56 11 LYS B N 1
ATOM 2367 C CA . LYS B 1 11 ? -1.88 -3.684 6.656 1 87.56 11 LYS B CA 1
ATOM 2368 C C . LYS B 1 11 ? -0.684 -4.629 6.613 1 87.56 11 LYS B C 1
ATOM 2370 O O . LYS B 1 11 ? 0.198 -4.562 7.473 1 87.56 11 LYS B O 1
ATOM 2375 N N . GLN B 1 12 ? -0.649 -5.391 5.676 1 90.62 12 GLN B N 1
ATOM 2376 C CA . GLN B 1 12 ? 0.412 -6.387 5.566 1 90.62 12 GLN B CA 1
ATOM 2377 C C . GLN B 1 12 ? 1.726 -5.746 5.125 1 90.62 12 GLN B C 1
ATOM 2379 O O . GLN B 1 12 ? 2.805 -6.246 5.445 1 90.62 12 GLN B O 1
ATOM 2384 N N . MET B 1 13 ? 1.639 -4.621 4.508 1 92.5 13 MET B N 1
ATOM 2385 C CA . MET B 1 13 ? 2.826 -3.969 3.969 1 92.5 13 MET B CA 1
ATOM 2386 C C . MET B 1 13 ? 3.52 -3.127 5.035 1 92.5 13 MET B C 1
ATOM 2388 O O . MET B 1 13 ? 4.707 -2.822 4.914 1 92.5 13 MET B O 1
ATOM 2392 N N . LEU B 1 14 ? 2.838 -2.771 6.02 1 94.44 14 LEU B N 1
ATOM 2393 C CA . LEU B 1 14 ? 3.326 -1.795 6.988 1 94.44 14 LEU B CA 1
ATOM 2394 C C . LEU B 1 14 ? 4.559 -2.322 7.715 1 94.44 14 LEU B C 1
ATOM 2396 O O . LEU B 1 14 ? 5.539 -1.598 7.891 1 94.44 14 LEU B O 1
ATOM 2400 N N . PRO B 1 15 ? 4.469 -3.602 8.133 1 94.31 15 PRO B N 1
ATOM 2401 C CA . PRO B 1 15 ? 5.691 -4.117 8.75 1 94.31 15 PRO B CA 1
ATOM 2402 C C . PRO B 1 15 ? 6.898 -4.059 7.816 1 94.31 15 PRO B C 1
ATOM 2404 O O . PRO B 1 15 ? 8.023 -3.811 8.266 1 94.31 15 PRO B O 1
ATOM 2407 N N . VAL B 1 16 ? 6.68 -4.273 6.566 1 94.69 16 VAL B N 1
ATOM 2408 C CA . VAL B 1 16 ? 7.73 -4.223 5.559 1 94.69 16 VAL B CA 1
ATOM 2409 C C . VAL B 1 16 ? 8.281 -2.801 5.453 1 94.69 16 VAL B C 1
ATOM 2411 O O . VAL B 1 16 ? 9.5 -2.596 5.465 1 94.69 16 VAL B O 1
ATOM 2414 N N . LEU B 1 17 ? 7.434 -1.847 5.402 1 95.75 17 LEU B N 1
ATOM 2415 C CA . LEU B 1 17 ? 7.84 -0.448 5.32 1 95.75 17 LEU B CA 1
ATOM 2416 C C . LEU B 1 17 ? 8.57 -0.022 6.594 1 95.75 17 LEU B C 1
ATOM 2418 O O . LEU B 1 17 ? 9.539 0.739 6.531 1 95.75 17 LEU B O 1
ATOM 2422 N N . SER B 1 18 ? 8.07 -0.503 7.742 1 96.38 18 SER B N 1
ATOM 2423 C CA . SER B 1 18 ? 8.734 -0.221 9.008 1 96.38 18 SER B CA 1
ATOM 2424 C C . SER B 1 18 ? 10.172 -0.724 9.008 1 96.38 18 SER B C 1
ATOM 2426 O O . SER B 1 18 ? 11.07 -0.047 9.516 1 96.38 18 SER B O 1
ATOM 2428 N N . HIS B 1 19 ? 10.336 -1.854 8.414 1 96.31 19 HIS B N 1
ATOM 2429 C CA . HIS B 1 19 ? 11.68 -2.414 8.328 1 96.31 19 HIS B CA 1
ATOM 2430 C C . HIS B 1 19 ? 12.57 -1.592 7.398 1 96.31 19 HIS B C 1
ATOM 2432 O O . HIS B 1 19 ? 13.727 -1.314 7.719 1 96.31 19 HIS B O 1
ATOM 2438 N N . LEU B 1 20 ? 12.07 -1.202 6.273 1 96.56 20 LEU B N 1
ATOM 2439 C CA . LEU B 1 20 ? 12.812 -0.398 5.309 1 96.56 20 LEU B CA 1
ATOM 2440 C C . LEU B 1 20 ? 13.203 0.948 5.906 1 96.56 20 LEU B C 1
ATOM 2442 O O . LEU B 1 20 ? 14.258 1.5 5.57 1 96.56 20 LEU B O 1
ATOM 2446 N N . LEU B 1 21 ? 12.422 1.403 6.848 1 97.19 21 LEU B N 1
ATOM 2447 C CA . LEU B 1 21 ? 12.633 2.701 7.477 1 97.19 21 LEU B CA 1
ATOM 2448 C C . LEU B 1 21 ? 13.852 2.67 8.383 1 97.19 21 LEU B C 1
ATOM 2450 O O . LEU B 1 21 ? 14.367 3.721 8.781 1 97.19 21 LEU B O 1
ATOM 2454 N N . GLN B 1 22 ? 14.273 1.523 8.727 1 95.81 22 GLN B N 1
ATOM 2455 C CA . GLN B 1 22 ? 15.438 1.402 9.594 1 95.81 22 GLN B CA 1
ATOM 2456 C C . GLN B 1 22 ? 16.734 1.381 8.781 1 95.81 22 GLN B C 1
ATOM 2458 O O . GLN B 1 22 ? 17.828 1.384 9.352 1 95.81 22 GLN B O 1
ATOM 2463 N N . HIS B 1 23 ? 16.594 1.333 7.461 1 94.38 23 HIS B N 1
ATOM 2464 C CA . HIS B 1 23 ? 17.766 1.244 6.598 1 94.38 23 HIS B CA 1
ATOM 2465 C C . HIS B 1 23 ? 18.625 2.51 6.688 1 94.38 23 HIS B C 1
ATOM 2467 O O . HIS B 1 23 ? 18.156 3.543 7.172 1 94.38 23 HIS B O 1
ATOM 2473 N N . GLN B 1 24 ? 19.859 2.443 6.211 1 93.81 24 GLN B N 1
ATOM 2474 C CA . GLN B 1 24 ? 20.766 3.582 6.34 1 93.81 24 GLN B CA 1
ATOM 2475 C C . GLN B 1 24 ? 20.859 4.352 5.027 1 93.81 24 GLN B C 1
ATOM 2477 O O . GLN B 1 24 ? 21.234 5.527 5.02 1 93.81 24 GLN B O 1
ATOM 2482 N N . ASP B 1 25 ? 20.484 3.729 3.932 1 95.62 25 ASP B N 1
ATOM 2483 C CA . ASP B 1 25 ? 20.609 4.352 2.617 1 95.62 25 ASP B CA 1
ATOM 2484 C C . ASP B 1 25 ? 19.578 5.469 2.447 1 95.62 25 ASP B C 1
ATOM 2486 O O . ASP B 1 25 ? 18.375 5.25 2.631 1 95.62 25 ASP B O 1
ATOM 2490 N N . SER B 1 26 ? 20 6.594 2.047 1 96.75 26 SER B N 1
ATOM 2491 C CA . SER B 1 26 ? 19.172 7.793 1.973 1 96.75 26 SER B CA 1
ATOM 2492 C C . SER B 1 26 ? 18.062 7.633 0.941 1 96.75 26 SER B C 1
ATOM 2494 O O . SER B 1 26 ? 16.953 8.133 1.134 1 96.75 26 SER B O 1
ATOM 2496 N N . GLU B 1 27 ? 18.391 6.973 -0.124 1 95.81 27 GLU B N 1
ATOM 2497 C CA . GLU B 1 27 ? 17.391 6.77 -1.165 1 95.81 27 GLU B CA 1
ATOM 2498 C C . GLU B 1 27 ? 16.281 5.824 -0.695 1 95.81 27 GLU B C 1
ATOM 2500 O O . GLU B 1 27 ? 15.109 6.035 -1 1 95.81 27 GLU B O 1
ATOM 2505 N N . VAL B 1 28 ? 16.672 4.812 0.044 1 96.88 28 VAL B N 1
ATOM 2506 C CA . VAL B 1 28 ? 15.711 3.873 0.605 1 96.88 28 VAL B CA 1
ATOM 2507 C C . VAL B 1 28 ? 14.812 4.59 1.613 1 96.88 28 VAL B C 1
ATOM 2509 O O . VAL B 1 28 ? 13.586 4.434 1.588 1 96.88 28 VAL B O 1
ATOM 2512 N N . LEU B 1 29 ? 15.453 5.375 2.428 1 98.12 29 LEU B N 1
ATOM 2513 C CA . LEU B 1 29 ? 14.703 6.133 3.422 1 98.12 29 LEU B CA 1
ATOM 2514 C C . LEU B 1 29 ? 13.734 7.102 2.75 1 98.12 29 LEU B C 1
ATOM 2516 O O . LEU B 1 29 ? 12.57 7.203 3.152 1 98.12 29 LEU B O 1
ATOM 2520 N N . SER B 1 30 ? 14.219 7.758 1.769 1 98.12 30 SER B N 1
ATOM 2521 C CA . SER B 1 30 ? 13.391 8.688 1.013 1 98.12 30 SER B CA 1
ATOM 2522 C C . SER B 1 30 ? 12.164 7.996 0.436 1 98.12 30 SER B C 1
ATOM 2524 O O . SER B 1 30 ? 11.031 8.414 0.684 1 98.12 30 SER B O 1
ATOM 2526 N N . ASP B 1 31 ? 12.383 6.934 -0.271 1 97.31 31 ASP B N 1
ATOM 2527 C CA . ASP B 1 31 ? 11.305 6.199 -0.921 1 97.31 31 ASP B CA 1
ATOM 2528 C C . ASP B 1 31 ? 10.336 5.625 0.108 1 97.31 31 ASP B C 1
ATOM 2530 O O . ASP B 1 31 ? 9.117 5.652 -0.096 1 97.31 31 ASP B O 1
ATOM 2534 N N . THR B 1 32 ? 10.828 5.09 1.169 1 97.94 32 THR B N 1
ATOM 2535 C CA . THR B 1 32 ? 9.992 4.523 2.221 1 97.94 32 THR B CA 1
ATOM 2536 C C . THR B 1 32 ? 9.117 5.602 2.854 1 97.94 32 THR B C 1
ATOM 2538 O O . THR B 1 32 ? 7.922 5.395 3.074 1 97.94 32 THR B O 1
ATOM 2541 N N . CYS B 1 33 ? 9.656 6.734 3.07 1 98.25 33 CYS B N 1
ATOM 2542 C CA . CYS B 1 33 ? 8.906 7.84 3.654 1 98.25 33 CYS B CA 1
ATOM 2543 C C . CYS B 1 33 ? 7.832 8.336 2.689 1 98.25 33 CYS B C 1
ATOM 2545 O O . CYS B 1 33 ? 6.727 8.68 3.109 1 98.25 33 CYS B O 1
ATOM 2547 N N . TRP B 1 34 ? 8.18 8.406 1.435 1 97.19 34 TRP B N 1
ATOM 2548 C CA . TRP B 1 34 ? 7.164 8.781 0.455 1 97.19 34 TRP B CA 1
ATOM 2549 C C . TRP B 1 34 ? 6.02 7.77 0.442 1 97.19 34 TRP B C 1
ATOM 2551 O O . TRP B 1 34 ? 4.848 8.148 0.375 1 97.19 34 TRP B O 1
ATOM 2561 N N . ALA B 1 35 ? 6.355 6.52 0.475 1 95.69 35 ALA B N 1
ATOM 2562 C CA . ALA B 1 35 ? 5.309 5.504 0.539 1 95.69 35 ALA B CA 1
ATOM 2563 C C . ALA B 1 35 ? 4.398 5.73 1.742 1 95.69 35 ALA B C 1
ATOM 2565 O O . ALA B 1 35 ? 3.172 5.711 1.612 1 95.69 35 ALA B O 1
ATOM 2566 N N . LEU B 1 36 ? 4.977 5.992 2.875 1 96.44 36 LEU B N 1
ATOM 2567 C CA . LEU B 1 36 ? 4.215 6.223 4.098 1 96.44 36 LEU B CA 1
ATOM 2568 C C . LEU B 1 36 ? 3.385 7.5 3.99 1 96.44 36 LEU B C 1
ATOM 2570 O O . LEU B 1 36 ? 2.279 7.574 4.531 1 96.44 36 LEU B O 1
ATOM 2574 N N . SER B 1 37 ? 3.918 8.484 3.312 1 97.19 37 SER B N 1
ATOM 2575 C CA . SER B 1 37 ? 3.178 9.734 3.15 1 97.19 37 SER B CA 1
ATOM 2576 C C . SER B 1 37 ? 1.916 9.523 2.32 1 97.19 37 SER B C 1
ATOM 2578 O O . SER B 1 37 ? 0.876 10.125 2.598 1 97.19 37 SER B O 1
ATOM 2580 N N . TYR B 1 38 ? 2.016 8.648 1.336 1 94.12 38 TYR B N 1
ATOM 2581 C CA . TYR B 1 38 ? 0.842 8.352 0.519 1 94.12 38 TYR B CA 1
ATOM 2582 C C . TYR B 1 38 ? -0.188 7.559 1.31 1 94.12 38 TYR B C 1
ATOM 2584 O O . TYR B 1 38 ? -1.395 7.742 1.133 1 94.12 38 TYR B O 1
ATOM 2592 N N . LEU B 1 39 ? 0.267 6.707 2.135 1 92.44 39 LEU B N 1
ATOM 2593 C CA . LEU B 1 39 ? -0.633 5.902 2.953 1 92.44 39 LEU B CA 1
ATOM 2594 C C . LEU B 1 39 ? -1.346 6.766 3.988 1 92.44 39 LEU B C 1
ATOM 2596 O O . LEU B 1 39 ? -2.506 6.516 4.32 1 92.44 39 LEU B O 1
ATOM 2600 N N . THR B 1 40 ? -0.709 7.812 4.426 1 94.81 40 THR B N 1
ATOM 2601 C CA . THR B 1 40 ? -1.257 8.625 5.504 1 94.81 40 THR B CA 1
ATOM 2602 C C . THR B 1 40 ? -2.027 9.82 4.945 1 94.81 40 THR B C 1
ATOM 2604 O O . THR B 1 40 ? -2.646 10.57 5.699 1 94.81 40 THR B O 1
ATOM 2607 N N . ASP B 1 41 ? -1.93 9.977 3.594 1 91.56 41 ASP B N 1
ATOM 2608 C CA . ASP B 1 41 ? -2.727 11.008 2.932 1 91.56 41 ASP B CA 1
ATOM 2609 C C . ASP B 1 41 ? -4.141 10.508 2.648 1 91.56 41 ASP B C 1
ATOM 2611 O O . ASP B 1 41 ? -4.539 10.383 1.489 1 91.56 41 ASP B O 1
ATOM 2615 N N . SER B 1 42 ? -4.734 10.086 3.686 1 80.06 42 SER B N 1
ATOM 2616 C CA . SER B 1 42 ? -6.031 9.438 3.512 1 80.06 42 SER B CA 1
ATOM 2617 C C . SER B 1 42 ? -6.93 9.672 4.719 1 80.06 42 SER B C 1
ATOM 2619 O O . SER B 1 42 ? -7.004 10.781 5.242 1 80.06 42 SER B O 1
ATOM 2621 N N . CYS B 1 43 ? -7.535 8.594 5.215 1 85.31 43 CYS B N 1
ATOM 2622 C CA . CYS B 1 43 ? -8.5 8.664 6.309 1 85.31 43 CYS B CA 1
ATOM 2623 C C . CYS B 1 43 ? -7.84 8.312 7.637 1 85.31 43 CYS B C 1
ATOM 2625 O O . CYS B 1 43 ? -6.727 7.789 7.664 1 85.31 43 CYS B O 1
ATOM 2627 N N . ASN B 1 44 ? -8.508 8.641 8.648 1 93.06 44 ASN B N 1
ATOM 2628 C CA . ASN B 1 44 ? -8 8.43 9.992 1 93.06 44 ASN B CA 1
ATOM 2629 C C . ASN B 1 44 ? -7.66 6.969 10.25 1 93.06 44 ASN B C 1
ATOM 2631 O O . ASN B 1 44 ? -6.73 6.66 10.992 1 93.06 44 ASN B O 1
ATOM 2635 N N . GLU B 1 45 ? -8.367 6.105 9.617 1 91.38 45 GLU B N 1
ATOM 2636 C CA . GLU B 1 45 ? -8.117 4.68 9.789 1 91.38 45 GLU B CA 1
ATOM 2637 C C . GLU B 1 45 ? -6.715 4.301 9.312 1 91.38 45 GLU B C 1
ATOM 2639 O O . GLU B 1 45 ? -5.988 3.592 10 1 91.38 45 GLU B O 1
ATOM 2644 N N . ARG B 1 46 ? -6.367 4.789 8.219 1 91.81 46 ARG B N 1
ATOM 2645 C CA . ARG B 1 46 ? -5.051 4.504 7.656 1 91.81 46 ARG B CA 1
ATOM 2646 C C . ARG B 1 46 ? -3.947 5.16 8.484 1 91.81 46 ARG B C 1
ATOM 2648 O O . ARG B 1 46 ? -2.9 4.551 8.719 1 91.81 46 ARG B O 1
ATOM 2655 N N . ILE B 1 47 ? -4.215 6.395 8.844 1 95.88 47 ILE B N 1
ATOM 2656 C CA . ILE B 1 47 ? -3.273 7.055 9.742 1 95.88 47 ILE B CA 1
ATOM 2657 C C . ILE B 1 47 ? -3.057 6.195 10.984 1 95.88 47 ILE B C 1
ATOM 2659 O O . ILE B 1 47 ? -1.919 5.98 11.414 1 95.88 47 ILE B O 1
ATOM 2663 N N . GLY B 1 48 ? -4.188 5.691 11.5 1 96.19 48 GLY B N 1
ATOM 2664 C CA . GLY B 1 48 ? -4.102 4.848 12.68 1 96.19 48 GLY B CA 1
ATOM 2665 C C . GLY B 1 48 ? -3.264 3.6 12.461 1 96.19 48 GLY B C 1
ATOM 2666 O O . GLY B 1 48 ? -2.492 3.201 13.336 1 96.19 48 GLY B O 1
ATOM 2667 N N . GLN B 1 49 ? -3.377 2.98 11.328 1 93.69 49 GLN B N 1
ATOM 2668 C CA . GLN B 1 49 ? -2.6 1.786 11.008 1 93.69 49 GLN B CA 1
ATOM 2669 C C . GLN B 1 49 ? -1.104 2.09 11 1 93.69 49 GLN B C 1
ATOM 2671 O O . GLN B 1 49 ? -0.303 1.301 11.5 1 93.69 49 GLN B O 1
ATOM 2676 N N . VAL B 1 50 ? -0.732 3.189 10.43 1 96.06 50 VAL B N 1
ATOM 2677 C CA . VAL B 1 50 ? 0.671 3.582 10.367 1 96.06 50 VAL B CA 1
ATOM 2678 C C . VAL B 1 50 ? 1.185 3.893 11.766 1 96.06 50 VAL B C 1
ATOM 2680 O O . VAL B 1 50 ? 2.25 3.416 12.164 1 96.06 50 VAL B O 1
ATOM 2683 N N . VAL B 1 51 ? 0.412 4.641 12.555 1 97.44 51 VAL B N 1
ATOM 2684 C CA . VAL B 1 51 ? 0.787 5.039 13.906 1 97.44 51 VAL B CA 1
ATOM 2685 C C . VAL B 1 51 ? 0.986 3.795 14.773 1 97.44 51 VAL B C 1
ATOM 2687 O O . VAL B 1 51 ? 1.94 3.721 15.547 1 97.44 51 VAL B O 1
ATOM 2690 N N . ASN B 1 52 ? 0.165 2.787 14.562 1 95.81 52 ASN B N 1
ATOM 2691 C CA . ASN B 1 52 ? 0.173 1.577 15.383 1 95.81 52 ASN B CA 1
ATOM 2692 C C . ASN B 1 52 ? 1.402 0.718 15.094 1 95.81 52 ASN B C 1
ATOM 2694 O O . ASN B 1 52 ? 1.738 -0.171 15.883 1 95.81 52 ASN B O 1
ATOM 2698 N N . THR B 1 53 ? 2.051 0.977 13.977 1 95.38 53 THR B N 1
ATOM 2699 C CA . THR B 1 53 ? 3.254 0.21 13.672 1 95.38 53 THR B CA 1
ATOM 2700 C C . THR B 1 53 ? 4.414 0.643 14.562 1 95.38 53 THR B C 1
ATOM 2702 O O . THR B 1 53 ? 5.422 -0.059 14.664 1 95.38 53 THR B O 1
ATOM 2705 N N . GLY B 1 54 ? 4.359 1.855 15.141 1 96.88 54 GLY B N 1
ATOM 2706 C CA . GLY B 1 54 ? 5.41 2.361 16.016 1 96.88 54 GLY B CA 1
ATOM 2707 C C . GLY B 1 54 ? 6.512 3.088 15.266 1 96.88 54 GLY B C 1
ATOM 2708 O O . GLY B 1 54 ? 7.621 3.244 15.773 1 96.88 54 GLY B O 1
ATOM 2709 N N . VAL B 1 55 ? 6.207 3.582 14.078 1 97.81 55 VAL B N 1
ATOM 2710 C CA . VAL B 1 55 ? 7.254 4.145 13.234 1 97.81 55 VAL B CA 1
ATOM 2711 C C . VAL B 1 55 ? 7.449 5.621 13.57 1 97.81 55 VAL B C 1
ATOM 2713 O O . VAL B 1 55 ? 8.383 6.258 13.078 1 97.81 55 VAL B O 1
ATOM 2716 N N . LEU B 1 56 ? 6.68 6.219 14.406 1 98.5 56 LEU B N 1
ATOM 2717 C CA . LEU B 1 56 ? 6.641 7.664 14.602 1 98.5 56 LEU B CA 1
ATOM 2718 C C . LEU B 1 56 ? 7.98 8.18 15.133 1 98.5 56 LEU B C 1
ATOM 2720 O O . LEU B 1 56 ? 8.523 9.156 14.609 1 98.5 56 LEU B O 1
ATOM 2724 N N . PRO B 1 57 ? 8.578 7.5 16.125 1 98.5 57 PRO B N 1
ATOM 2725 C CA . PRO B 1 57 ? 9.859 8.023 16.594 1 98.5 57 PRO B CA 1
ATOM 2726 C C . PRO B 1 57 ? 10.922 8.078 15.5 1 98.5 57 PRO B C 1
ATOM 2728 O O . PRO B 1 57 ? 11.664 9.055 15.406 1 98.5 57 PRO B O 1
ATOM 2731 N N . ARG B 1 58 ? 10.93 7.043 14.688 1 98.56 58 ARG B N 1
ATOM 2732 C CA . ARG B 1 58 ? 11.898 7.008 13.594 1 98.56 58 ARG B CA 1
ATOM 2733 C C . ARG B 1 58 ? 11.602 8.094 12.562 1 98.56 58 ARG B C 1
ATOM 2735 O O . ARG B 1 58 ? 12.516 8.758 12.07 1 98.56 58 ARG B O 1
ATOM 2742 N N . LEU B 1 59 ? 10.375 8.281 12.234 1 98.62 59 LEU B N 1
ATOM 2743 C CA . LEU B 1 59 ? 9.977 9.32 11.297 1 98.62 59 LEU B CA 1
ATOM 2744 C C . LEU B 1 59 ? 10.391 10.703 11.805 1 98.62 59 LEU B C 1
ATOM 2746 O O . LEU B 1 59 ? 10.906 11.523 11.039 1 98.62 59 LEU B O 1
ATOM 2750 N N . VAL B 1 60 ? 10.18 10.938 13.086 1 98.75 60 VAL B N 1
ATOM 2751 C CA . VAL B 1 60 ? 10.539 12.219 13.688 1 98.75 60 VAL B CA 1
ATOM 2752 C C . VAL B 1 60 ? 12.047 12.422 13.602 1 98.75 60 VAL B C 1
ATOM 2754 O O . VAL B 1 60 ? 12.516 13.523 13.305 1 98.75 60 VAL B O 1
ATOM 2757 N N . GLN B 1 61 ? 12.742 11.383 13.891 1 98.38 61 GLN B N 1
ATOM 2758 C CA . GLN B 1 61 ? 14.195 11.453 13.766 1 98.38 61 GLN B CA 1
ATOM 2759 C C . GLN B 1 61 ? 14.602 11.859 12.352 1 98.38 61 GLN B C 1
ATOM 2761 O O . GLN B 1 61 ? 15.508 12.672 12.172 1 98.38 61 GLN B O 1
ATOM 2766 N N . LEU B 1 62 ? 13.945 11.32 11.359 1 98.5 62 LEU B N 1
ATOM 2767 C CA . LEU B 1 62 ? 14.297 11.555 9.969 1 98.5 62 LEU B CA 1
ATOM 2768 C C . LEU B 1 62 ? 13.938 12.977 9.547 1 98.5 62 LEU B C 1
ATOM 2770 O O . LEU B 1 62 ? 14.492 13.5 8.578 1 98.5 62 LEU B O 1
ATOM 2774 N N . MET B 1 63 ? 13.07 13.648 10.25 1 98.12 63 MET B N 1
ATOM 2775 C CA . MET B 1 63 ? 12.727 15.047 10.008 1 98.12 63 MET B CA 1
ATOM 2776 C C . MET B 1 63 ? 13.93 15.953 10.234 1 98.12 63 MET B C 1
ATOM 2778 O O . MET B 1 63 ? 13.961 17.078 9.742 1 98.12 63 MET B O 1
ATOM 2782 N N . SER B 1 64 ? 14.828 15.453 11.016 1 97.19 64 SER B N 1
ATOM 2783 C CA . SER B 1 64 ? 16.016 16.234 11.32 1 97.19 64 SER B CA 1
ATOM 2784 C C . SER B 1 64 ? 17.172 15.859 10.391 1 97.19 64 SER B C 1
ATOM 2786 O O . SER B 1 64 ? 18.328 16.234 10.641 1 97.19 64 SER B O 1
ATOM 2788 N N . SER B 1 65 ? 16.906 15.086 9.406 1 97.5 65 SER B N 1
ATOM 2789 C CA . SER B 1 65 ? 17.938 14.672 8.477 1 97.5 65 SER B CA 1
ATOM 2790 C C . SER B 1 65 ? 18.547 15.867 7.742 1 97.5 65 SER B C 1
ATOM 2792 O O . SER B 1 65 ? 17.828 16.797 7.379 1 97.5 65 SER B O 1
ATOM 2794 N N . SER B 1 66 ? 19.859 15.781 7.512 1 96.88 66 SER B N 1
ATOM 2795 C CA . SER B 1 66 ? 20.531 16.812 6.73 1 96.88 66 SER B CA 1
ATOM 2796 C C . SER B 1 66 ? 20.219 16.672 5.242 1 96.88 66 SER B C 1
ATOM 2798 O O . SER B 1 66 ? 20.484 17.594 4.457 1 96.88 66 SER B O 1
ATOM 2800 N N . GLU B 1 67 ? 19.734 15.539 4.863 1 97.56 67 GLU B N 1
ATOM 2801 C CA . GLU B 1 67 ? 19.391 15.289 3.471 1 97.56 67 GLU B CA 1
ATOM 2802 C C . GLU B 1 67 ? 17.938 15.672 3.188 1 97.56 67 GLU B C 1
ATOM 2804 O O . GLU B 1 67 ? 17 15.062 3.725 1 97.56 67 GLU B O 1
ATOM 2809 N N . LEU B 1 68 ? 17.766 16.531 2.295 1 97.94 68 LEU B N 1
ATOM 2810 C CA . LEU B 1 68 ? 16.438 17.062 1.992 1 97.94 68 LEU B CA 1
ATOM 2811 C C . LEU B 1 68 ? 15.516 15.969 1.47 1 97.94 68 LEU B C 1
ATOM 2813 O O . LEU B 1 68 ? 14.312 15.992 1.729 1 97.94 68 LEU B O 1
ATOM 2817 N N . ASN B 1 69 ? 16.062 15.047 0.685 1 97.81 69 ASN B N 1
ATOM 2818 C CA . ASN B 1 69 ? 15.258 13.977 0.1 1 97.81 69 ASN B CA 1
ATOM 2819 C C . ASN B 1 69 ? 14.688 13.055 1.172 1 97.81 69 ASN B C 1
ATOM 2821 O O . ASN B 1 69 ? 13.734 12.32 0.917 1 97.81 69 ASN B O 1
ATOM 2825 N N . VAL B 1 70 ? 15.234 13.031 2.33 1 98.5 70 VAL B N 1
ATOM 2826 C CA . VAL B 1 70 ? 14.719 12.25 3.451 1 98.5 70 VAL B CA 1
ATOM 2827 C C . VAL B 1 70 ? 13.8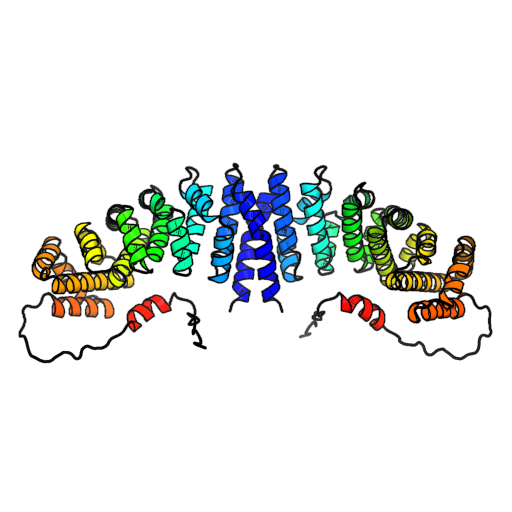44 13.141 4.336 1 98.5 70 VAL B C 1
ATOM 2829 O O . VAL B 1 70 ? 12.734 12.75 4.703 1 98.5 70 VAL B O 1
ATOM 2832 N N . LEU B 1 71 ? 14.289 14.297 4.617 1 98.81 71 LEU B N 1
ATOM 2833 C CA . LEU B 1 71 ? 13.602 15.242 5.488 1 98.81 71 LEU B CA 1
ATOM 2834 C C . LEU B 1 71 ? 12.211 15.57 4.945 1 98.81 71 LEU B C 1
ATOM 2836 O O . LEU B 1 71 ? 11.227 15.516 5.68 1 98.81 71 LEU B O 1
ATOM 2840 N N . THR B 1 72 ? 12.125 15.82 3.691 1 98.62 72 THR B N 1
ATOM 2841 C CA . THR B 1 72 ? 10.898 16.328 3.074 1 98.62 72 THR B CA 1
ATOM 2842 C C . THR B 1 72 ? 9.773 15.305 3.207 1 98.62 72 THR B C 1
ATOM 2844 O O . THR B 1 72 ? 8.711 15.609 3.752 1 98.62 72 THR B O 1
ATOM 2847 N N . PRO B 1 73 ? 9.992 14.086 2.721 1 98.56 73 PRO B N 1
ATOM 2848 C CA . PRO B 1 73 ? 8.883 13.133 2.842 1 98.56 73 PRO B CA 1
ATOM 2849 C C . PRO B 1 73 ? 8.602 12.742 4.289 1 98.56 73 PRO B C 1
ATOM 2851 O O . PRO B 1 73 ? 7.461 12.43 4.637 1 98.56 73 PRO B O 1
ATOM 2854 N N . SER B 1 74 ? 9.586 12.711 5.199 1 98.81 74 SER B N 1
ATOM 2855 C CA . SER B 1 74 ? 9.336 12.406 6.605 1 98.81 74 SER B CA 1
ATOM 2856 C C . SER B 1 74 ? 8.453 13.469 7.25 1 98.81 74 SER B C 1
ATOM 2858 O O . SER B 1 74 ? 7.496 13.148 7.957 1 98.81 74 SER B O 1
ATOM 2860 N N . LEU B 1 75 ? 8.75 14.688 6.914 1 98.88 75 LEU B N 1
ATOM 2861 C CA . LEU B 1 75 ? 7.945 15.797 7.402 1 98.88 75 LEU B CA 1
ATOM 2862 C C . LEU B 1 75 ? 6.535 15.75 6.828 1 98.88 75 LEU B C 1
ATOM 2864 O O . LEU B 1 75 ? 5.559 15.992 7.547 1 98.88 75 LEU B O 1
ATOM 2868 N N . ARG B 1 76 ? 6.457 15.453 5.547 1 98.56 76 ARG B N 1
ATOM 2869 C CA . ARG B 1 76 ? 5.152 15.305 4.91 1 98.56 76 ARG B CA 1
ATOM 2870 C C . ARG B 1 76 ? 4.324 14.219 5.594 1 98.56 76 ARG B C 1
ATOM 2872 O O . ARG B 1 76 ? 3.127 14.398 5.82 1 98.56 76 ARG B O 1
ATOM 2879 N N . THR B 1 77 ? 4.973 13.125 5.898 1 98.5 77 THR B N 1
ATOM 2880 C CA . THR B 1 77 ? 4.289 12.016 6.543 1 98.5 77 THR B CA 1
ATOM 2881 C C . THR B 1 77 ? 3.773 12.414 7.922 1 98.5 77 THR B C 1
ATOM 2883 O O . THR B 1 77 ? 2.604 12.195 8.242 1 98.5 77 THR B O 1
ATOM 2886 N N . ILE B 1 78 ? 4.598 13.016 8.75 1 98.81 78 ILE B N 1
ATOM 2887 C CA . ILE B 1 78 ? 4.203 13.469 10.078 1 98.81 78 ILE B CA 1
ATOM 2888 C C . ILE B 1 78 ? 3.1 14.516 9.961 1 98.81 78 ILE B C 1
ATOM 2890 O O . ILE B 1 78 ? 2.145 14.508 10.742 1 98.81 78 ILE B O 1
ATOM 2894 N N . GLY B 1 79 ? 3.279 15.391 8.977 1 98.62 79 GLY B N 1
ATOM 2895 C CA . GLY B 1 79 ? 2.238 16.375 8.727 1 98.62 79 GLY B CA 1
ATOM 2896 C C . GLY B 1 79 ? 0.887 15.75 8.43 1 98.62 79 GLY B C 1
ATOM 2897 O O . GLY B 1 79 ? -0.146 16.266 8.875 1 98.62 79 GLY B O 1
ATOM 2898 N N . ASN B 1 80 ? 0.87 14.688 7.668 1 98.06 80 ASN B N 1
ATOM 2899 C CA . ASN B 1 80 ? -0.367 13.961 7.402 1 98.06 80 ASN B CA 1
ATOM 2900 C C . ASN B 1 80 ? -0.943 13.352 8.672 1 98.06 80 ASN B C 1
ATOM 2902 O O . ASN B 1 80 ? -2.158 13.375 8.883 1 98.06 80 ASN B O 1
ATOM 2906 N N . ILE B 1 81 ? -0.13 12.82 9.477 1 98.25 81 ILE B N 1
ATOM 2907 C CA . ILE B 1 81 ? -0.552 12.102 10.672 1 98.25 81 ILE B CA 1
ATOM 2908 C C . ILE B 1 81 ? -1.265 13.055 11.625 1 98.25 81 ILE B C 1
ATOM 2910 O O . ILE B 1 81 ? -2.289 12.703 12.211 1 98.25 81 ILE B O 1
ATOM 2914 N N . VAL B 1 82 ? -0.836 14.281 11.695 1 98.56 82 VAL B N 1
ATOM 2915 C CA . VAL B 1 82 ? -1.41 15.211 12.656 1 98.56 82 VAL B CA 1
ATOM 2916 C C . VAL B 1 82 ? -2.666 15.852 12.078 1 98.56 82 VAL B C 1
ATOM 2918 O O . VAL B 1 82 ? -3.287 16.703 12.711 1 98.56 82 VAL B O 1
ATOM 2921 N N . THR B 1 83 ? -3.074 15.5 10.898 1 98.06 83 THR B N 1
ATOM 2922 C CA . THR B 1 83 ? -4.387 15.875 10.391 1 98.06 83 THR B CA 1
ATOM 2923 C C . THR B 1 83 ? -5.465 14.93 10.914 1 98.06 83 THR B C 1
ATOM 2925 O O . THR B 1 83 ? -6.656 15.164 10.719 1 98.06 83 THR B O 1
ATOM 2928 N N . GLY B 1 84 ? -4.984 13.859 11.562 1 97.5 84 GLY B N 1
ATOM 2929 C CA . GLY B 1 84 ? -5.906 12.836 12.031 1 97.5 84 GLY B CA 1
ATOM 2930 C C . GLY B 1 84 ? -6.586 13.195 13.344 1 97.5 84 GLY B C 1
ATOM 2931 O O . GLY B 1 84 ? -6.891 14.359 13.586 1 97.5 84 GLY B O 1
ATOM 2932 N N . THR B 1 85 ? -6.914 12.188 14.156 1 97.88 85 THR B N 1
ATOM 2933 C CA . THR B 1 85 ? -7.605 12.391 15.422 1 97.88 85 THR B CA 1
ATOM 2934 C C . THR B 1 85 ? -6.672 13.023 16.453 1 97.88 85 THR B C 1
ATOM 2936 O O . THR B 1 85 ? -5.453 13.023 16.281 1 97.88 85 THR B O 1
ATOM 2939 N N . ASP B 1 86 ? -7.312 13.5 17.5 1 98.19 86 ASP B N 1
ATOM 2940 C CA . ASP B 1 86 ? -6.523 14.062 18.594 1 98.19 86 ASP B CA 1
ATOM 2941 C C . ASP B 1 86 ? -5.555 13.031 19.172 1 98.19 86 ASP B C 1
ATOM 2943 O O . ASP B 1 86 ? -4.43 13.367 19.547 1 98.19 86 ASP B O 1
ATOM 2947 N N . TYR B 1 87 ? -6.023 11.836 19.219 1 98.12 87 TYR B N 1
ATOM 2948 C CA . TYR B 1 87 ? -5.172 10.766 19.719 1 98.12 87 TYR B CA 1
ATOM 2949 C C . TYR B 1 87 ? -3.949 10.57 18.828 1 98.12 87 TYR B C 1
ATOM 2951 O O . TYR B 1 87 ? -2.826 10.453 19.328 1 98.12 87 TYR B O 1
ATOM 2959 N N . GLN B 1 88 ? -4.168 10.547 17.531 1 98 88 GLN B N 1
ATOM 2960 C CA . GLN B 1 88 ? -3.086 10.352 16.578 1 98 88 GLN B CA 1
ATOM 2961 C C . GLN B 1 88 ? -2.102 11.516 16.609 1 98 88 GLN B C 1
ATOM 2963 O O . GLN B 1 88 ? -0.888 11.312 16.531 1 98 88 GLN B O 1
ATOM 2968 N N . THR B 1 89 ? -2.598 12.727 16.734 1 98.62 89 THR B N 1
ATOM 2969 C CA . THR B 1 89 ? -1.76 13.906 16.922 1 98.62 89 THR B CA 1
ATOM 2970 C C . THR B 1 89 ? -0.944 13.797 18.203 1 98.62 89 THR B C 1
ATOM 2972 O O . THR B 1 89 ? 0.253 14.094 18.219 1 98.62 89 THR B O 1
ATOM 2975 N N . GLN B 1 90 ? -1.585 13.32 19.266 1 98.62 90 GLN B N 1
ATOM 2976 C CA . GLN B 1 90 ? -0.882 13.148 20.531 1 98.62 90 GLN B CA 1
ATOM 2977 C C . GLN B 1 90 ? 0.271 12.156 20.391 1 98.62 90 GLN B C 1
ATOM 2979 O O . GLN B 1 90 ? 1.336 12.352 20.984 1 98.62 90 GLN B O 1
ATOM 2984 N N . MET B 1 91 ? 0.108 11.133 19.609 1 98.62 91 MET B N 1
ATOM 2985 C CA . MET B 1 91 ? 1.161 10.148 19.391 1 98.62 91 MET B CA 1
ATOM 2986 C C . MET B 1 91 ? 2.367 10.781 18.703 1 98.62 91 MET B C 1
ATOM 2988 O O . MET B 1 91 ? 3.512 10.461 19.031 1 98.62 91 MET B O 1
ATOM 2992 N N . ALA B 1 92 ? 2.115 11.641 17.766 1 98.69 92 ALA B N 1
ATOM 2993 C CA . ALA B 1 92 ? 3.197 12.344 17.078 1 98.69 92 ALA B CA 1
ATOM 2994 C C . ALA B 1 92 ? 3.938 13.273 18.031 1 98.69 92 ALA B C 1
ATOM 2996 O O . ALA B 1 92 ? 5.168 13.367 18 1 98.69 92 ALA B O 1
ATOM 2997 N N . ILE B 1 93 ? 3.176 13.969 18.891 1 98.75 93 ILE B N 1
ATOM 2998 C CA . ILE B 1 93 ? 3.768 14.859 19.891 1 98.75 93 ILE B CA 1
ATOM 2999 C C . ILE B 1 93 ? 4.641 14.047 20.844 1 98.75 93 ILE B C 1
ATOM 3001 O O . ILE B 1 93 ? 5.773 14.43 21.141 1 98.75 93 ILE B O 1
ATOM 3005 N N . ASP B 1 94 ? 4.086 12.883 21.297 1 98.56 94 ASP B N 1
ATOM 3006 C CA . ASP B 1 94 ? 4.816 12.031 22.219 1 98.56 94 ASP B CA 1
ATOM 3007 C C . ASP B 1 94 ? 6.09 11.484 21.578 1 98.56 94 ASP B C 1
ATOM 3009 O O . ASP B 1 94 ? 7.07 11.211 22.266 1 98.56 94 ASP B O 1
ATOM 3013 N N . ALA B 1 95 ? 6.059 11.375 20.266 1 98.56 95 ALA B N 1
ATOM 3014 C CA . ALA B 1 95 ? 7.223 10.867 19.547 1 98.56 95 ALA B CA 1
ATOM 3015 C C . ALA B 1 95 ? 8.297 11.945 19.422 1 98.56 95 ALA B C 1
ATOM 3017 O O . ALA B 1 95 ? 9.406 11.672 18.953 1 98.56 95 ALA B O 1
ATOM 3018 N N . GLY B 1 96 ? 7.953 13.195 19.75 1 98.44 96 GLY B N 1
ATOM 3019 C CA . GLY B 1 96 ? 8.953 14.25 19.828 1 98.44 96 GLY B CA 1
ATOM 3020 C C . GLY B 1 96 ? 8.898 15.211 18.656 1 98.44 96 GLY B C 1
ATOM 3021 O O . GLY B 1 96 ? 9.852 15.945 18.406 1 98.44 96 GLY B O 1
ATOM 3022 N N . MET B 1 97 ? 7.801 15.242 17.891 1 98.56 97 MET B N 1
ATOM 3023 C CA . MET B 1 97 ? 7.75 16.062 16.703 1 98.56 97 MET B CA 1
ATOM 3024 C C . MET B 1 97 ? 7.973 17.531 17.031 1 98.56 97 MET B C 1
ATOM 3026 O O . MET B 1 97 ? 8.609 18.266 16.266 1 98.56 97 MET B O 1
ATOM 3030 N N . LEU B 1 98 ? 7.473 17.984 18.203 1 98.62 98 LEU B N 1
ATOM 3031 C CA . LEU B 1 98 ? 7.52 19.406 18.547 1 98.62 98 LEU B CA 1
ATOM 3032 C C . LEU B 1 98 ? 8.938 19.812 18.938 1 98.62 98 LEU B C 1
ATOM 3034 O O . LEU B 1 98 ? 9.25 21.016 18.969 1 98.62 98 LEU B O 1
ATOM 3038 N N . ASN B 1 99 ? 9.773 18.875 19.219 1 97.81 99 ASN B N 1
ATOM 3039 C CA . ASN B 1 99 ? 11.164 19.188 19.531 1 97.81 99 ASN B CA 1
ATOM 3040 C C . ASN B 1 99 ? 11.961 19.484 18.266 1 97.81 99 ASN B C 1
ATOM 3042 O O . ASN B 1 99 ? 13.008 20.141 18.312 1 97.81 99 ASN B O 1
ATOM 3046 N N . VAL B 1 100 ? 11.453 19.031 17.156 1 97.88 100 VAL B N 1
ATOM 3047 C CA . VAL B 1 100 ? 12.195 19.141 15.906 1 97.88 100 VAL B CA 1
ATOM 3048 C C . VAL B 1 100 ? 11.617 20.297 15.07 1 97.88 100 VAL B C 1
ATOM 3050 O O . VAL B 1 100 ? 12.32 20.891 14.25 1 97.88 100 VAL B O 1
ATOM 3053 N N . LEU B 1 101 ? 10.406 20.703 15.289 1 98.25 101 LEU B N 1
ATOM 3054 C CA . LEU B 1 101 ? 9.68 21.641 14.438 1 98.25 101 LEU B CA 1
ATOM 3055 C C . LEU B 1 101 ? 10.305 23.031 14.492 1 98.25 101 LEU B C 1
ATOM 3057 O O . LEU B 1 101 ? 10.344 23.734 13.484 1 98.25 101 LEU B O 1
ATOM 3061 N N . PRO B 1 102 ? 10.805 23.422 15.688 1 97.12 102 PRO B N 1
ATOM 3062 C CA . PRO B 1 102 ? 11.375 24.766 15.727 1 97.12 102 PRO B CA 1
ATOM 3063 C C . PRO B 1 102 ? 12.453 24.984 14.672 1 97.12 102 PRO B C 1
ATOM 3065 O O . PRO B 1 102 ? 12.477 26.031 14.016 1 97.12 102 PRO B O 1
ATOM 3068 N N . GLN B 1 103 ? 13.297 24.016 14.477 1 96.94 103 GLN B N 1
ATOM 3069 C CA . GLN B 1 103 ? 14.359 24.125 13.484 1 96.94 103 GLN B CA 1
ATOM 3070 C C . GLN B 1 103 ? 13.789 24.109 12.062 1 96.94 103 GLN B C 1
ATOM 3072 O O . GLN B 1 103 ? 14.312 24.781 11.18 1 96.94 103 GLN B O 1
ATOM 3077 N N . LEU B 1 104 ? 12.773 23.391 11.867 1 98.38 104 LEU B N 1
ATOM 3078 C CA . LEU B 1 104 ? 12.172 23.266 10.539 1 98.38 104 LEU B CA 1
ATOM 3079 C C . LEU B 1 104 ? 11.414 24.531 10.172 1 98.38 104 LEU B C 1
ATOM 3081 O O . LEU B 1 104 ? 11.375 24.922 9 1 98.38 104 LEU B O 1
ATOM 3085 N N . LEU B 1 105 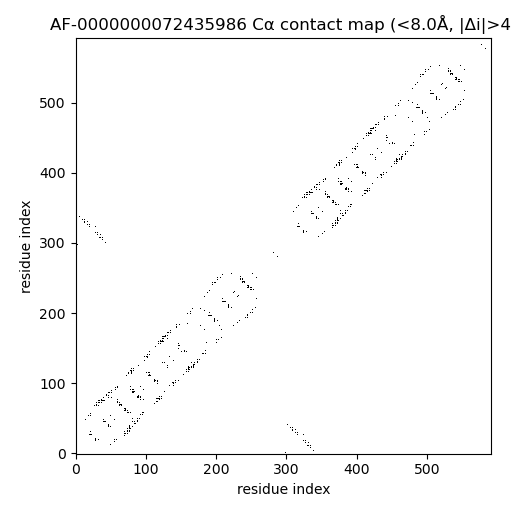? 10.828 25.203 11.133 1 98.19 105 LEU B N 1
ATOM 3086 C CA . LEU B 1 105 ? 10.156 26.484 10.906 1 98.19 105 LEU B CA 1
ATOM 3087 C C . LEU B 1 105 ? 11.148 27.547 10.469 1 98.19 105 LEU B C 1
ATOM 3089 O O . LEU B 1 105 ? 10.781 28.5 9.766 1 98.19 105 LEU B O 1
ATOM 3093 N N . MET B 1 106 ? 12.336 27.328 10.891 1 96.69 106 MET B N 1
ATOM 3094 C CA . MET B 1 106 ? 13.375 28.312 10.562 1 96.69 106 MET B CA 1
ATOM 3095 C C . MET B 1 106 ? 14.281 27.797 9.445 1 96.69 106 MET B C 1
ATOM 3097 O O . MET B 1 106 ? 15.375 28.312 9.242 1 96.69 106 MET B O 1
ATOM 3101 N N . HIS B 1 107 ? 13.945 26.797 8.789 1 97.69 107 HIS B N 1
ATOM 3102 C CA . HIS B 1 107 ? 14.742 26.203 7.73 1 97.69 107 HIS B CA 1
ATOM 3103 C C . HIS B 1 107 ? 14.93 27.172 6.57 1 97.69 107 HIS B C 1
ATOM 3105 O O . HIS B 1 107 ? 14.039 27.953 6.262 1 97.69 107 HIS B O 1
ATOM 3111 N N . PRO B 1 108 ? 16.047 27.141 5.953 1 97.06 108 PRO B N 1
ATOM 3112 C CA . PRO B 1 108 ? 16.297 28.062 4.848 1 97.06 108 PRO B CA 1
ATOM 3113 C C . PRO B 1 108 ? 15.352 27.844 3.668 1 97.06 108 PRO B C 1
ATOM 3115 O O . PRO B 1 108 ? 15.07 28.781 2.916 1 97.06 108 PRO B O 1
ATOM 3118 N N . LYS B 1 109 ? 14.883 26.656 3.461 1 97.5 109 LYS B N 1
ATOM 3119 C CA . LYS B 1 109 ? 13.969 26.359 2.363 1 97.5 109 LYS B CA 1
ATOM 3120 C C . LYS B 1 109 ? 12.523 26.688 2.748 1 97.5 109 LYS B C 1
ATOM 3122 O O . LYS B 1 109 ? 12.008 26.156 3.73 1 97.5 109 LYS B O 1
ATOM 3127 N N . SER B 1 110 ? 11.867 27.422 1.911 1 98.06 110 SER B N 1
ATOM 3128 C CA . SER B 1 110 ? 10.508 27.875 2.182 1 98.06 110 SER B CA 1
ATOM 3129 C C . SER B 1 110 ? 9.516 26.719 2.17 1 98.06 110 SER B C 1
ATOM 3131 O O . SER B 1 110 ? 8.539 26.719 2.924 1 98.06 110 SER B O 1
ATOM 3133 N N . SER B 1 111 ? 9.82 25.75 1.29 1 98.12 111 SER B N 1
ATOM 3134 C CA . SER B 1 111 ? 8.914 24.609 1.209 1 98.12 111 SER B CA 1
ATOM 3135 C C . SER B 1 111 ? 8.898 23.828 2.516 1 98.12 111 SER B C 1
ATOM 3137 O O . SER B 1 111 ? 7.859 23.312 2.924 1 98.12 111 SER B O 1
ATOM 3139 N N . ILE B 1 112 ? 10.016 23.734 3.17 1 98.62 112 ILE B N 1
ATOM 3140 C CA . ILE B 1 112 ? 10.125 23.047 4.457 1 98.62 112 ILE B CA 1
ATOM 3141 C C . ILE B 1 112 ? 9.414 23.875 5.531 1 98.62 112 ILE B C 1
ATOM 3143 O O . ILE B 1 112 ? 8.664 23.328 6.348 1 98.62 112 ILE B O 1
ATOM 3147 N N . GLN B 1 113 ? 9.609 25.156 5.484 1 98.62 113 GLN B N 1
ATOM 3148 C CA . GLN B 1 113 ? 8.914 26.031 6.422 1 98.62 113 GLN B CA 1
ATOM 3149 C C . GLN B 1 113 ? 7.398 25.875 6.309 1 98.62 113 GLN B C 1
ATOM 3151 O O . GLN B 1 113 ? 6.707 25.766 7.324 1 98.62 113 GLN B O 1
ATOM 3156 N N . LYS B 1 114 ? 6.957 25.812 5.09 1 98.69 114 LYS B N 1
ATOM 3157 C CA . LYS B 1 114 ? 5.523 25.719 4.84 1 98.69 114 LYS B CA 1
ATOM 3158 C C . LYS B 1 114 ? 4.945 24.438 5.402 1 98.69 114 LYS B C 1
ATOM 3160 O O . LYS B 1 114 ? 3.914 24.453 6.082 1 98.69 114 LYS B O 1
ATOM 3165 N N . GLU B 1 115 ? 5.648 23.328 5.109 1 98.62 115 GLU B N 1
ATOM 3166 C CA . GLU B 1 115 ? 5.172 22.031 5.59 1 98.62 115 GLU B CA 1
ATOM 3167 C C . GLU B 1 115 ? 5.207 21.969 7.113 1 98.62 115 GLU B C 1
ATOM 3169 O O . GLU B 1 115 ? 4.312 21.375 7.734 1 98.62 115 GLU B O 1
ATOM 3174 N N . ALA B 1 116 ? 6.219 22.531 7.656 1 98.75 116 ALA B N 1
ATOM 3175 C CA . ALA B 1 116 ? 6.336 22.562 9.109 1 98.75 116 ALA B CA 1
ATOM 3176 C C . ALA B 1 116 ? 5.223 23.406 9.734 1 98.75 116 ALA B C 1
ATOM 3178 O O . ALA B 1 116 ? 4.602 22.984 10.719 1 98.75 116 ALA B O 1
ATOM 3179 N N . ALA B 1 117 ? 4.98 24.516 9.156 1 98.69 117 ALA B N 1
ATOM 3180 C CA . ALA B 1 117 ? 3.922 25.391 9.656 1 98.69 117 ALA B CA 1
ATOM 3181 C C . ALA B 1 117 ? 2.551 24.734 9.492 1 98.69 117 ALA B C 1
ATOM 3183 O O . ALA B 1 117 ? 1.686 24.875 10.359 1 98.69 117 ALA B O 1
ATOM 3184 N N . TRP B 1 118 ? 2.43 24.062 8.375 1 98.75 118 TRP B N 1
ATOM 3185 C CA . TRP B 1 118 ? 1.184 23.328 8.133 1 98.75 118 TRP B CA 1
ATOM 3186 C C . TRP B 1 118 ? 0.961 22.266 9.188 1 98.75 118 TRP B C 1
ATOM 3188 O O . TRP B 1 118 ? -0.143 22.125 9.719 1 98.75 118 TRP B O 1
ATOM 3198 N N . ALA B 1 119 ? 1.991 21.531 9.469 1 98.75 119 ALA B N 1
ATOM 3199 C CA . ALA B 1 119 ? 1.896 20.531 10.523 1 98.75 119 ALA B CA 1
ATOM 3200 C C . ALA B 1 119 ? 1.533 21.172 11.859 1 98.75 119 ALA B C 1
ATOM 3202 O O . ALA B 1 119 ? 0.683 20.672 12.594 1 98.75 119 ALA B O 1
ATOM 3203 N N . LEU B 1 120 ? 2.137 22.266 12.125 1 98.75 120 LEU B N 1
ATOM 3204 C CA . LEU B 1 120 ? 1.911 22.984 13.383 1 98.75 120 LEU B CA 1
ATOM 3205 C C . LEU B 1 120 ? 0.47 23.469 13.477 1 98.75 120 LEU B C 1
ATOM 3207 O O . LEU B 1 120 ? -0.131 23.438 14.547 1 98.75 120 LEU B O 1
ATOM 3211 N N . SER B 1 121 ? -0.038 23.922 12.375 1 98.56 121 SER B N 1
ATOM 3212 C CA . SER B 1 121 ? -1.417 24.391 12.383 1 98.56 121 SER B CA 1
ATOM 3213 C C . SER B 1 121 ? -2.389 23.281 12.742 1 98.56 121 SER B C 1
ATOM 3215 O O . SER B 1 121 ? -3.404 23.516 13.398 1 98.56 121 SER B O 1
ATOM 3217 N N . ASN B 1 122 ? -2.035 22.125 12.344 1 98.19 122 ASN B N 1
ATOM 3218 C CA . ASN B 1 122 ? -2.887 20.984 12.672 1 98.19 122 ASN B CA 1
ATOM 3219 C C . ASN B 1 122 ? -2.738 20.578 14.141 1 98.19 122 ASN B C 1
ATOM 3221 O O . ASN B 1 122 ? -3.699 20.125 14.758 1 98.19 122 ASN B O 1
ATOM 3225 N N . VAL B 1 123 ? -1.631 20.766 14.703 1 98.62 123 VAL B N 1
ATOM 3226 C CA . VAL B 1 123 ? -1.418 20.516 16.125 1 98.62 123 VAL B CA 1
ATOM 3227 C C . VAL B 1 123 ? -2.264 21.469 16.953 1 98.62 123 VAL B C 1
ATOM 3229 O O . VAL B 1 123 ? -2.932 21.047 17.906 1 98.62 123 VAL B O 1
ATOM 3232 N N . THR B 1 124 ? -2.33 22.734 16.516 1 98.62 124 THR B N 1
ATOM 3233 C CA . THR B 1 124 ? -3.023 23.75 17.297 1 98.62 124 THR B CA 1
ATOM 3234 C C . THR B 1 124 ? -4.531 23.641 17.094 1 98.62 124 THR B C 1
ATOM 3236 O O . THR B 1 124 ? -5.305 24.25 17.844 1 98.62 124 THR B O 1
ATOM 3239 N N . ALA B 1 125 ? -4.934 22.859 16.125 1 98.12 125 ALA B N 1
ATOM 3240 C CA . ALA B 1 125 ? -6.359 22.594 15.953 1 98.12 125 ALA B CA 1
ATOM 3241 C C . ALA B 1 125 ? -6.871 21.609 17 1 98.12 125 ALA B C 1
ATOM 3243 O O . ALA B 1 125 ? -8.086 21.438 17.156 1 98.12 125 ALA B O 1
ATOM 3244 N N . GLY B 1 126 ? -5.91 21.031 17.719 1 97.56 126 GLY B N 1
ATOM 3245 C CA . GLY B 1 126 ? -6.258 20.062 18.75 1 97.56 126 GLY B CA 1
ATOM 3246 C C . GLY B 1 126 ? -6.578 20.719 20.094 1 97.56 126 GLY B C 1
ATOM 3247 O O . GLY B 1 126 ? -6.863 21.922 20.141 1 97.56 126 GLY B O 1
ATOM 3248 N N . PRO B 1 127 ? -6.695 19.922 21.156 1 97.88 127 PRO B N 1
ATOM 3249 C CA . PRO B 1 127 ? -7.031 20.453 22.484 1 97.88 127 PRO B CA 1
ATOM 3250 C C . PRO B 1 127 ? -5.938 21.344 23.047 1 97.88 127 PRO B C 1
ATOM 3252 O O . PRO B 1 127 ? -4.812 21.359 22.547 1 97.88 127 PRO B O 1
ATOM 3255 N N . CYS B 1 128 ? -6.297 22.016 24.094 1 98.19 128 CYS B N 1
ATOM 3256 C CA . CYS B 1 128 ? -5.391 23 24.703 1 98.19 128 CYS B CA 1
ATOM 3257 C C . CYS B 1 128 ? -4.129 22.328 25.219 1 98.19 128 CYS B C 1
ATOM 3259 O O . CYS B 1 128 ? -3.076 22.953 25.312 1 98.19 128 CYS B O 1
ATOM 3261 N N . GLN B 1 129 ? -4.23 21.016 25.469 1 98.31 129 GLN B N 1
ATOM 3262 C CA . GLN B 1 129 ? -3.049 20.281 25.906 1 98.31 129 GLN B CA 1
ATOM 3263 C C . GLN B 1 129 ? -1.98 20.25 24.828 1 98.31 129 GLN B C 1
ATOM 3265 O O . GLN B 1 129 ? -0.785 20.328 25.109 1 98.31 129 GLN B O 1
ATOM 3270 N N . HIS B 1 130 ? -2.438 20.125 23.609 1 98.62 130 HIS B N 1
ATOM 3271 C CA . HIS B 1 130 ? -1.5 20.188 22.484 1 98.62 130 HIS B CA 1
ATOM 3272 C C . HIS B 1 130 ? -0.843 21.562 22.391 1 98.62 130 HIS B C 1
ATOM 3274 O O . HIS B 1 130 ? 0.366 21.656 22.172 1 98.62 130 HIS B O 1
ATOM 3280 N N . ILE B 1 131 ? -1.614 22.594 22.594 1 98.62 131 ILE B N 1
ATOM 3281 C CA . ILE B 1 131 ? -1.133 23.969 22.562 1 98.62 131 ILE B CA 1
ATOM 3282 C C . ILE B 1 131 ? -0.123 24.203 23.688 1 98.62 131 ILE B C 1
ATOM 3284 O O . ILE B 1 131 ? 0.913 24.828 23.484 1 98.62 131 ILE B O 1
ATOM 3288 N N . GLN B 1 132 ? -0.459 23.594 24.828 1 98.56 132 GLN B N 1
ATOM 3289 C CA . GLN B 1 132 ? 0.462 23.719 25.953 1 98.56 132 GLN B CA 1
ATOM 3290 C C . GLN B 1 132 ? 1.827 23.125 25.625 1 98.56 132 GLN B C 1
ATOM 3292 O O . GLN B 1 132 ? 2.861 23.703 25.984 1 98.56 132 GLN B O 1
ATOM 3297 N N . ARG B 1 133 ? 1.842 21.969 24.984 1 98.38 133 ARG B N 1
ATOM 3298 C CA . ARG B 1 133 ? 3.09 21.312 24.609 1 98.38 133 ARG B CA 1
ATOM 3299 C C . ARG B 1 133 ? 3.863 22.156 23.594 1 98.38 133 ARG B C 1
ATOM 3301 O O . ARG B 1 133 ? 5.094 22.234 23.656 1 98.38 133 ARG B O 1
ATOM 3308 N N . LEU B 1 134 ? 3.16 22.734 22.688 1 98.19 134 LEU B N 1
ATOM 3309 C CA . LEU B 1 134 ? 3.746 23.641 21.719 1 98.19 134 LEU B CA 1
ATOM 3310 C C . LEU B 1 134 ? 4.473 24.781 22.406 1 98.19 134 LEU B C 1
ATOM 3312 O O . LEU B 1 134 ? 5.609 25.109 22.047 1 98.19 134 LEU B O 1
ATOM 3316 N N . ILE B 1 135 ? 3.838 25.391 23.422 1 98.12 135 ILE B N 1
ATOM 3317 C CA . ILE B 1 135 ? 4.434 26.5 24.172 1 98.12 135 ILE B CA 1
ATOM 3318 C C . ILE B 1 135 ? 5.684 26.016 24.906 1 98.12 135 ILE B C 1
ATOM 3320 O O . ILE B 1 135 ? 6.73 26.672 24.859 1 98.12 135 ILE B O 1
ATOM 3324 N N . ALA B 1 136 ? 5.582 24.844 25.484 1 97.81 136 ALA B N 1
ATOM 3325 C CA . ALA B 1 136 ? 6.668 24.281 26.281 1 97.81 136 ALA B CA 1
ATOM 3326 C C . ALA B 1 136 ? 7.891 24 25.422 1 97.81 136 ALA B C 1
ATOM 3328 O O . ALA B 1 136 ? 9.031 24.078 25.891 1 97.81 136 ALA B O 1
ATOM 3329 N N . CYS B 1 137 ? 7.676 23.766 24.125 1 97.12 137 CYS B N 1
ATOM 3330 C CA . CYS B 1 137 ? 8.758 23.391 23.219 1 97.12 137 CYS B CA 1
ATOM 3331 C C . CYS B 1 137 ? 9.328 24.625 22.531 1 97.12 137 CYS B C 1
ATOM 3333 O O . CYS B 1 137 ? 10.156 24.516 21.625 1 97.12 137 CYS B O 1
ATOM 3335 N N . GLY B 1 138 ? 8.859 25.812 22.875 1 96.12 138 GLY B N 1
ATOM 3336 C CA . GLY B 1 138 ? 9.422 27.062 22.391 1 96.12 138 GLY B CA 1
ATOM 3337 C C . GLY B 1 138 ? 9.047 27.359 20.953 1 96.12 138 GLY B C 1
ATOM 3338 O O . GLY B 1 138 ? 9.867 27.859 20.188 1 96.12 138 GLY B O 1
ATOM 3339 N N . MET B 1 139 ? 7.82 27.109 20.594 1 97.25 139 MET B N 1
ATOM 3340 C CA . MET B 1 139 ? 7.402 27.219 19.203 1 97.25 139 MET B CA 1
ATOM 3341 C C . MET B 1 139 ? 6.953 28.641 18.875 1 97.25 139 MET B C 1
ATOM 3343 O O . MET B 1 139 ? 6.852 29.016 17.719 1 97.25 139 MET B O 1
ATOM 3347 N N . LEU B 1 140 ? 6.711 29.484 19.875 1 98.12 140 LEU B N 1
ATOM 3348 C CA . LEU B 1 140 ? 6.062 30.766 19.656 1 98.12 140 LEU B CA 1
ATOM 3349 C C . LEU B 1 140 ? 6.996 31.734 18.938 1 98.12 140 LEU B C 1
ATOM 3351 O O . LEU B 1 140 ? 6.582 32.406 18 1 98.12 140 LEU B O 1
ATOM 3355 N N . LEU B 1 141 ? 8.242 31.719 19.312 1 97.75 141 LEU B N 1
ATOM 3356 C CA . LEU B 1 141 ? 9.172 32.656 18.703 1 97.75 141 LEU B CA 1
ATOM 3357 C C . LEU B 1 141 ? 9.391 32.344 17.219 1 97.75 141 LEU B C 1
ATOM 3359 O O . LEU B 1 141 ? 9.297 33.219 16.359 1 97.75 141 LEU B O 1
ATOM 3363 N N . PRO B 1 142 ? 9.664 31.047 16.953 1 98.25 142 PRO B N 1
ATOM 3364 C CA . PRO B 1 142 ? 9.766 30.703 15.523 1 98.25 142 PRO B CA 1
ATOM 3365 C C . PRO B 1 142 ? 8.484 31.016 14.75 1 98.25 142 PRO B C 1
ATOM 3367 O O . PRO B 1 142 ? 8.547 31.406 13.586 1 98.25 142 PRO B O 1
ATOM 3370 N N . LEU B 1 143 ? 7.371 30.828 15.336 1 98.38 143 LEU B N 1
ATOM 3371 C CA . LEU B 1 143 ? 6.094 31.141 14.703 1 98.38 143 LEU B CA 1
ATOM 3372 C C . LEU B 1 143 ? 5.996 32.625 14.359 1 98.38 143 LEU B C 1
ATOM 3374 O O . LEU B 1 143 ? 5.617 32.969 13.242 1 98.38 143 LEU B O 1
ATOM 3378 N N . VAL B 1 144 ? 6.363 33.438 15.297 1 98.38 144 VAL B N 1
ATOM 3379 C CA . VAL B 1 144 ? 6.34 34.875 15.094 1 98.38 144 VAL B CA 1
ATOM 3380 C C . VAL B 1 144 ? 7.301 35.25 13.969 1 98.38 144 VAL B C 1
ATOM 3382 O O . VAL B 1 144 ? 6.984 36.094 13.125 1 98.38 144 VAL B O 1
ATOM 3385 N N . ALA B 1 145 ? 8.43 34.656 13.992 1 98.06 145 ALA B N 1
ATOM 3386 C CA . ALA B 1 145 ? 9.414 34.906 12.945 1 98.06 145 ALA B CA 1
ATOM 3387 C C . ALA B 1 145 ? 8.852 34.562 11.57 1 98.06 145 ALA B C 1
ATOM 3389 O O . ALA B 1 145 ? 9.109 35.281 10.602 1 98.06 145 ALA B O 1
ATOM 3390 N N . LEU B 1 146 ? 8.125 33.5 11.414 1 98 146 LEU B N 1
ATOM 3391 C CA . LEU B 1 146 ? 7.512 33.125 10.148 1 98 146 LEU B CA 1
ATOM 3392 C C . LEU B 1 146 ? 6.492 34.156 9.695 1 98 146 LEU B C 1
ATOM 3394 O O . LEU B 1 146 ? 6.395 34.469 8.508 1 98 146 LEU B O 1
ATOM 3398 N N . LEU B 1 147 ? 5.73 34.625 10.641 1 98.31 147 LEU B N 1
ATOM 3399 C CA . LEU B 1 147 ? 4.734 35.656 10.336 1 98.31 147 LEU B CA 1
ATOM 3400 C C . LEU B 1 147 ? 5.402 36.938 9.82 1 98.31 147 LEU B C 1
ATOM 3402 O O . LEU B 1 147 ? 4.875 37.594 8.922 1 98.31 147 LEU B O 1
ATOM 3406 N N . LYS B 1 148 ? 6.508 37.188 10.328 1 97.38 148 LYS B N 1
ATOM 3407 C CA . LYS B 1 148 ? 7.203 38.438 10.016 1 97.38 148 LYS B CA 1
ATOM 3408 C C . LYS B 1 148 ? 7.973 38.344 8.703 1 97.38 148 LYS B C 1
ATOM 3410 O O . LYS B 1 148 ? 7.957 39.25 7.891 1 97.38 148 LYS B O 1
ATOM 3415 N N . ASN B 1 149 ? 8.609 37.156 8.547 1 96.25 149 ASN B N 1
ATOM 3416 C CA . ASN B 1 149 ? 9.633 37.094 7.516 1 96.25 149 ASN B CA 1
ATOM 3417 C C . ASN B 1 149 ? 9.328 36 6.477 1 96.25 149 ASN B C 1
ATOM 3419 O O . ASN B 1 149 ? 10.008 35.906 5.453 1 96.25 149 ASN B O 1
ATOM 3423 N N . GLY B 1 150 ? 8.383 35.219 6.691 1 96.62 150 GLY B N 1
ATOM 3424 C CA . GLY B 1 150 ? 8.109 34.094 5.797 1 96.62 150 GLY B CA 1
ATOM 3425 C C . GLY B 1 150 ? 7.555 34.531 4.457 1 96.62 150 GLY B C 1
ATOM 3426 O O . GLY B 1 150 ? 7.039 35.656 4.324 1 96.62 150 GLY B O 1
ATOM 3427 N N . GLU B 1 151 ? 7.723 33.625 3.482 1 97.44 151 GLU B N 1
ATOM 3428 C CA . GLU B 1 151 ? 6.996 33.812 2.232 1 97.44 151 GLU B CA 1
ATOM 3429 C C . GLU B 1 151 ? 5.484 33.781 2.457 1 97.44 151 GLU B C 1
ATOM 3431 O O . GLU B 1 151 ? 5.016 33.156 3.42 1 97.44 151 GLU B O 1
ATOM 3436 N N . PHE B 1 152 ? 4.809 34.312 1.561 1 96.75 152 PHE B N 1
ATOM 3437 C CA . PHE B 1 152 ? 3.373 34.5 1.734 1 96.75 152 PHE B CA 1
ATOM 3438 C C . PHE B 1 152 ? 2.684 33.188 2.021 1 96.75 152 PHE B C 1
ATOM 3440 O O . PHE B 1 152 ? 1.828 33.094 2.904 1 96.75 152 PHE B O 1
ATOM 3447 N N . LYS B 1 153 ? 3.039 32.125 1.278 1 97.25 153 LYS B N 1
ATOM 3448 C CA . LYS B 1 153 ? 2.426 30.828 1.469 1 97.25 153 LYS B CA 1
ATOM 3449 C C . LYS B 1 153 ? 2.703 30.281 2.869 1 97.25 153 LYS B C 1
ATOM 3451 O O . LYS B 1 153 ? 1.859 29.609 3.459 1 97.25 153 LYS B O 1
ATOM 3456 N N . VAL B 1 154 ? 3.848 30.562 3.379 1 98.25 154 VAL B N 1
ATOM 3457 C CA . VAL B 1 154 ? 4.246 30.141 4.719 1 98.25 154 VAL B CA 1
ATOM 3458 C C . VAL B 1 154 ? 3.5 30.969 5.762 1 98.25 154 VAL B C 1
ATOM 3460 O O . VAL B 1 154 ? 3.01 30.438 6.758 1 98.25 154 VAL B O 1
ATOM 3463 N N . GLN B 1 155 ? 3.428 32.25 5.496 1 98.38 155 GLN B N 1
ATOM 3464 C CA . GLN B 1 155 ? 2.711 33.125 6.395 1 98.38 155 GLN B CA 1
ATOM 3465 C C . GLN B 1 155 ? 1.256 32.688 6.559 1 98.38 155 GLN B C 1
ATOM 3467 O O . GLN B 1 155 ? 0.693 32.781 7.652 1 98.38 155 GLN B O 1
ATOM 3472 N N . LYS B 1 156 ? 0.669 32.281 5.492 1 98.12 156 LYS B N 1
ATOM 3473 C CA . LYS B 1 156 ? -0.718 31.812 5.551 1 98.12 156 LYS B CA 1
ATOM 3474 C C . LYS B 1 156 ? -0.883 30.672 6.555 1 98.12 156 LYS B C 1
ATOM 3476 O O . LYS B 1 156 ? -1.815 30.688 7.359 1 98.12 156 LYS B O 1
ATOM 3481 N N . GLU B 1 157 ? 0.055 29.688 6.473 1 98.31 157 GLU B N 1
ATOM 3482 C CA . GLU B 1 157 ? -0.001 28.578 7.41 1 98.31 157 GLU B CA 1
ATOM 3483 C C . GLU B 1 157 ? 0.239 29.047 8.844 1 98.31 157 GLU B C 1
ATOM 3485 O O . GLU B 1 157 ? -0.371 28.531 9.781 1 98.31 157 GLU B O 1
ATOM 3490 N N . ALA B 1 158 ? 1.136 29.969 8.969 1 98.62 158 ALA B N 1
ATOM 3491 C CA . ALA B 1 158 ? 1.411 30.516 10.289 1 98.62 158 ALA B CA 1
ATOM 3492 C C . ALA B 1 158 ? 0.183 31.234 10.852 1 98.62 158 ALA B C 1
ATOM 3494 O O . ALA B 1 158 ? -0.128 31.094 12.039 1 98.62 158 ALA B O 1
ATOM 3495 N N . VAL B 1 159 ? -0.503 31.938 10 1 98.75 159 VAL B N 1
ATOM 3496 C CA . VAL B 1 159 ? -1.725 32.625 10.422 1 98.75 159 VAL B CA 1
ATOM 3497 C C . VAL B 1 159 ? -2.758 31.578 10.875 1 98.75 159 VAL B C 1
ATOM 3499 O O . VAL B 1 159 ? -3.424 31.766 11.891 1 98.75 159 VAL B O 1
ATOM 3502 N N . TRP B 1 160 ? -2.826 30.484 10.133 1 98.5 160 TRP B N 1
ATOM 3503 C CA . TRP B 1 160 ? -3.752 29.422 10.5 1 98.5 160 TRP B CA 1
ATOM 3504 C C . TRP B 1 160 ? -3.391 28.828 11.859 1 98.5 160 TRP B C 1
ATOM 3506 O O . TRP B 1 160 ? -4.273 28.484 12.641 1 98.5 160 TRP B O 1
ATOM 3516 N N . THR B 1 161 ? -2.158 28.688 12.094 1 98.81 161 THR B N 1
ATOM 3517 C CA . THR B 1 161 ? -1.689 28.188 13.383 1 98.81 161 THR B CA 1
ATOM 3518 C C . THR B 1 161 ? -2.158 29.109 14.516 1 98.81 161 THR B C 1
ATOM 3520 O O . THR B 1 161 ? -2.689 28.625 15.523 1 98.81 161 THR B O 1
ATOM 3523 N N . VAL B 1 162 ? -2.012 30.391 14.328 1 98.75 162 VAL B N 1
ATOM 3524 C CA . VAL B 1 162 ? -2.398 31.375 15.344 1 98.75 162 VAL B CA 1
ATOM 3525 C C . VAL B 1 162 ? -3.916 31.359 15.508 1 98.75 162 VAL B C 1
ATOM 3527 O O . VAL B 1 162 ? -4.426 31.453 16.625 1 98.75 162 VAL B O 1
ATOM 3530 N N . ALA B 1 163 ? -4.566 31.25 14.391 1 98.56 163 ALA B N 1
ATOM 3531 C CA . ALA B 1 163 ? -6.027 31.203 14.453 1 98.56 163 ALA B CA 1
ATOM 3532 C C . ALA B 1 163 ? -6.5 30.031 15.297 1 98.56 163 ALA B C 1
ATOM 3534 O O . ALA B 1 163 ? -7.324 30.188 16.203 1 98.56 163 ALA B O 1
ATOM 3535 N N . ASN B 1 164 ? -5.977 28.875 14.984 1 98.31 164 ASN B N 1
ATOM 3536 C CA . ASN B 1 164 ? -6.332 27.688 15.75 1 98.31 164 ASN B CA 1
ATOM 3537 C C . ASN B 1 164 ? -5.918 27.812 17.219 1 98.31 164 ASN B C 1
ATOM 3539 O O . ASN B 1 164 ? -6.656 27.406 18.109 1 98.31 164 ASN B O 1
ATOM 3543 N N . PHE B 1 165 ? -4.77 28.406 17.469 1 98.31 165 PHE B N 1
ATOM 3544 C CA . PHE B 1 165 ? -4.266 28.672 18.812 1 98.31 165 PHE B CA 1
ATOM 3545 C C . PHE B 1 165 ? -5.242 29.547 19.594 1 98.31 165 PHE B C 1
ATOM 3547 O O . PHE B 1 165 ? -5.59 29.219 20.734 1 98.31 165 PHE B O 1
ATOM 3554 N N . THR B 1 166 ? -5.73 30.594 18.984 1 97.44 166 THR B N 1
ATOM 3555 C CA . THR B 1 166 ? -6.574 31.578 19.656 1 97.44 166 THR B CA 1
ATOM 3556 C C . THR B 1 166 ? -7.957 31 19.938 1 97.44 166 THR B C 1
ATOM 3558 O O . THR B 1 166 ? -8.578 31.312 20.953 1 97.44 166 THR B O 1
ATOM 3561 N N . THR B 1 167 ? -8.406 30.141 19.094 1 95.44 167 THR B N 1
ATOM 3562 C CA . THR B 1 167 ? -9.727 29.547 19.234 1 95.44 167 THR B CA 1
ATOM 3563 C C . THR B 1 167 ? -9.695 28.391 20.25 1 95.44 167 THR B C 1
ATOM 3565 O O . THR B 1 167 ? -10.648 28.203 21.016 1 95.44 167 THR B O 1
ATOM 3568 N N . GLY B 1 168 ? -8.656 27.688 20.297 1 95.88 168 GLY B N 1
ATOM 3569 C CA . GLY B 1 168 ? -8.594 26.484 21.109 1 95.88 168 GLY B CA 1
ATOM 3570 C C . GLY B 1 168 ? -7.836 26.672 22.406 1 95.88 168 GLY B C 1
ATOM 3571 O O . GLY B 1 168 ? -7.934 25.844 23.312 1 95.88 168 GLY B O 1
ATOM 3572 N N . GLY B 1 169 ? -7.121 27.766 22.578 1 96.75 169 GLY B N 1
ATOM 3573 C CA . GLY B 1 169 ? -6.25 27.969 23.719 1 96.75 169 GLY B CA 1
ATOM 3574 C C . GLY B 1 169 ? -6.973 28.531 24.938 1 96.75 169 GLY B C 1
ATOM 3575 O O . GLY B 1 169 ? -8.07 29.078 24.812 1 96.75 169 GLY B O 1
ATOM 3576 N N . THR B 1 170 ? -6.395 28.328 26.078 1 96.44 170 THR B N 1
ATOM 3577 C CA . THR B 1 170 ? -6.867 28.938 27.312 1 96.44 170 THR B CA 1
ATOM 3578 C C . THR B 1 170 ? -6.41 30.391 27.391 1 96.44 170 THR B C 1
ATOM 3580 O O . THR B 1 170 ? -5.547 30.828 26.625 1 96.44 170 THR B O 1
ATOM 3583 N N . ILE B 1 171 ? -6.988 31.094 28.328 1 94.69 171 ILE B N 1
ATOM 3584 C CA . ILE B 1 171 ? -6.641 32.5 28.516 1 94.69 171 ILE B CA 1
ATOM 3585 C C . ILE B 1 171 ? -5.156 32.594 28.859 1 94.69 171 ILE B C 1
ATOM 3587 O O . ILE B 1 171 ? -4.461 33.5 28.344 1 94.69 171 ILE B O 1
ATOM 3591 N N . ASP B 1 172 ? -4.691 31.734 29.734 1 95.25 172 ASP B N 1
ATOM 3592 C CA . ASP B 1 172 ? -3.283 31.734 30.125 1 95.25 172 ASP B CA 1
ATOM 3593 C C . ASP B 1 172 ? -2.385 31.516 28.906 1 95.25 172 ASP B C 1
ATOM 3595 O O . ASP B 1 172 ? -1.346 32.156 28.766 1 95.25 172 ASP B O 1
ATOM 3599 N N . GLN B 1 173 ? -2.77 30.641 28.047 1 97.25 173 GLN B N 1
ATOM 3600 C CA . GLN B 1 173 ? -1.996 30.328 26.844 1 97.25 173 GLN B CA 1
ATOM 3601 C C . GLN B 1 173 ? -2.023 31.5 25.859 1 97.25 173 GLN B C 1
ATOM 3603 O O . GLN B 1 173 ? -1.011 31.812 25.234 1 97.25 173 GLN B O 1
ATOM 3608 N N . LEU B 1 174 ? -3.191 32.156 25.766 1 96.5 174 LEU B N 1
ATOM 3609 C CA . LEU B 1 174 ? -3.314 33.344 24.922 1 96.5 174 LEU B CA 1
ATOM 3610 C C . LEU B 1 174 ? -2.398 34.469 25.391 1 96.5 174 LEU B C 1
ATOM 3612 O O . LEU B 1 174 ? -1.856 35.219 24.578 1 96.5 174 LEU B O 1
ATOM 3616 N N . ILE B 1 175 ? -2.258 34.531 26.672 1 94.56 175 ILE B N 1
ATOM 3617 C CA . ILE B 1 175 ? -1.354 35.531 27.25 1 94.56 175 ILE B CA 1
ATOM 3618 C C . ILE B 1 175 ? 0.065 35.312 26.734 1 94.56 175 ILE B C 1
ATOM 3620 O O . ILE B 1 175 ? 0.752 36.25 26.328 1 94.56 175 ILE B O 1
ATOM 3624 N N . HIS B 1 176 ? 0.505 34.031 26.734 1 96.06 176 HIS B N 1
ATOM 3625 C CA . HIS B 1 176 ? 1.823 33.688 26.203 1 96.06 176 HIS B CA 1
ATOM 3626 C C . HIS B 1 176 ? 1.949 34.062 24.734 1 96.06 176 HIS B C 1
ATOM 3628 O O . HIS B 1 176 ? 2.998 34.562 24.297 1 96.06 176 HIS B O 1
ATOM 3634 N N . LEU B 1 177 ? 0.902 33.844 24.016 1 97.5 177 LEU B N 1
ATOM 3635 C CA . LEU B 1 177 ? 0.896 34.156 22.594 1 97.5 177 LEU B CA 1
ATOM 3636 C C . LEU B 1 177 ? 1.081 35.656 22.375 1 97.5 177 LEU B C 1
ATOM 3638 O O . LEU B 1 177 ? 1.913 36.094 21.578 1 97.5 177 LEU B O 1
ATOM 3642 N N . VAL B 1 178 ? 0.368 36.469 23.141 1 95.38 178 VAL B N 1
ATOM 3643 C CA . VAL B 1 178 ? 0.424 37.906 23.031 1 95.38 178 VAL B CA 1
ATOM 3644 C C . VAL B 1 178 ? 1.807 38.406 23.438 1 95.38 178 VAL B C 1
ATOM 3646 O O . VAL B 1 178 ? 2.391 39.281 22.781 1 95.38 178 VAL B O 1
ATOM 3649 N N . HIS B 1 179 ? 2.312 37.812 24.438 1 94.88 179 HIS B N 1
ATOM 3650 C CA . HIS B 1 179 ? 3.617 38.219 24.953 1 94.88 179 HIS B CA 1
ATOM 3651 C C . HIS B 1 179 ? 4.727 37.875 23.969 1 94.88 179 HIS B C 1
ATOM 3653 O O . HIS B 1 179 ? 5.797 38.5 23.984 1 94.88 179 HIS B O 1
ATOM 3659 N N . SER B 1 180 ? 4.477 36.938 23.125 1 96.56 180 SER B N 1
ATOM 3660 C CA . SER B 1 180 ? 5.488 36.531 22.156 1 96.56 180 SER B CA 1
ATOM 3661 C C . SER B 1 180 ? 5.633 37.562 21.031 1 96.56 180 SER B C 1
ATOM 3663 O O . SER B 1 180 ? 6.59 37.5 20.266 1 96.56 180 SER B O 1
ATOM 3665 N N . GLY B 1 181 ? 4.695 38.5 20.891 1 96.19 181 GLY B N 1
ATOM 3666 C CA . GLY B 1 181 ? 4.789 39.562 19.906 1 96.19 181 GLY B CA 1
ATOM 3667 C C . GLY B 1 181 ? 4.105 39.219 18.594 1 96.19 181 GLY B C 1
ATOM 3668 O O . GLY B 1 181 ? 4.535 39.688 17.531 1 96.19 181 GLY B O 1
ATOM 3669 N N . VAL B 1 182 ? 3.01 38.469 18.656 1 97.44 182 VAL B N 1
ATOM 3670 C CA . VAL B 1 182 ? 2.346 37.969 17.453 1 97.44 182 VAL B CA 1
ATOM 3671 C C . VAL B 1 182 ? 1.553 39.125 16.812 1 97.44 182 VAL B C 1
ATOM 3673 O O . VAL B 1 182 ? 1.287 39.094 15.602 1 97.44 182 VAL B O 1
ATOM 3676 N N . GLN B 1 183 ? 1.252 40.156 17.578 1 95.69 183 GLN B N 1
ATOM 3677 C CA . GLN B 1 183 ? 0.323 41.188 17.141 1 95.69 183 GLN B CA 1
ATOM 3678 C C . GLN B 1 183 ? 0.902 42 15.984 1 95.69 183 GLN B C 1
ATOM 3680 O O . GLN B 1 183 ? 0.204 42.281 15.008 1 95.69 183 GLN B O 1
ATOM 3685 N N . GLU B 1 184 ? 2.156 42.375 16.078 1 97 184 GLU B N 1
ATOM 3686 C CA . GLU B 1 184 ? 2.754 43.25 15.078 1 97 184 GLU B CA 1
ATOM 3687 C C . GLU B 1 184 ? 2.775 42.594 13.703 1 97 184 GLU B C 1
ATOM 3689 O O . GLU B 1 184 ? 2.287 43.156 12.727 1 97 184 GLU B O 1
ATOM 3694 N N . PRO B 1 185 ? 3.346 41.406 13.648 1 98.31 185 PRO B N 1
ATOM 3695 C CA . PRO B 1 185 ? 3.332 40.781 12.32 1 98.31 185 PRO B CA 1
ATOM 3696 C C . PRO B 1 185 ? 1.918 40.531 11.797 1 98.31 185 PRO B C 1
ATOM 3698 O O . PRO B 1 185 ? 1.679 40.625 10.594 1 98.31 185 PRO B O 1
ATOM 3701 N N . LEU B 1 186 ? 0.949 40.219 12.609 1 98.44 186 LEU B N 1
ATOM 3702 C CA . LEU B 1 186 ? -0.433 40.031 12.18 1 98.44 186 LEU B CA 1
ATOM 3703 C C . LEU B 1 186 ? -0.997 41.344 11.594 1 98.44 186 LEU B C 1
ATOM 3705 O O . LEU B 1 186 ? -1.602 41.312 10.523 1 98.44 186 LEU B O 1
ATOM 3709 N N . VAL B 1 187 ? -0.774 42.406 12.305 1 97.75 187 VAL B N 1
ATOM 3710 C CA . VAL B 1 187 ? -1.257 43.719 11.867 1 97.75 187 VAL B CA 1
ATOM 3711 C C . VAL B 1 187 ? -0.615 44.062 10.531 1 97.75 187 VAL B C 1
ATOM 3713 O O . VAL B 1 187 ? -1.279 44.625 9.641 1 97.75 187 VAL B O 1
ATOM 3716 N N . ASN B 1 188 ? 0.636 43.812 10.406 1 97.75 188 ASN B N 1
ATOM 3717 C CA . ASN B 1 188 ? 1.347 44.094 9.172 1 97.75 188 ASN B CA 1
ATOM 3718 C C . ASN B 1 188 ? 0.783 43.312 7.992 1 97.75 188 ASN B C 1
ATOM 3720 O O . ASN B 1 188 ? 0.847 43.781 6.848 1 97.75 188 ASN B O 1
ATOM 3724 N N . LEU B 1 189 ? 0.164 42.188 8.227 1 98.06 189 LEU B N 1
ATOM 3725 C CA . LEU B 1 189 ? -0.363 41.312 7.18 1 98.06 189 LEU B CA 1
ATOM 3726 C C . LEU B 1 189 ? -1.773 41.719 6.781 1 98.06 189 LEU B C 1
ATOM 3728 O O . LEU B 1 189 ? -2.352 41.188 5.848 1 98.06 189 LEU B O 1
ATOM 3732 N N . LEU B 1 190 ? -2.314 42.75 7.422 1 97.69 190 LEU B N 1
ATOM 3733 C CA . LEU B 1 190 ? -3.664 43.188 7.117 1 97.69 190 LEU B CA 1
ATOM 3734 C C . LEU B 1 190 ? -3.703 43.906 5.762 1 97.69 190 LEU B C 1
ATOM 3736 O O . LEU B 1 190 ? -4.781 44.125 5.207 1 97.69 190 LEU B O 1
ATOM 3740 N N . THR B 1 191 ? -2.576 44.188 5.18 1 95 191 THR B N 1
ATOM 3741 C CA . THR B 1 191 ? -2.523 44.938 3.926 1 95 191 THR B CA 1
ATOM 3742 C C . THR B 1 191 ? -2.381 44 2.738 1 95 191 THR B C 1
ATOM 3744 O O . THR B 1 191 ? -2.291 44.438 1.592 1 95 191 THR B O 1
ATOM 3747 N N . ILE B 1 192 ? -2.332 42.688 3.027 1 95.06 192 ILE B N 1
ATOM 3748 C CA . ILE B 1 192 ? -2.146 41.75 1.933 1 95.06 192 ILE B CA 1
ATOM 3749 C C . ILE B 1 192 ? -3.436 41.625 1.122 1 95.06 192 ILE B C 1
ATOM 3751 O O . ILE B 1 192 ? -4.496 42.062 1.572 1 95.06 192 ILE B O 1
ATOM 3755 N N . GLN B 1 193 ? -3.348 41.062 -0.039 1 94.31 193 GLN B N 1
ATOM 3756 C CA . GLN B 1 193 ? -4.473 41.031 -0.967 1 94.31 193 GLN B CA 1
ATOM 3757 C C . GLN B 1 193 ? -5.398 39.844 -0.663 1 94.31 193 GLN B C 1
ATOM 3759 O O . GLN B 1 193 ? -6.586 39.875 -0.997 1 94.31 193 GLN B O 1
ATOM 3764 N N . ASP B 1 194 ? -5.023 38.844 -0.038 1 96.94 194 ASP B N 1
ATOM 3765 C CA . ASP B 1 194 ? -5.816 37.656 0.264 1 96.94 194 ASP B CA 1
ATOM 3766 C C . ASP B 1 194 ? -6.883 37.969 1.316 1 96.94 194 ASP B C 1
ATOM 3768 O O . ASP B 1 194 ? -6.602 37.938 2.518 1 96.94 194 ASP B O 1
ATOM 3772 N N . THR B 1 195 ? -8.086 38.062 0.89 1 97.38 195 THR B N 1
ATOM 3773 C CA . THR B 1 195 ? -9.156 38.562 1.757 1 97.38 195 THR B CA 1
ATOM 3774 C C . THR B 1 195 ? -9.492 37.531 2.828 1 97.38 195 THR B C 1
ATOM 3776 O O . THR B 1 195 ? -9.891 37.875 3.939 1 97.38 195 THR B O 1
ATOM 3779 N N . LYS B 1 196 ? -9.367 36.25 2.422 1 97.44 196 LYS B N 1
ATOM 3780 C CA . LYS B 1 196 ? -9.641 35.219 3.404 1 97.44 196 LYS B CA 1
ATOM 3781 C C . LYS B 1 196 ? -8.688 35.312 4.594 1 97.44 196 LYS B C 1
ATOM 3783 O O . LYS B 1 196 ? -9.117 35.219 5.746 1 97.44 196 LYS B O 1
ATOM 3788 N N . ILE B 1 197 ? -7.469 35.469 4.285 1 98 197 ILE B N 1
ATOM 3789 C CA . ILE B 1 197 ? -6.453 35.562 5.328 1 98 197 ILE B CA 1
ATOM 3790 C C . ILE B 1 197 ? -6.66 36.844 6.148 1 98 197 ILE B C 1
ATOM 3792 O O . ILE B 1 197 ? -6.492 36.844 7.371 1 98 197 ILE B O 1
ATOM 3796 N N . VAL B 1 198 ? -7.031 37.906 5.52 1 98.31 198 VAL B N 1
ATOM 3797 C CA . VAL B 1 198 ? -7.285 39.156 6.207 1 98.31 198 VAL B CA 1
ATOM 3798 C C . VAL B 1 198 ? -8.422 39 7.211 1 98.31 198 VAL B C 1
ATOM 3800 O O . VAL B 1 198 ? -8.32 39.438 8.359 1 98.31 198 VAL B O 1
ATOM 3803 N N . ILE B 1 199 ? -9.422 38.344 6.777 1 98.19 199 ILE B N 1
ATOM 3804 C CA . ILE B 1 199 ? -10.578 38.094 7.645 1 98.19 199 ILE B CA 1
ATOM 3805 C C . ILE B 1 199 ? -10.156 37.281 8.852 1 98.19 199 ILE B C 1
ATOM 3807 O O . ILE B 1 199 ? -10.539 37.562 9.984 1 98.19 199 ILE B O 1
ATOM 3811 N N . ILE B 1 200 ? -9.367 36.25 8.586 1 98.44 200 ILE B N 1
ATOM 3812 C CA . ILE B 1 200 ? -8.891 35.406 9.664 1 98.44 200 ILE B CA 1
ATOM 3813 C C . ILE B 1 200 ? -8.07 36.219 10.656 1 98.44 200 ILE B C 1
ATOM 3815 O O . ILE B 1 200 ? -8.219 36.062 11.875 1 98.44 200 ILE B O 1
ATOM 3819 N N . ILE B 1 201 ? -7.234 37.062 10.18 1 98.56 201 ILE B N 1
ATOM 3820 C CA . ILE B 1 201 ? -6.395 37.906 11.039 1 98.56 201 ILE B CA 1
ATOM 3821 C C . ILE B 1 201 ? -7.27 38.844 11.867 1 98.56 201 ILE B C 1
ATOM 3823 O O . ILE B 1 201 ? -7.043 39 13.07 1 98.56 201 ILE B O 1
ATOM 3827 N N . LEU B 1 202 ? -8.242 39.406 11.242 1 98.25 202 LEU B N 1
ATOM 3828 C CA . LEU B 1 202 ? -9.164 40.25 11.969 1 98.25 202 LEU B CA 1
ATOM 3829 C C . LEU B 1 202 ? -9.867 39.5 13.078 1 98.25 202 LEU B C 1
ATOM 3831 O O . LEU B 1 202 ? -10.008 40 14.195 1 98.25 202 LEU B O 1
ATOM 3835 N N . ASP B 1 203 ? -10.227 38.344 12.805 1 97.31 203 ASP B N 1
ATOM 3836 C CA . ASP B 1 203 ? -10.859 37.531 13.812 1 97.31 203 ASP B CA 1
ATOM 3837 C C . ASP B 1 203 ? -9.906 37.219 14.961 1 97.31 203 ASP B C 1
ATOM 3839 O O . ASP B 1 203 ? -10.305 37.219 16.125 1 97.31 203 ASP B O 1
ATOM 3843 N N . ILE B 1 204 ? -8.727 36.875 14.625 1 98.06 204 ILE B N 1
ATOM 3844 C CA . ILE B 1 204 ? -7.707 36.625 15.641 1 98.06 204 ILE B CA 1
ATOM 3845 C C . ILE B 1 204 ? -7.594 37.844 16.562 1 98.06 204 ILE B C 1
ATOM 3847 O O . ILE B 1 204 ? -7.613 37.688 17.781 1 98.06 204 ILE B O 1
ATOM 3851 N N . ILE B 1 205 ? -7.48 39 15.977 1 96.5 205 ILE B N 1
ATOM 3852 C CA . ILE B 1 205 ? -7.344 40.25 16.75 1 96.5 205 ILE B CA 1
ATOM 3853 C C . ILE B 1 205 ? -8.57 40.438 17.641 1 96.5 205 ILE B C 1
ATOM 3855 O O . ILE B 1 205 ? -8.438 40.781 18.812 1 96.5 205 ILE B O 1
ATOM 3859 N N . SER B 1 206 ? -9.719 40.188 17.078 1 95 206 SER B N 1
ATOM 3860 C CA . SER B 1 206 ? -10.953 40.312 17.844 1 95 206 SER B CA 1
ATOM 3861 C C . SER B 1 206 ? -10.938 39.375 19.047 1 95 206 SER B C 1
ATOM 3863 O O . SER B 1 206 ? -11.312 39.781 20.156 1 95 206 SER B O 1
ATOM 3865 N N . PHE B 1 207 ? -10.477 38.188 18.875 1 94.19 207 PHE B N 1
ATOM 3866 C CA . PHE B 1 207 ? -10.43 37.188 19.938 1 94.19 207 PHE B CA 1
ATOM 3867 C C . PHE B 1 207 ? -9.438 37.594 21.016 1 94.19 207 PHE B C 1
ATOM 3869 O O . PHE B 1 207 ? -9.711 37.438 22.203 1 94.19 207 PHE B O 1
ATOM 3876 N N . ILE B 1 208 ? -8.344 38.094 20.578 1 95.12 208 ILE B N 1
ATOM 3877 C CA . ILE B 1 208 ? -7.312 38.531 21.531 1 95.12 208 ILE B CA 1
ATOM 3878 C C . ILE B 1 208 ? -7.828 39.688 22.344 1 95.12 208 ILE B C 1
ATOM 3880 O O . ILE B 1 208 ? -7.609 39.75 23.562 1 95.12 208 ILE B O 1
ATOM 3884 N N . LEU B 1 209 ? -8.547 40.625 21.703 1 93.5 209 LEU B N 1
ATOM 3885 C CA . LEU B 1 209 ? -9.117 41.75 22.406 1 93.5 209 LEU B CA 1
ATOM 3886 C C . LEU B 1 209 ? -10.188 41.312 23.391 1 93.5 209 LEU B C 1
ATOM 3888 O O . LEU B 1 209 ? -10.25 41.844 24.516 1 93.5 209 LEU B O 1
ATOM 3892 N N . GLN B 1 210 ? -10.93 40.406 23.031 1 92.69 210 GLN B N 1
ATOM 3893 C CA . GLN B 1 210 ? -11.945 39.875 23.938 1 92.69 210 GLN B CA 1
ATOM 3894 C C . GLN B 1 210 ? -11.305 39.219 25.156 1 92.69 210 GLN B C 1
ATOM 3896 O O . GLN B 1 210 ? -11.781 39.375 26.281 1 92.69 210 GLN B O 1
ATOM 3901 N N . ALA B 1 211 ? -10.305 38.438 24.922 1 91.5 211 ALA B N 1
ATOM 3902 C CA . ALA B 1 211 ? -9.594 37.812 26.016 1 91.5 211 ALA B CA 1
ATOM 3903 C C . ALA B 1 211 ? -8.984 38.844 26.953 1 91.5 211 ALA B C 1
ATOM 3905 O O . ALA B 1 211 ? -9 38.656 28.188 1 91.5 211 ALA B O 1
ATOM 3906 N N . ALA B 1 212 ? -8.414 39.875 26.406 1 91.88 212 ALA B N 1
ATOM 3907 C CA . ALA B 1 212 ? -7.816 40.938 27.203 1 91.88 212 ALA B CA 1
ATOM 3908 C C . ALA B 1 212 ? -8.867 41.625 28.062 1 91.88 212 ALA B C 1
ATOM 3910 O O . ALA B 1 212 ? -8.586 42.062 29.188 1 91.88 212 ALA B O 1
ATOM 3911 N N . GLU B 1 213 ? -10.078 41.781 27.516 1 90.38 213 GLU B N 1
ATOM 3912 C CA . GLU B 1 213 ? -11.18 42.375 28.25 1 90.38 213 GLU B CA 1
ATOM 3913 C C . GLU B 1 213 ? -11.508 41.562 29.516 1 90.38 213 GLU B C 1
ATOM 3915 O O . GLU B 1 213 ? -11.727 42.125 30.578 1 90.38 213 GLU B O 1
ATOM 3920 N N . LYS B 1 214 ? -11.453 40.344 29.375 1 90.38 214 LYS B N 1
ATOM 3921 C CA . LYS B 1 214 ? -11.742 39.438 30.5 1 90.38 214 LYS B CA 1
ATOM 3922 C C . LYS B 1 214 ? -10.656 39.531 31.578 1 90.38 214 LYS B C 1
ATOM 3924 O O . LYS B 1 214 ? -10.922 39.312 32.75 1 90.38 214 LYS B O 1
ATOM 3929 N N . LEU B 1 215 ? -9.508 39.938 31.188 1 90.81 215 LEU B N 1
ATOM 3930 C CA . LEU B 1 215 ? -8.375 40.031 32.125 1 90.81 215 LEU B CA 1
ATOM 3931 C C . LEU B 1 215 ? -8.164 41.469 32.562 1 90.81 215 LEU B C 1
ATOM 3933 O O . LEU B 1 215 ? -7.18 41.75 33.25 1 90.81 215 LEU B O 1
ATOM 3937 N N . SER B 1 216 ? -9.031 42.375 32.219 1 88.75 216 SER B N 1
ATOM 3938 C CA . SER B 1 216 ? -8.945 43.812 32.531 1 88.75 216 SER B CA 1
ATOM 3939 C C . SER B 1 216 ? -7.652 44.406 31.969 1 88.75 216 SER B C 1
ATOM 3941 O O . SER B 1 216 ? -7.012 45.219 32.625 1 88.75 216 SER B O 1
ATOM 3943 N N . GLU B 1 217 ? -7.23 43.875 30.859 1 88.88 217 GLU B N 1
ATOM 3944 C CA . GLU B 1 217 ? -6.02 44.344 30.203 1 88.88 217 GLU B CA 1
ATOM 3945 C C . GLU B 1 217 ? -6.328 44.906 28.828 1 88.88 217 GLU B C 1
ATOM 3947 O O . GLU B 1 217 ? -5.438 45 27.969 1 88.88 217 GLU B O 1
ATOM 3952 N N . LYS B 1 218 ? -7.547 45.188 28.609 1 87.5 218 LYS B N 1
ATOM 3953 C CA . LYS B 1 218 ? -7.996 45.656 27.312 1 87.5 218 LYS B CA 1
ATOM 3954 C C . LYS B 1 218 ? -7.297 46.938 26.922 1 87.5 218 LYS B C 1
ATOM 3956 O O . LYS B 1 218 ? -6.867 47.125 25.781 1 87.5 218 LYS B O 1
ATOM 3961 N N . GLU B 1 219 ? -7.195 47.812 27.906 1 87.1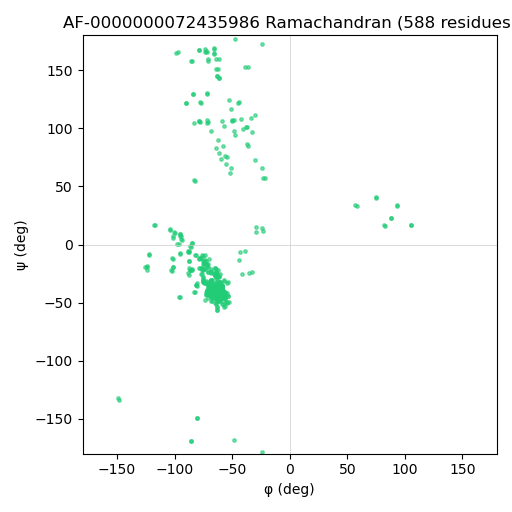9 219 GLU B N 1
ATOM 3962 C CA . GLU B 1 219 ? -6.602 49.094 27.641 1 87.19 219 GLU B CA 1
ATOM 3963 C C . GLU B 1 219 ? -5.148 48.969 27.203 1 87.19 219 GLU B C 1
ATOM 3965 O O . GLU B 1 219 ? -4.703 49.656 26.281 1 87.19 219 GLU B O 1
ATOM 3970 N N . ASN B 1 220 ? -4.438 48.156 27.859 1 90.19 220 ASN B N 1
ATOM 3971 C CA . ASN B 1 220 ? -3.039 47.938 27.516 1 90.19 220 ASN B CA 1
ATOM 3972 C C . ASN B 1 220 ? -2.898 47.344 26.109 1 90.19 220 ASN B C 1
ATOM 3974 O O . ASN B 1 220 ? -2.014 47.75 25.344 1 90.19 220 ASN B O 1
ATOM 3978 N N . LEU B 1 221 ? -3.752 46.438 25.828 1 91.06 221 LEU B N 1
ATOM 3979 C CA . LEU B 1 221 ? -3.711 45.844 24.484 1 91.06 221 LEU B CA 1
ATOM 3980 C C . LEU B 1 221 ? -4.098 46.844 23.422 1 91.06 221 LEU B C 1
ATOM 3982 O O . LEU B 1 221 ? -3.531 46.844 22.328 1 91.06 221 LEU B O 1
ATOM 3986 N N . TYR B 1 222 ? -5.066 47.625 23.797 1 88.75 222 TYR B N 1
ATOM 3987 C CA . TYR B 1 222 ? -5.48 48.688 22.906 1 88.75 222 TYR B CA 1
ATOM 3988 C C . TYR B 1 222 ? -4.305 49.594 22.547 1 88.75 222 TYR B C 1
ATOM 3990 O O . TYR B 1 222 ? -4.078 49.906 21.375 1 88.75 222 TYR B O 1
ATOM 3998 N N . LEU B 1 223 ? -3.625 50 23.516 1 90.5 223 LEU B N 1
ATOM 3999 C CA . LEU B 1 223 ? -2.482 50.875 23.328 1 90.5 223 LEU B CA 1
ATOM 4000 C C . LEU B 1 223 ? -1.418 50.219 22.453 1 90.5 223 LEU B C 1
ATOM 4002 O O . LEU B 1 223 ? -0.821 50.875 21.594 1 90.5 223 LEU B O 1
ATOM 4006 N N . LEU B 1 224 ? -1.218 49.031 22.656 1 91.75 224 LEU B N 1
ATOM 4007 C CA . LEU B 1 224 ? -0.229 48.281 21.891 1 91.75 224 LEU B CA 1
ATOM 4008 C C . LEU B 1 224 ? -0.618 48.219 20.422 1 91.75 224 LEU B C 1
ATOM 4010 O O . LEU B 1 224 ? 0.215 48.469 19.547 1 91.75 224 LEU B O 1
ATOM 4014 N N . ILE B 1 225 ? -1.843 47.906 20.141 1 94.12 225 ILE B N 1
ATOM 4015 C CA . ILE B 1 225 ? -2.332 47.781 18.781 1 94.12 225 ILE B CA 1
ATOM 4016 C C . ILE B 1 225 ? -2.258 49.156 18.094 1 94.12 225 ILE B C 1
ATOM 4018 O O . ILE B 1 225 ? -1.912 49.25 16.906 1 94.12 225 ILE B O 1
ATOM 4022 N N . GLU B 1 226 ? -2.572 50.156 18.812 1 92.5 226 GLU B N 1
ATOM 4023 C CA . GLU B 1 226 ? -2.488 51.531 18.297 1 92.5 226 GLU B CA 1
ATOM 4024 C C . GLU B 1 226 ? -1.05 51.875 17.953 1 92.5 226 GLU B C 1
ATOM 4026 O O . GLU B 1 226 ? -0.79 52.438 16.875 1 92.5 226 GLU B O 1
ATOM 4031 N N . GLU B 1 227 ? -0.209 51.594 18.781 1 94.62 227 GLU B N 1
ATOM 4032 C CA . GLU B 1 227 ? 1.201 51.938 18.609 1 94.62 227 GLU B CA 1
ATOM 4033 C C . GLU B 1 227 ? 1.771 51.281 17.359 1 94.62 227 GLU B C 1
ATOM 4035 O O . GLU B 1 227 ? 2.625 51.875 16.688 1 94.62 227 GLU B O 1
ATOM 4040 N N . ILE B 1 228 ? 1.307 50.156 17.016 1 94.75 228 ILE B N 1
ATOM 4041 C CA . ILE B 1 228 ? 1.864 49.438 15.867 1 94.75 228 ILE B CA 1
ATOM 4042 C C . ILE B 1 228 ? 1.051 49.75 14.617 1 94.75 228 ILE B 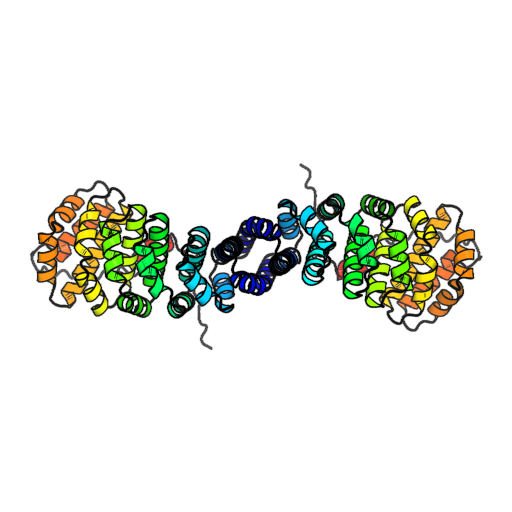C 1
ATOM 4044 O O . ILE B 1 228 ? 1.251 49.156 13.57 1 94.75 228 ILE B O 1
ATOM 4048 N N . GLY B 1 229 ? 0.124 50.688 14.742 1 95 229 GLY B N 1
ATOM 4049 C CA . GLY B 1 229 ? -0.656 51.156 13.609 1 95 229 GLY B CA 1
ATOM 4050 C C . GLY B 1 229 ? -1.834 50.25 13.281 1 95 229 GLY B C 1
ATOM 4051 O O . GLY B 1 229 ? -2.357 50.281 12.172 1 95 229 GLY B O 1
ATOM 4052 N N . GLY B 1 230 ? -2.15 49.438 14.234 1 96.69 230 GLY B N 1
ATOM 4053 C CA . GLY B 1 230 ? -3.197 48.469 13.984 1 96.69 230 GLY B CA 1
ATOM 4054 C C . GLY B 1 230 ? -4.574 49.094 13.844 1 96.69 230 GLY B C 1
ATOM 4055 O O . GLY B 1 230 ? -5.355 48.688 12.977 1 96.69 230 GLY B O 1
ATOM 4056 N N . ILE B 1 231 ? -4.895 50.062 14.617 1 95.12 231 ILE B N 1
ATOM 4057 C CA . ILE B 1 231 ? -6.215 50.688 14.594 1 95.12 231 ILE B CA 1
ATOM 4058 C C . ILE B 1 231 ? -6.445 51.375 13.242 1 95.12 231 ILE B C 1
ATOM 4060 O O . ILE B 1 231 ? -7.508 51.219 12.641 1 95.12 231 ILE B O 1
ATOM 4064 N N . ASP B 1 232 ? -5.473 52.094 12.773 1 96.06 232 ASP B N 1
ATOM 4065 C CA . ASP B 1 232 ? -5.582 52.781 11.492 1 96.06 232 ASP B CA 1
ATOM 4066 C C . ASP B 1 232 ? -5.836 51.781 10.359 1 96.06 232 ASP B C 1
ATOM 4068 O O . ASP B 1 232 ? -6.668 52.031 9.484 1 96.06 232 ASP B O 1
ATOM 4072 N N . LYS B 1 233 ? -5.105 50.719 10.438 1 97.25 233 LYS B N 1
ATOM 4073 C CA . LYS B 1 233 ? -5.242 49.719 9.391 1 97.25 233 LYS B CA 1
ATOM 4074 C C . LYS B 1 233 ? -6.621 49.062 9.43 1 97.25 233 LYS B C 1
ATOM 4076 O O . LYS B 1 233 ? -7.234 48.812 8.391 1 97.25 233 LYS B O 1
ATOM 4081 N N . ILE B 1 234 ? -7.07 48.719 10.617 1 97.5 234 ILE B N 1
ATOM 4082 C CA . ILE B 1 234 ? -8.383 48.125 10.766 1 97.5 234 ILE B CA 1
ATOM 4083 C C . ILE B 1 234 ? -9.469 49.094 10.32 1 97.5 234 ILE B C 1
ATOM 4085 O O . ILE B 1 234 ? -10.422 48.688 9.648 1 97.5 234 ILE B O 1
ATOM 4089 N N . GLU B 1 235 ? -9.305 50.344 10.633 1 96.06 235 GLU B N 1
ATOM 4090 C CA . GLU B 1 235 ? -10.25 51.375 10.211 1 96.06 235 GLU B CA 1
ATOM 4091 C C . GLU B 1 235 ? -10.297 51.5 8.695 1 96.06 235 GLU B C 1
ATOM 4093 O O . GLU B 1 235 ? -11.375 51.656 8.109 1 96.06 235 GLU B O 1
ATOM 4098 N N . ALA B 1 236 ? -9.18 51.469 8.148 1 96.69 236 ALA B N 1
ATOM 4099 C CA . ALA B 1 236 ? -9.109 51.562 6.695 1 96.69 236 ALA B CA 1
ATOM 4100 C C . ALA B 1 236 ? -9.844 50.375 6.039 1 96.69 236 ALA B C 1
ATOM 4102 O O . ALA B 1 236 ? -10.438 50.531 4.969 1 96.69 236 ALA B O 1
ATOM 4103 N N . LEU B 1 237 ? -9.836 49.25 6.668 1 97.62 237 LEU B N 1
ATOM 4104 C CA . LEU B 1 237 ? -10.422 48.031 6.105 1 97.62 237 LEU B CA 1
ATOM 4105 C C . LEU B 1 237 ? -11.945 48.094 6.129 1 97.62 237 LEU B C 1
ATOM 4107 O O . LEU B 1 237 ? -12.617 47.312 5.457 1 97.62 237 LEU B O 1
ATOM 4111 N N . GLN B 1 238 ? -12.508 49.031 6.859 1 96.31 238 GLN B N 1
ATOM 4112 C CA . GLN B 1 238 ? -13.961 49.219 6.871 1 96.31 238 GLN B CA 1
ATOM 4113 C C . GLN B 1 238 ? -14.469 49.625 5.492 1 96.31 238 GLN B C 1
ATOM 4115 O O . GLN B 1 238 ? -15.648 49.438 5.18 1 96.31 238 GLN B O 1
ATOM 4120 N N . LEU B 1 239 ? -13.578 50.219 4.742 1 95.56 239 LEU B N 1
ATOM 4121 C CA . LEU B 1 239 ? -13.93 50.688 3.406 1 95.56 239 LEU B CA 1
ATOM 4122 C C . LEU B 1 239 ? -13.461 49.688 2.346 1 95.56 239 LEU B C 1
ATOM 4124 O O . LEU B 1 239 ? -13.422 50.031 1.158 1 95.56 239 LEU B O 1
ATOM 4128 N N . HIS B 1 240 ? -13.055 48.594 2.688 1 95.56 240 HIS B N 1
ATOM 4129 C CA . HIS B 1 240 ? -12.539 47.594 1.756 1 95.56 240 HIS B CA 1
ATOM 4130 C C . HIS B 1 240 ? -13.609 47.156 0.757 1 95.56 240 HIS B C 1
ATOM 4132 O O . HIS B 1 240 ? -14.789 47.125 1.092 1 95.56 240 HIS B O 1
ATOM 4138 N N . GLU B 1 241 ? -13.188 46.781 -0.366 1 96.12 241 GLU B N 1
ATOM 4139 C CA . GLU B 1 241 ? -14.109 46.406 -1.428 1 96.12 241 GLU B CA 1
ATOM 4140 C C . GLU B 1 241 ? -14.828 45.094 -1.078 1 96.12 241 GLU B C 1
ATOM 4142 O O . GLU B 1 241 ? -15.984 44.906 -1.456 1 96.12 241 GLU B O 1
ATOM 4147 N N . ASN B 1 242 ? -14.188 44.25 -0.384 1 96.88 242 ASN B N 1
ATOM 4148 C CA . ASN B 1 242 ? -14.82 43 0.072 1 96.88 242 ASN B CA 1
ATOM 4149 C C . ASN B 1 242 ? -15.734 43.25 1.267 1 96.88 242 ASN B C 1
ATOM 4151 O O . ASN B 1 242 ? -15.281 43.688 2.328 1 96.88 242 ASN B O 1
ATOM 4155 N N . PRO B 1 243 ? -16.953 42.906 1.162 1 96.75 243 PRO B N 1
ATOM 4156 C CA . PRO B 1 243 ? -17.922 43.281 2.209 1 96.75 243 PRO B CA 1
ATOM 4157 C C . PRO B 1 243 ? -17.641 42.562 3.529 1 96.75 243 PRO B C 1
ATOM 4159 O O . PRO B 1 243 ? -17.875 43.125 4.602 1 96.75 243 PRO B O 1
ATOM 4162 N N . GLN B 1 244 ? -17.234 41.344 3.412 1 97.31 244 GLN B N 1
ATOM 4163 C CA . GLN B 1 244 ? -16.969 40.594 4.641 1 97.31 244 GLN B CA 1
ATOM 4164 C C . GLN B 1 244 ? -15.789 41.188 5.406 1 97.31 244 GLN B C 1
ATOM 4166 O O . GLN B 1 244 ? -15.805 41.25 6.637 1 97.31 244 GLN B O 1
ATOM 4171 N N . VAL B 1 245 ? -14.758 41.562 4.684 1 97.88 245 VAL B N 1
ATOM 4172 C CA . VAL B 1 245 ? -13.625 42.219 5.305 1 97.88 245 VAL B CA 1
ATOM 4173 C C . VAL B 1 245 ? -14.094 43.531 5.973 1 97.88 245 VAL B C 1
ATOM 4175 O O . VAL B 1 245 ? -13.773 43.781 7.133 1 97.88 245 VAL B O 1
ATOM 4178 N N . ALA B 1 246 ? -14.844 44.281 5.203 1 97.44 246 ALA B N 1
ATOM 4179 C CA . ALA B 1 246 ? -15.344 45.562 5.688 1 97.44 246 ALA B CA 1
ATOM 4180 C C . ALA B 1 246 ? -16.203 45.375 6.938 1 97.44 246 ALA B C 1
ATOM 4182 O O . ALA B 1 246 ? -16.047 46.094 7.918 1 97.44 246 ALA B O 1
ATOM 4183 N N . LEU B 1 247 ? -17.047 44.438 6.902 1 97.56 247 LEU B N 1
ATOM 4184 C CA . LEU B 1 247 ? -17.953 44.188 8.008 1 97.56 247 LEU B CA 1
ATOM 4185 C C . LEU B 1 247 ? -17.188 43.719 9.25 1 97.56 247 LEU B C 1
ATOM 4187 O O . LEU B 1 247 ? -17.484 44.156 10.367 1 97.56 247 LEU B O 1
ATOM 4191 N N . THR B 1 248 ? -16.266 42.812 9.109 1 97.5 248 THR B N 1
ATOM 4192 C CA . THR B 1 248 ? -15.484 42.312 10.242 1 97.5 248 THR B CA 1
ATOM 4193 C C . THR B 1 248 ? -14.703 43.469 10.883 1 97.5 248 THR B C 1
ATOM 4195 O O . THR B 1 248 ? -14.633 43.562 12.109 1 97.5 248 THR B O 1
ATOM 4198 N N . ALA B 1 249 ? -14.102 44.281 10.047 1 97.75 249 ALA B N 1
ATOM 4199 C CA . ALA B 1 249 ? -13.367 45.469 10.539 1 97.75 249 ALA B CA 1
ATOM 4200 C C . ALA B 1 249 ? -14.281 46.406 11.305 1 97.75 249 ALA B C 1
ATOM 4202 O O . ALA B 1 249 ? -13.93 46.875 12.383 1 97.75 249 ALA B O 1
ATOM 4203 N N . LEU B 1 250 ? -15.398 46.625 10.734 1 96.62 250 LEU B N 1
ATOM 4204 C CA . LEU B 1 250 ? -16.391 47.5 11.367 1 96.62 250 LEU B CA 1
ATOM 4205 C C . LEU B 1 250 ? -16.781 46.969 12.734 1 96.62 250 LEU B C 1
ATOM 4207 O O . LEU B 1 250 ? -16.875 47.719 13.703 1 96.62 250 LEU B O 1
ATOM 4211 N N . ASN B 1 251 ? -17.016 45.75 12.844 1 95.94 251 ASN B N 1
ATOM 4212 C CA . ASN B 1 251 ? -17.406 45.125 14.094 1 95.94 251 ASN B CA 1
ATOM 4213 C C . ASN B 1 251 ? -16.328 45.25 15.156 1 95.94 251 ASN B C 1
ATOM 4215 O O . ASN B 1 251 ? -16.625 45.469 16.328 1 95.94 251 ASN B O 1
ATOM 4219 N N . ILE B 1 252 ? -15.156 45.094 14.781 1 95.62 252 ILE B N 1
ATOM 4220 C CA . ILE B 1 252 ? -14.047 45.219 15.719 1 95.62 252 ILE B CA 1
ATOM 4221 C C . ILE B 1 252 ? -13.984 46.625 16.266 1 95.62 252 ILE B C 1
ATOM 4223 O O . ILE B 1 252 ? -13.859 46.812 17.484 1 95.62 252 ILE B O 1
ATOM 4227 N N . ILE B 1 253 ? -14.086 47.625 15.398 1 93.88 253 ILE B N 1
ATOM 4228 C CA . ILE B 1 253 ? -14 49.031 15.805 1 93.88 253 ILE B CA 1
ATOM 4229 C C . ILE B 1 253 ? -15.164 49.375 16.734 1 93.88 253 ILE B C 1
ATOM 4231 O O . ILE B 1 253 ? -14.969 49.969 17.781 1 93.88 253 ILE B O 1
ATOM 4235 N N . LYS B 1 254 ? -16.312 48.906 16.422 1 93 254 LYS B N 1
ATOM 4236 C CA . LYS B 1 254 ? -17.531 49.188 17.188 1 93 254 LYS B CA 1
ATOM 4237 C C . LYS B 1 254 ? -17.469 48.5 18.547 1 93 254 LYS B C 1
ATOM 4239 O O . LYS B 1 254 ? -17.812 49.125 19.562 1 93 254 LYS B O 1
ATOM 4244 N N . ASN B 1 255 ? -16.984 47.375 18.609 1 91.56 255 ASN B N 1
ATOM 4245 C CA . ASN B 1 255 ? -17.062 46.562 19.828 1 91.56 255 ASN B CA 1
ATOM 4246 C C . ASN B 1 255 ? -15.883 46.844 20.75 1 91.56 255 ASN B C 1
ATOM 4248 O O . ASN B 1 255 ? -16 46.688 21.969 1 91.56 255 ASN B O 1
ATOM 4252 N N . HIS B 1 256 ? -14.805 47.312 20.156 1 90 256 HIS B N 1
ATOM 4253 C CA . HIS B 1 256 ? -13.617 47.312 21 1 90 256 HIS B CA 1
ATOM 4254 C C . HIS B 1 256 ? -13 48.688 21.062 1 90 256 HIS B C 1
ATOM 4256 O O . HIS B 1 256 ? -12.234 49 21.984 1 90 256 HIS B O 1
ATOM 4262 N N . PHE B 1 257 ? -13.258 49.594 20.188 1 84.12 257 PHE B N 1
ATOM 4263 C CA . PHE B 1 257 ? -12.508 50.844 20.156 1 84.12 257 PHE B CA 1
ATOM 4264 C C . PHE B 1 257 ? -13.445 52.031 20.25 1 84.12 257 PHE B C 1
ATOM 4266 O O . PHE B 1 257 ? -13 53.188 20.375 1 84.12 257 PHE B O 1
ATOM 4273 N N . CYS B 1 258 ? -14.68 52 20.016 1 74.31 258 CYS B N 1
ATOM 4274 C CA . CYS B 1 258 ? -15.617 53.125 20.141 1 74.31 258 CYS B CA 1
ATOM 4275 C C . CYS B 1 258 ? -16.094 53.281 21.594 1 74.31 258 CYS B C 1
ATOM 4277 O O . CYS B 1 258 ? -16.266 52.281 22.297 1 74.31 258 CYS B O 1
ATOM 4279 N N . GLU B 1 259 ? -15.555 54.344 22.359 1 59.28 259 GLU B N 1
ATOM 4280 C CA . GLU B 1 259 ? -15.953 54.719 23.719 1 59.28 259 GLU B CA 1
ATOM 4281 C C . GLU B 1 259 ? -17.469 54.656 23.891 1 59.28 259 GLU B C 1
ATOM 4283 O O . GLU B 1 259 ? -18 55.062 24.922 1 59.28 259 GLU B O 1
ATOM 4288 N N . GLY B 1 260 ? -18.297 54.781 22.891 1 47.62 260 GLY B N 1
ATOM 4289 C CA . GLY B 1 260 ? -19.625 55.281 23.172 1 47.62 260 GLY B CA 1
ATOM 4290 C C . GLY B 1 260 ? -20.312 54.594 24.344 1 47.62 260 GLY B C 1
ATOM 4291 O O . GLY B 1 260 ? -19.812 53.594 24.844 1 47.62 260 GLY B O 1
ATOM 4292 N N . GLU B 1 261 ? -21.875 54.969 24.422 1 41.31 261 GLU B N 1
ATOM 4293 C CA . GLU B 1 261 ? -23.109 54.812 25.188 1 41.31 261 GLU B CA 1
ATOM 4294 C C . GLU B 1 261 ? -23.375 53.344 25.5 1 41.31 261 GLU B C 1
ATOM 4296 O O . GLU B 1 261 ? -23.359 52.5 24.609 1 41.31 261 GLU B O 1
ATOM 4301 N N . GLU B 1 262 ? -23.219 52.906 26.672 1 39.66 262 GLU B N 1
ATOM 4302 C CA . GLU B 1 262 ? -23.844 51.75 27.312 1 39.66 262 GLU B CA 1
ATOM 4303 C C . GLU B 1 262 ? -25.234 51.469 26.734 1 39.66 262 GLU B C 1
ATOM 4305 O O . GLU B 1 262 ? -26.25 51.781 27.359 1 39.66 262 GLU B O 1
ATOM 4310 N N . SER B 1 263 ? -25.703 52.031 25.672 1 35.16 263 SER B N 1
ATOM 4311 C CA . SER B 1 263 ? -27.078 51.562 25.516 1 35.16 263 SER B CA 1
ATOM 4312 C C . SER B 1 263 ? -27.203 50.062 25.75 1 35.16 263 SER B C 1
ATOM 4314 O O . SER B 1 263 ? -26.312 49.312 25.391 1 35.16 263 SER B O 1
ATOM 4316 N N . GLY B 1 264 ? -28.078 49.656 26.734 1 32.03 264 GLY B N 1
ATOM 4317 C CA . GLY B 1 264 ? -28.641 48.406 27.219 1 32.03 264 GLY B CA 1
ATOM 4318 C C . GLY B 1 264 ? -28.844 47.375 26.125 1 32.03 264 GLY B C 1
ATOM 4319 O O . GLY B 1 264 ? -29.547 46.406 26.312 1 32.03 264 GLY B O 1
ATOM 4320 N N . ALA B 1 265 ? -28.969 47.812 24.938 1 32.22 265 ALA B N 1
ATOM 4321 C CA . ALA B 1 265 ? -29.375 46.625 24.172 1 32.22 265 ALA B CA 1
ATOM 4322 C C . ALA B 1 265 ? -28.344 45.5 24.281 1 32.22 265 ALA B C 1
ATOM 4324 O O . ALA B 1 265 ? -27.188 45.688 23.922 1 32.22 265 ALA B O 1
ATOM 4325 N N . ILE B 1 266 ? -28.531 44.719 25.422 1 29.98 266 ILE B N 1
ATOM 4326 C CA . ILE B 1 266 ? -28.016 43.375 25.422 1 29.98 266 ILE B CA 1
ATOM 4327 C C . ILE B 1 266 ? -27.875 42.844 24 1 29.98 266 ILE B C 1
ATOM 4329 O O . ILE B 1 266 ? -28.875 42.75 23.281 1 29.98 266 ILE B O 1
ATOM 4333 N N . LEU B 1 267 ? -27.047 43.375 23.25 1 31.09 267 LEU B N 1
ATOM 4334 C CA . LEU B 1 267 ? -26.922 42.562 22.047 1 31.09 267 LEU B CA 1
ATOM 4335 C C . LEU B 1 267 ? -27.125 41.094 22.375 1 31.09 267 LEU B C 1
ATOM 4337 O O . LEU B 1 267 ? -26.562 40.562 23.344 1 31.09 267 LEU B O 1
ATOM 4341 N N . PRO B 1 268 ? -28.391 40.656 22.141 1 30.27 268 PRO B N 1
ATOM 4342 C CA . PRO B 1 268 ? -28.531 39.219 22.422 1 30.27 268 PRO B CA 1
ATOM 4343 C C . PRO B 1 268 ? -27.234 38.438 22.172 1 30.27 268 PRO B C 1
ATOM 4345 O O . PRO B 1 268 ? -26.438 38.812 21.297 1 30.27 268 PRO B O 1
ATOM 4348 N N . ALA B 1 269 ? -26.656 37.969 23.203 1 31.59 269 ALA B N 1
ATOM 4349 C CA . ALA B 1 269 ? -25.672 36.906 23.078 1 31.59 269 ALA B CA 1
ATOM 4350 C C . ALA B 1 269 ? -25.891 36.125 21.797 1 31.59 269 ALA B C 1
ATOM 4352 O O . ALA B 1 269 ? -26.859 35.344 21.688 1 31.59 269 ALA B O 1
ATOM 4353 N N . LEU B 1 270 ? -25.859 36.812 20.703 1 28.8 270 LEU B N 1
ATOM 4354 C CA . LEU B 1 270 ? -25.875 35.875 19.594 1 28.8 270 LEU B CA 1
ATOM 4355 C C . LEU B 1 270 ? -25.078 34.625 19.922 1 28.8 270 LEU B C 1
ATOM 4357 O O . LEU B 1 270 ? -23.891 34.688 20.266 1 28.8 270 LEU B O 1
ATOM 4361 N N . ASP B 1 271 ? -25.641 33.719 20.547 1 29.88 271 ASP B N 1
ATOM 4362 C CA . ASP B 1 271 ? -25.312 32.281 20.484 1 29.88 271 ASP B CA 1
ATOM 4363 C C . ASP B 1 271 ? -24.609 31.953 19.172 1 29.88 271 ASP B C 1
ATOM 4365 O O . ASP B 1 271 ? -25.141 31.188 18.359 1 29.88 271 ASP B O 1
ATOM 4369 N N . GLN B 1 272 ? -24.234 32.938 18.516 1 30.58 272 GLN B N 1
ATOM 4370 C CA . GLN B 1 272 ? -23.516 32.656 17.281 1 30.58 272 GLN B CA 1
ATOM 4371 C C . GLN B 1 272 ? -22.359 31.688 17.5 1 30.58 272 GLN B C 1
ATOM 4373 O O . GLN B 1 272 ? -21.297 32.062 18.016 1 30.58 272 GLN B O 1
ATOM 4378 N N . ASP B 1 273 ? -22.594 30.5 17.938 1 29.05 273 ASP B N 1
ATOM 4379 C CA . ASP B 1 273 ? -21.922 29.219 18.078 1 29.05 273 ASP B CA 1
ATOM 4380 C C . ASP B 1 273 ? -20.781 29.078 17.062 1 29.05 273 ASP B C 1
ATOM 4382 O O . ASP B 1 273 ? -20.719 29.812 16.078 1 29.05 273 ASP B O 1
ATOM 4386 N N . ASN B 1 274 ? -20.109 27.812 17.141 1 32.03 274 ASN B N 1
ATOM 4387 C CA . ASN B 1 274 ? -19.141 26.953 16.469 1 32.03 274 ASN B CA 1
ATOM 4388 C C . ASN B 1 274 ? -19.391 26.922 14.961 1 32.03 274 ASN B C 1
ATOM 4390 O O . ASN B 1 274 ? -18.734 26.141 14.242 1 32.03 274 ASN B O 1
ATOM 4394 N N . GLU B 1 275 ? -20.484 27.547 14.516 1 32.94 275 GLU B N 1
ATOM 4395 C CA . GLU B 1 275 ? -20.844 27.312 13.125 1 32.94 275 GLU B CA 1
ATOM 4396 C C . GLU B 1 275 ? -19.906 28.031 12.172 1 32.94 275 GLU B C 1
ATOM 4398 O O . GLU B 1 275 ? -19.578 27.516 11.102 1 32.94 275 GLU B O 1
ATOM 4403 N N . PHE B 1 276 ? -19.688 29.297 12.484 1 30.73 276 PHE B N 1
ATOM 4404 C CA . PHE B 1 276 ? -18.875 30 11.5 1 30.73 276 PHE B CA 1
ATOM 4405 C C . PHE B 1 276 ? -17.469 29.406 11.422 1 30.73 276 PHE B C 1
ATOM 4407 O O . PHE B 1 276 ? -16.938 29.203 10.336 1 30.73 276 PHE B O 1
ATOM 4414 N N . LEU B 1 277 ? -16.844 29.266 12.547 1 33.22 277 LEU B N 1
ATOM 4415 C CA . LEU B 1 277 ? -15.586 28.531 12.523 1 33.22 277 LEU B CA 1
ATOM 4416 C C . LEU B 1 277 ? -15.766 27.156 11.883 1 33.22 277 LEU B C 1
ATOM 4418 O O . LEU B 1 277 ? -14.859 26.656 11.219 1 33.22 277 LEU B O 1
ATOM 4422 N N . ASN B 1 278 ? -17.031 26.562 12.078 1 36.88 278 ASN B N 1
ATOM 4423 C CA . ASN B 1 278 ? -17.359 25.312 11.375 1 36.88 278 ASN B CA 1
ATOM 4424 C C . ASN B 1 278 ? -17.375 25.516 9.867 1 36.88 278 ASN B C 1
ATOM 4426 O O . ASN B 1 278 ? -17.031 24.609 9.109 1 36.88 278 ASN B O 1
ATOM 4430 N N . ARG B 1 279 ? -17.781 26.672 9.492 1 36.69 279 ARG B N 1
ATOM 4431 C CA . ARG B 1 279 ? -17.828 26.891 8.055 1 36.69 279 ARG B CA 1
ATOM 4432 C C . ARG B 1 279 ? -16.422 27.016 7.465 1 36.69 279 ARG B C 1
ATOM 4434 O O . ARG B 1 279 ? -16.188 26.641 6.316 1 36.69 279 ARG B O 1
ATOM 4441 N N . LEU B 1 280 ? -15.641 27.688 8.117 1 35.66 280 LEU B N 1
ATOM 4442 C CA . LEU B 1 280 ? -14.289 27.797 7.57 1 35.66 280 LEU B CA 1
ATOM 4443 C C . LEU B 1 280 ? -13.57 26.469 7.605 1 35.66 280 LEU B C 1
ATOM 4445 O O . LEU B 1 280 ? -12.75 26.172 6.73 1 35.66 280 LEU B O 1
ATOM 4449 N N . THR B 1 281 ? -13.836 25.703 8.664 1 32.06 281 THR B N 1
ATOM 4450 C CA . THR B 1 281 ? -13.164 24.406 8.773 1 32.06 281 THR B CA 1
ATOM 4451 C C . THR B 1 281 ? -13.859 23.359 7.898 1 32.06 281 THR B C 1
ATOM 4453 O O . THR B 1 281 ? -13.266 22.328 7.57 1 32.06 281 THR B O 1
ATOM 4456 N N . LYS B 1 282 ? -15.281 23.547 7.785 1 35.59 282 LYS B N 1
ATOM 4457 C CA . LYS B 1 282 ? -15.961 22.484 7.031 1 35.59 282 LYS B CA 1
ATOM 4458 C C . LYS B 1 282 ? -15.492 22.469 5.578 1 35.59 282 LYS B C 1
ATOM 4460 O O . LYS B 1 282 ? -15.758 21.516 4.852 1 35.59 282 LYS B O 1
ATOM 4465 N N . LYS B 1 283 ? -15.359 23.625 5.07 1 35.06 283 LYS B N 1
ATOM 4466 C CA . LYS B 1 283 ? -15.102 23.422 3.646 1 35.06 283 LYS B CA 1
ATOM 4467 C C . LYS B 1 283 ? -13.844 22.578 3.426 1 35.06 283 LYS B C 1
ATOM 4469 O O . LYS B 1 283 ? -13.586 22.125 2.309 1 35.06 283 LYS B O 1
ATOM 4474 N N . HIS B 1 284 ? -12.859 22.688 4.219 1 31.78 284 HIS B N 1
ATOM 4475 C CA . HIS B 1 284 ? -11.758 21.766 3.977 1 31.78 284 HIS B CA 1
ATOM 4476 C C . HIS B 1 284 ? -11.992 20.438 4.699 1 31.78 284 HIS B C 1
ATOM 4478 O O . HIS B 1 284 ? -11.133 19.547 4.668 1 31.78 284 HIS B O 1
ATOM 4484 N N . GLN B 1 285 ? -12.891 20.453 5.816 1 29.89 285 GLN B N 1
ATOM 4485 C CA . GLN B 1 285 ? -13.023 19.141 6.43 1 29.89 285 GLN B CA 1
ATOM 4486 C C . GLN B 1 285 ? -13.945 18.234 5.609 1 29.89 285 GLN B C 1
ATOM 4488 O O . GLN B 1 285 ? -15.023 18.656 5.184 1 29.89 285 GLN B O 1
ATOM 4493 N N . GLY B 1 286 ? -13.484 17.25 4.867 1 30.2 286 GLY B N 1
ATOM 4494 C CA . GLY B 1 286 ? -14.359 16.156 4.438 1 30.2 286 GLY B CA 1
ATOM 4495 C C . GLY B 1 286 ? -15.375 15.758 5.484 1 30.2 286 GLY B C 1
ATOM 4496 O O . GLY B 1 286 ? -15.289 16.188 6.637 1 30.2 286 GLY B O 1
ATOM 4497 N N . PRO B 1 287 ? -16.578 15.195 5.207 1 31 287 PRO B N 1
ATOM 4498 C CA . PRO B 1 287 ? -17.703 14.859 6.094 1 31 287 PRO B CA 1
ATOM 4499 C C . PRO B 1 287 ? -17.234 14.328 7.449 1 31 287 PRO B C 1
ATOM 4501 O O . PRO B 1 287 ? -16.391 13.445 7.512 1 31 287 PRO B O 1
ATOM 4504 N N . MET B 1 288 ? -17.234 15.102 8.484 1 30.45 288 MET B N 1
ATOM 4505 C CA . MET B 1 288 ? -16.984 14.836 9.891 1 30.45 288 MET B CA 1
ATOM 4506 C C . MET B 1 288 ? -17.906 13.727 10.414 1 30.45 288 MET B C 1
ATOM 4508 O O . MET B 1 288 ? -19.125 13.898 10.453 1 30.45 288 MET B O 1
ATOM 4512 N N . THR B 1 289 ? -17.797 12.391 10.039 1 29.83 289 THR B N 1
ATOM 4513 C CA . THR B 1 289 ? -18.484 11.328 10.766 1 29.83 289 THR B CA 1
ATOM 4514 C C . THR B 1 289 ? -18.266 11.469 12.273 1 29.83 289 THR B C 1
ATOM 4516 O O . THR B 1 289 ? -17.125 11.508 12.742 1 29.83 289 THR B O 1
ATOM 4519 N N . SER B 1 290 ? -19.172 12.109 12.93 1 30.3 290 SER B N 1
ATOM 4520 C CA . SER B 1 290 ? -19.312 12.289 14.367 1 30.3 290 SER B CA 1
ATOM 4521 C C . SER B 1 290 ? -19.172 10.961 15.109 1 30.3 290 SER B C 1
ATOM 4523 O O . SER B 1 290 ? -19.797 9.969 14.734 1 30.3 290 SER B O 1
ATOM 4525 N N . LYS B 1 291 ? -18.016 10.766 15.82 1 30.31 291 LYS B N 1
ATOM 4526 C CA . LYS B 1 291 ? -17.828 9.648 16.734 1 30.31 291 LYS B CA 1
ATOM 4527 C C . LYS B 1 291 ? -18.922 9.617 17.797 1 30.31 291 LYS B C 1
ATOM 4529 O O . LYS B 1 291 ? -18.984 10.477 18.672 1 30.31 291 LYS B O 1
ATOM 4534 N N . GLN B 1 292 ? -20.344 9.125 17.469 1 23.05 292 GLN B N 1
ATOM 4535 C CA . GLN B 1 292 ? -21.422 9.023 18.438 1 23.05 292 GLN B CA 1
ATOM 4536 C C . GLN B 1 292 ? -21.203 7.871 19.406 1 23.05 292 GLN B C 1
ATOM 4538 O O . GLN B 1 292 ? -21 6.73 18.984 1 23.05 292 GLN B O 1
ATOM 4543 N N . ARG B 1 293 ? -20.859 8.047 20.641 1 22.81 293 ARG B N 1
ATOM 4544 C CA . ARG B 1 293 ? -20.766 7.191 21.812 1 22.81 293 ARG B CA 1
ATOM 4545 C C . ARG B 1 293 ? -22.125 6.602 22.172 1 22.81 293 ARG B C 1
ATOM 4547 O O . ARG B 1 293 ? -23.031 7.328 22.562 1 22.81 293 ARG B O 1
ATOM 4554 N N . THR B 1 294 ? -22.484 5.555 21.406 1 18.53 294 THR B N 1
ATOM 4555 C CA . THR B 1 294 ? -23.688 4.84 21.844 1 18.53 294 THR B CA 1
ATOM 4556 C C . THR B 1 294 ? -23.516 4.309 23.25 1 18.53 294 THR B C 1
ATOM 4558 O O . THR B 1 294 ? -22.5 3.662 23.562 1 18.53 294 THR B O 1
ATOM 4561 N N . LYS B 1 295 ? -24.172 4.918 24.234 1 23.17 295 LYS B N 1
ATOM 4562 C CA . LYS B 1 295 ? -24.438 4.426 25.578 1 23.17 295 LYS B CA 1
ATOM 4563 C C . LYS B 1 295 ? -25.094 3.049 25.547 1 23.17 295 LYS B C 1
ATOM 4565 O O . LYS B 1 295 ? -26.047 2.828 24.797 1 23.17 295 LYS B O 1
ATOM 4570 N N . PRO B 1 296 ? -24.516 2.084 26.203 1 20.94 296 PRO B N 1
ATOM 4571 C CA . PRO B 1 296 ? -25.469 1.044 26.609 1 20.94 296 PRO B CA 1
ATOM 4572 C C . PRO B 1 296 ? -26.547 1.568 27.562 1 20.94 296 PRO B C 1
ATOM 4574 O O . PRO B 1 296 ? -26.344 2.566 28.25 1 20.94 296 PRO B O 1
#

pLDDT: mean 86.94, std 22.46, range [18.53, 98.88]

Nearest PDB structures (foldseek):
  8g4j-assembly2_B  TM=9.824E-01  e=4.341E-22  Cavia porcellus
  3wpt-assembly2_B  TM=9.890E-01  e=4.318E-21  Homo sapiens
  4zdu-assembly1_A  TM=9.777E-01  e=4.318E-21  Mus musculus
  7n8j-assembly1_A  TM=9.855E-01  e=6.289E-21  Homo sapiens
  8u36-assembly1_A  TM=9.894E-01  e=6.031E-21  Mus musculus

Foldseek 3Di:
DPPVVVVVVLLVCLLVLLVLCVDDDQVSLLVSLQVLLVQLQDAQVSLVSNLVSVSLLSLLVQCQDPDCSNNVSSLSNLLSQLLHDLVSVVSNVVSPNLLSLLCQCVDPDQSSVQSSLSSLLSQLLHAQVSLVSNVVNPVLLSLLVCLQPHDPSSVLSSLSNLLSNLVRHDLVSLVVNVVSPNLLSLLVCCPPDPLVSNLSSLVSLLSSLVSCVVVVNNVVVVVVCVVSVNLVSLVVQLPPPDPSSNVSSVVSCVPRPDPDDPPPPPPPPPPVDPVVVVVVVVVPDDPPPPPPPPDD/DPPVVVVVVLLVCLLVLLVLCVDDDQVSLLVSLQVLLVQLQDAQVSLVSNLVSVSLLSLLVQCQDPDCSNNVSSLSNLLSQLLHDLVSVVSNVVSPNLLSLLCQCVDPDQSSVQSSLSSLLSQLLHAQVSLVSNVVNPVLLSLLVCLQPHDPSSVLSSLSNLLSNLVRHDLVSLVVNVVSPNLLSLLVCCPPDPLVSNLSSLVSLLSSLVSCVVVVNNVVVVVVCVVSVNLVSLVVQLPPPDPSSNVSSVVSCVPRPDPDDPPPPPPPPPPVDPVVVVVVVVVPDDPPPPPDPDDD

Organism: Nyctereutes procyonoides (NCBI:txid34880)

InterPro domains:
  IPR000225 Armadillo [PF00514] (8-41)
  IPR000225 Armadillo [PF00514] (44-82)
  IPR000225 Armadillo [PF00514] (86-124)
  IPR000225 Armadillo [PF00514] (129-166)
  IPR000225 Armadillo [PS50176] (54-96)
  IPR000225 Armadillo [SM00185] (2-41)
  IPR000225 Armadillo [SM00185] (43-83)
  IPR000225 Armadillo [SM00185] (85-125)
  IPR000225 Armadillo [SM00185] (127-167)
  IPR000225 Armadillo [SM00185] (170-210)
  IPR011989 Armadillo-like helical [G3DSA:1.25.10.10] (2-258)
  IPR016024 Armadillo-type fold [SSF48371] (6-257)
  IPR032413 Atypical Arm repeat [PF16186] (220-262)

Solvent-accessible surface area (backbone atoms only — not comparable to full-atom values): 31196 Å² total; per-residue (Å²): 134,72,54,60,49,51,52,51,25,51,61,64,28,46,63,40,47,53,55,44,57,68,50,83,51,59,67,52,32,18,37,40,26,42,38,49,27,35,48,24,65,55,52,56,67,44,29,47,56,53,56,71,71,62,44,51,44,59,39,42,57,35,44,69,42,90,47,62,68,33,15,51,30,21,42,49,26,55,31,34,35,27,66,40,50,66,67,50,29,47,51,43,49,73,39,41,40,54,74,52,41,46,59,35,42,64,38,90,48,62,70,51,19,28,49,39,27,43,29,47,21,36,43,20,62,32,56,42,68,48,42,51,51,42,56,74,52,56,39,54,57,46,47,35,48,30,44,62,67,41,55,68,75,29,23,51,28,35,49,46,21,50,40,26,36,66,72,42,40,49,70,73,54,46,48,54,48,55,72,57,50,45,58,57,37,50,48,66,50,59,77,56,83,55,58,70,58,35,41,50,47,51,48,44,51,48,52,52,48,52,53,25,49,76,67,76,38,37,67,62,50,49,51,52,38,46,73,70,46,32,53,63,53,41,57,55,33,43,69,40,88,50,60,67,46,11,48,54,27,43,50,44,44,59,75,70,64,52,82,73,81,82,66,76,72,70,65,69,75,68,76,73,59,72,53,59,67,39,50,67,47,42,73,74,42,69,89,77,78,75,86,78,79,78,78,128,133,72,54,60,49,52,54,51,23,51,61,64,29,45,63,40,47,54,54,44,58,69,52,84,51,60,67,54,34,18,37,40,26,42,37,49,26,35,48,24,66,56,51,54,66,44,29,47,56,54,56,71,70,61,46,50,46,60,37,42,57,35,45,67,42,92,46,62,68,34,14,51,31,20,42,49,25,54,32,34,34,28,66,41,50,67,66,50,30,48,52,41,50,74,40,42,42,56,74,52,41,47,61,36,43,65,38,91,48,63,70,51,18,27,51,38,27,44,29,48,20,35,42,18,62,33,56,42,68,49,43,50,51,42,57,74,51,55,38,55,58,45,45,36,48,29,45,62,68,42,56,69,75,30,23,52,28,36,49,46,21,50,41,27,34,65,72,42,40,49,71,73,54,46,50,54,46,56,71,59,50,43,60,58,36,50,49,65,50,58,76,56,82,55,59,69,59,35,42,49,47,51,48,43,52,48,51,52,48,52,53,25,48,78,66,74,38,35,66,62,51,50,51,52,39,47,74,71,46,33,54,62,54,39,57,56,32,42,71,39,88,50,62,67,46,10,49,55,29,43,49,44,44,60,73,69,66,54,81,74,80,79,66,74,70,66,65,69,74,67,77,72,60,71,53,60,68,38,51,67,48,43,74,73,43,67,89,77,78,73,89,76,80,79,74,130

Secondary structure (DSSP, 8-state):
--HHHHHHHHHHHHHHHHHHTT---HHHHHHHHHHHHHHHSS-HHHHHHHHHTT-HHHHHHHTT-S-HHHHHHHHHHHHHHTTS-HHHHHHHHHTTHHHHHHHHHT-SSHHHHHHHHHHHHHHHTS-HHHHHHHHHTT-HHHHHHHHHHS-HHHHHHHHHHHHHHHHHS-HHHHHHHHHTT-HHHHHHGGGSS-HHHHHHHHHHHHHHHHHHHHTT-HHHHHHHHHHTTHHHHHHHHTT-SSHHHHHHHHHHIIIII----------------THHHHHHHHTTS-----------/--HHHHHHHHHHHHHHHHHHTT---HHHHHHHHHHHHHHHSS-HHHHHHHHHTT-HHHHHHHTT-S-HHHHHHHHHHHHHHTTS-HHHHHHHHHTTHHHHHHHHHT-SSHHHHHHHHHHHHHHHTS-HHHHHHHHHTT-HHHHHHHHHHS-HHHHHHHHHHHHHHHHHS-HHHHHHHHHTT-HHHHHHGGGSS-HHHHHHHHHHHHHHHHHHHHTT-HHHHHHHHHHTTHHHHHHHHTT-SSHHHHHHHHHHIIIII----------------THHHHHHHHTTS-----------

Radius of gyration: 35.52 Å; Cα contacts (8 Å, |Δi|>4): 741; chains: 2; bounding box: 50×110×66 Å

Sequence (592 aa):
MKPIFCKTAVKQMLPVLSHLLQHQDSEVLSDTCWALSYLTDSCNERIGQVVNTGVLPRLVQLMSSSELNVLTPSLRTIGNIVTGTDYQTQMAIDAGMLNVLPQLLMHPKSSIQKEAAWALSNVTAGPCQHIQRLIACGMLLPLVALLKNGEFKVQKEAVWTVANFTTGGTIDQLIHLVHSGVQEPLVNLLTIQDTKIVIIILDIISFILQAAEKLSEKENLYLLIEEIGGIDKIEALQLHENPQVALTALNIIKNHFCEGEESGAILPALDQDNEFLNRLTKKHQGPMTSKQRTKPMKPIFCKTAVKQMLPVLSHLLQHQDSEVLSDTCWALSYLTDSCNERIGQVVNTGVLPRLVQLMSSSELNVLTPSLRTIGNIVTGTDYQTQMAIDAGMLNVLPQLLMHPKSSIQKEAAWALSNVTAGPCQHIQRLIACGMLLPLVALLKNGEFKVQKEAVWTVANFTTGGTIDQLIHLVHSGVQEPLVNLLTIQDTKIVIIILDIISFILQAAEKLSEKENLYLLIEEIGGIDKIEALQLHENPQVALTALNIIKNHFCEGEESGAILPALDQDNEFLNRLTKKHQGPMTSKQRTKP